Protein AF-A0A8T5HV41-F1 (afdb_monomer_lite)

pLDDT: mean 77.18, std 15.75, range [34.62, 98.62]

Radius of gyration: 25.52 Å; chains: 1; bounding box: 57×63×72 Å

Sequence (383 aa):
MSKLLDDIVVLSILGPQGSGKSTVFKKLRQRWDKNAIFLPDIAEECPIDLTDKKKLHQYPELGNLVTTWMTCQMIKAQIDAIGPRIGEGPTTILQDINPLSQLVYPEAIKGSCDEHIAEFVKEYCALVPQNLSFIIPGNLEFLVDDGKRDVDPKYQKKVEDTFRNVFARHDFPHIFLPSSPTAQVWFIDRYLAHQLGQSEEAPKKVHEIEIKCLLTPEEYRCLDRELNEGYQPLCKETVETLKFTPGDHRVRIREGETTKYEVVIKEGDVVDHVRTEYSIHLEDEIMAEQVREGFASEGMGTDPKWVKHKQEFAAQMGGYDYVICLQEIENFGYLLEVEKMSSVDDSHIHVPNLKQIISNLGLEPIGPHEFQERVKDYIRDNQ

Secondary structure (DSSP, 8-state):
-------EEEEE----TTSSHHHHHHHHHHHHTTTEEEPP-GGGG-SS-TT-HHHHHH-HHHHHHHHHHHHHHHHHHHHHHHGGGTTSS-EEEEEESTTTHHHHHHHHHHS---HHHHHHHHHHHHHS-TEEEEEEES------SSSS----HHHHHHHHHHHHHHHHHHT--EEEEPSSHHHHHHHHHHHHHHHTT--S---EEEEEEEEEEEE-HHHHHHHHHHHHHHSEEEEEEEEEEEEEETTTEEEEEEESSS-EEEEEEEES-TT-SEEEEEEEEESSHHHHHHHHHHHHHTT-EEPPPEEEEEEEEEEEETTEEEEEEEEEETTTEEEEEEEEEESS--HHHHHHHHHHHHHHTT-PPBPHHHHHHHHHHHHHHT-

Foldseek 3Di:
DPPPLQAEEEEEEEDPPPQCVCVLVVLLCVVCVPRYHYFDHCVVVQPDDPVPVVVCVVCVVVVLVSLVVSLVVRLVSVCVVCVVVVPSHAYAYEYECSLVLQQQVCCLPVVHGDVVSLVVVLVSVVPHGDHYEYEAELQPVRPPDDDDDPVVVVSSVSSVVSSVVSCVVSVGHYDYFFNDSVSRSVVVVLVSCVSRVNDPDDQPKWKKFKWKFFDDPVLLVVVVVVCVVPFAWDFWWKKKWKAWDPAGWIWIWTGGPDTWTWIWHWDDDLQDRIIIIGIDTDPDPVRSVVVVVRRVSSVIDIDPMKIKTWIWTWDDDPRDIKIWIWIDIPLFHTMIMIIDIHPDPPNVVCVVRRQVVQVVSVGGIDGSVRVVVVRVVSSVVRD

Structure (mmCIF, N/CA/C/O backbone):
data_AF-A0A8T5HV41-F1
#
_entry.id   AF-A0A8T5HV41-F1
#
loop_
_atom_site.group_PDB
_atom_site.id
_atom_site.type_symbol
_atom_site.label_atom_id
_atom_site.label_alt_id
_atom_site.label_comp_id
_atom_site.label_asym_id
_atom_site.label_entity_id
_atom_site.label_seq_id
_atom_site.pdbx_PDB_ins_code
_atom_site.Cartn_x
_atom_site.Cartn_y
_atom_site.Cartn_z
_atom_site.occupancy
_atom_site.B_iso_or_equiv
_atom_site.auth_seq_id
_atom_site.auth_comp_id
_atom_site.auth_asym_id
_atom_site.auth_atom_id
_atom_site.pdbx_PDB_model_num
ATOM 1 N N . MET A 1 1 ? 0.573 -36.339 -0.123 1.00 38.50 1 MET A N 1
ATOM 2 C CA . MET A 1 1 ? 1.572 -35.333 -0.533 1.00 38.50 1 MET A CA 1
ATOM 3 C C . MET A 1 1 ? 1.452 -35.139 -2.034 1.00 38.50 1 MET A C 1
ATOM 5 O O . MET A 1 1 ? 2.128 -35.834 -2.783 1.00 38.50 1 MET A O 1
ATOM 9 N N . SER A 1 2 ? 0.533 -34.281 -2.488 1.00 34.62 2 SER A N 1
ATOM 10 C CA . SER A 1 2 ? 0.614 -33.784 -3.862 1.00 34.62 2 SER A CA 1
ATOM 11 C C . SER A 1 2 ? 1.872 -32.930 -3.928 1.00 34.62 2 SER A C 1
ATOM 13 O O . SER A 1 2 ? 2.031 -32.028 -3.107 1.00 34.62 2 SER A O 1
ATOM 15 N N . LYS A 1 3 ? 2.789 -33.240 -4.845 1.00 37.75 3 LYS A N 1
ATOM 16 C CA . LYS A 1 3 ? 3.764 -32.240 -5.271 1.00 37.75 3 LYS A CA 1
ATOM 17 C C . LYS A 1 3 ? 2.922 -31.086 -5.806 1.00 37.75 3 LYS A C 1
ATOM 19 O O . LYS A 1 3 ? 2.257 -31.269 -6.823 1.00 37.75 3 LYS A O 1
ATOM 24 N N . LEU A 1 4 ? 2.839 -29.985 -5.058 1.00 42.06 4 LEU A N 1
ATOM 25 C CA . LEU A 1 4 ? 2.502 -28.703 -5.663 1.00 42.06 4 LEU A CA 1
ATOM 26 C C . LEU A 1 4 ? 3.450 -28.594 -6.856 1.00 42.06 4 LEU A C 1
ATOM 28 O O . LEU A 1 4 ? 4.651 -28.803 -6.693 1.00 42.06 4 LEU A O 1
ATOM 32 N N . LEU A 1 5 ? 2.887 -28.486 -8.056 1.00 44.44 5 LEU A N 1
ATOM 33 C CA . LEU A 1 5 ? 3.681 -28.177 -9.233 1.00 44.44 5 LEU A CA 1
ATOM 34 C C . LEU A 1 5 ? 4.363 -26.856 -8.894 1.00 44.44 5 LEU A C 1
ATOM 36 O O . LEU A 1 5 ? 3.670 -25.892 -8.585 1.00 44.44 5 LEU A O 1
ATOM 40 N N . ASP A 1 6 ? 5.690 -26.879 -8.790 1.00 54.16 6 ASP A N 1
ATOM 41 C CA . ASP A 1 6 ? 6.468 -25.695 -8.452 1.00 54.16 6 ASP A CA 1
ATOM 42 C C . ASP A 1 6 ? 6.158 -24.646 -9.525 1.00 54.16 6 ASP A C 1
ATOM 44 O O . ASP A 1 6 ? 6.435 -24.878 -10.704 1.00 54.16 6 ASP A O 1
ATOM 48 N N . ASP A 1 7 ? 5.530 -23.535 -9.137 1.00 58.81 7 ASP A N 1
ATOM 49 C CA . ASP A 1 7 ? 5.298 -22.412 -10.039 1.00 58.81 7 ASP A CA 1
ATOM 50 C C . ASP A 1 7 ? 6.648 -22.012 -10.655 1.00 58.81 7 ASP A C 1
ATOM 52 O O . ASP A 1 7 ? 7.665 -21.894 -9.967 1.00 58.81 7 ASP A O 1
ATOM 56 N N . ILE A 1 8 ? 6.704 -21.885 -11.981 1.00 59.69 8 ILE A N 1
ATOM 57 C CA . ILE A 1 8 ? 7.973 -21.677 -12.684 1.00 59.69 8 ILE A CA 1
ATOM 58 C C . ILE A 1 8 ? 8.106 -20.192 -12.977 1.00 59.69 8 ILE A C 1
ATOM 60 O O . ILE A 1 8 ? 7.383 -19.628 -13.799 1.00 59.69 8 ILE A O 1
ATOM 64 N N . VAL A 1 9 ? 9.077 -19.554 -12.332 1.00 60.78 9 VAL A N 1
ATOM 65 C CA . VAL A 1 9 ? 9.456 -18.179 -12.647 1.00 60.78 9 VAL A CA 1
ATOM 66 C C . VAL A 1 9 ? 10.520 -18.192 -13.738 1.00 60.78 9 VAL A C 1
ATOM 68 O O . VAL A 1 9 ? 11.575 -18.815 -13.602 1.00 60.78 9 VAL A O 1
ATOM 71 N N . VAL A 1 10 ? 10.288 -17.446 -14.812 1.00 60.62 10 VAL A N 1
ATOM 72 C CA . VAL A 1 10 ? 11.303 -17.168 -15.831 1.00 60.62 10 VAL A CA 1
ATOM 73 C C . VAL A 1 10 ? 11.653 -15.686 -15.772 1.00 60.62 10 VAL A C 1
ATOM 75 O O . VAL A 1 10 ? 10.823 -14.815 -16.008 1.00 60.62 10 VAL A O 1
ATOM 78 N N . LEU A 1 11 ? 12.907 -15.390 -15.449 1.00 60.78 11 LEU A N 1
ATOM 79 C CA . LEU A 1 11 ? 13.470 -14.045 -15.473 1.00 60.78 11 LEU A CA 1
ATOM 80 C C . LEU A 1 11 ? 14.278 -13.892 -16.760 1.00 60.78 11 LEU A C 1
ATOM 82 O O . LEU A 1 11 ? 15.334 -14.508 -16.933 1.00 60.78 11 LEU A O 1
ATOM 86 N N . SER A 1 12 ? 13.793 -13.058 -17.672 1.00 58.81 12 SER A N 1
ATOM 87 C CA . SER A 1 12 ? 14.490 -12.753 -18.915 1.00 58.81 12 SER A CA 1
ATOM 88 C C . SER A 1 12 ? 14.853 -11.281 -18.959 1.00 58.81 12 SER A C 1
ATOM 90 O O . SER A 1 12 ? 14.011 -10.387 -18.893 1.00 58.81 12 SER A O 1
ATOM 92 N N . ILE A 1 13 ? 16.153 -11.033 -19.067 1.00 53.75 13 ILE A N 1
ATOM 93 C CA . ILE A 1 13 ? 16.705 -9.687 -19.084 1.00 53.75 13 ILE A CA 1
ATOM 94 C C . ILE A 1 13 ? 17.596 -9.578 -20.283 1.00 53.75 13 ILE A C 1
ATOM 96 O O . ILE A 1 13 ? 18.499 -10.388 -20.477 1.00 53.75 13 ILE A O 1
ATOM 100 N N . LEU A 1 14 ? 17.340 -8.538 -21.053 1.00 49.84 14 LEU A N 1
ATOM 101 C CA . LEU A 1 14 ? 18.256 -8.080 -22.064 1.00 49.84 14 LEU A CA 1
ATOM 102 C C . LEU A 1 14 ? 18.916 -6.813 -21.555 1.00 49.84 14 LEU A C 1
ATOM 104 O O . LEU A 1 14 ? 18.244 -5.881 -21.124 1.00 49.84 14 LEU A O 1
ATOM 108 N N . GLY A 1 15 ? 20.226 -6.732 -21.699 1.00 44.69 15 GLY A N 1
ATOM 109 C CA . GLY A 1 15 ? 20.945 -5.487 -21.527 1.00 44.69 15 GLY A CA 1
ATOM 110 C C . GLY A 1 15 ? 22.357 -5.660 -22.048 1.00 44.69 15 GLY A C 1
ATOM 111 O O . GLY A 1 15 ? 22.961 -6.676 -21.734 1.00 44.69 15 GLY A O 1
ATOM 112 N N . PRO A 1 16 ? 22.912 -4.703 -22.808 1.00 38.53 16 PRO A N 1
ATOM 113 C CA . PRO A 1 16 ? 24.343 -4.724 -23.067 1.00 38.53 16 PRO A CA 1
ATOM 114 C C . PRO A 1 16 ? 25.114 -4.728 -21.733 1.00 38.53 16 PRO A C 1
ATOM 116 O O . PRO A 1 16 ? 24.662 -4.136 -20.735 1.00 38.53 16 PRO A O 1
ATOM 119 N N . GLN A 1 17 ? 26.278 -5.390 -21.722 1.00 35.97 17 GLN A N 1
ATOM 120 C CA . GLN A 1 17 ? 27.221 -5.346 -20.602 1.00 35.97 17 GLN A CA 1
ATOM 121 C C . GLN A 1 17 ? 27.426 -3.892 -20.131 1.00 35.97 17 GLN A C 1
ATOM 123 O O . GLN A 1 17 ? 27.637 -2.991 -20.938 1.00 35.97 17 GLN A O 1
ATOM 128 N N . GLY A 1 18 ? 27.374 -3.664 -18.813 1.00 39.53 18 GLY A N 1
ATOM 129 C CA . GLY A 1 18 ? 27.688 -2.363 -18.195 1.00 39.53 18 GLY A CA 1
ATOM 130 C C . GLY A 1 18 ? 26.492 -1.513 -17.754 1.00 39.53 18 GLY A C 1
ATOM 131 O O . GLY A 1 18 ? 26.682 -0.505 -17.082 1.00 39.53 18 GLY A O 1
ATOM 132 N N . SER A 1 19 ? 25.259 -1.936 -18.027 1.00 48.22 19 SER A N 1
ATOM 133 C CA . SER A 1 19 ? 24.044 -1.160 -17.735 1.00 48.22 19 SER A CA 1
ATOM 134 C C . SER A 1 19 ? 23.567 -1.178 -16.271 1.00 48.22 19 SER A C 1
ATOM 136 O O . SER A 1 19 ? 22.424 -0.846 -16.027 1.00 48.22 19 SER A O 1
ATOM 138 N N . GLY A 1 20 ? 24.343 -1.600 -15.263 1.00 47.59 20 GLY A N 1
ATOM 139 C CA . GLY A 1 20 ? 23.898 -1.629 -13.846 1.00 47.59 20 GLY A CA 1
ATOM 140 C C . GLY A 1 20 ? 22.793 -2.653 -13.504 1.00 47.59 20 GLY A C 1
ATOM 141 O O . GLY A 1 20 ? 22.755 -3.166 -12.383 1.00 47.59 20 GLY A O 1
ATOM 142 N N . LYS A 1 21 ? 21.986 -3.062 -14.493 1.00 57.53 21 LYS A N 1
ATOM 143 C CA . LYS A 1 21 ? 21.055 -4.200 -14.494 1.00 57.53 21 LYS A CA 1
ATOM 144 C C . LYS A 1 21 ? 21.754 -5.484 -14.047 1.00 57.53 21 LYS A C 1
ATOM 146 O O . LYS A 1 21 ? 21.208 -6.263 -13.268 1.00 57.53 21 LYS A O 1
ATOM 151 N N . SER A 1 22 ? 23.028 -5.639 -14.411 1.00 59.00 22 SER A N 1
ATOM 152 C CA . SER A 1 22 ? 23.889 -6.725 -13.940 1.00 59.00 22 SER A CA 1
ATOM 153 C C . SER A 1 22 ? 23.942 -6.842 -12.414 1.00 59.00 22 SER A C 1
ATOM 155 O O . SER A 1 22 ? 24.089 -7.947 -11.911 1.00 59.00 22 SER A O 1
ATOM 157 N N . THR A 1 23 ? 23.816 -5.748 -11.655 1.00 64.19 23 THR A N 1
ATOM 158 C CA . THR A 1 23 ? 23.895 -5.770 -10.184 1.00 64.19 23 THR A CA 1
ATOM 159 C C . THR A 1 23 ? 22.594 -6.254 -9.549 1.00 64.19 23 THR A C 1
ATOM 161 O O . THR A 1 23 ? 22.641 -7.139 -8.693 1.00 64.19 23 THR A O 1
ATOM 164 N N . VAL A 1 24 ? 21.444 -5.723 -9.982 1.00 69.06 24 VAL A N 1
ATOM 165 C CA . VAL A 1 24 ? 20.113 -6.172 -9.527 1.00 69.06 24 VAL A CA 1
ATOM 166 C C . VAL A 1 24 ? 19.927 -7.648 -9.867 1.00 69.06 24 VAL A C 1
ATOM 168 O O . VAL A 1 24 ? 19.616 -8.456 -8.994 1.00 69.06 24 VAL A O 1
ATOM 171 N N . PHE A 1 25 ? 20.252 -8.038 -11.100 1.00 70.81 25 PHE A N 1
ATOM 172 C CA . PHE A 1 25 ? 20.104 -9.421 -11.539 1.00 70.81 25 PHE A CA 1
ATOM 173 C C . PHE A 1 25 ? 21.125 -10.375 -10.962 1.00 70.81 25 PHE A C 1
ATOM 175 O O . PHE A 1 25 ? 20.768 -11.508 -10.668 1.00 70.81 25 PHE A O 1
ATOM 182 N N . LYS A 1 26 ? 22.367 -9.951 -10.721 1.00 73.31 26 LYS A N 1
ATOM 183 C CA . LYS A 1 26 ? 23.325 -10.793 -9.999 1.00 73.31 26 LYS A CA 1
ATOM 184 C C . LYS A 1 26 ? 22.838 -11.081 -8.580 1.00 73.31 26 LYS A C 1
ATOM 186 O O . LYS A 1 26 ? 22.945 -12.223 -8.146 1.00 73.31 26 LYS A O 1
ATOM 191 N N . LYS A 1 27 ? 22.266 -10.085 -7.891 1.00 77.44 27 LYS A N 1
ATOM 192 C CA . LYS A 1 27 ? 21.667 -10.267 -6.559 1.00 77.44 27 LYS A CA 1
ATOM 193 C C . LYS A 1 27 ? 20.441 -11.186 -6.606 1.00 77.44 27 LYS A C 1
ATOM 195 O O . LYS A 1 27 ? 20.362 -12.116 -5.813 1.00 77.44 27 LYS A O 1
ATOM 200 N N . LEU A 1 28 ? 19.531 -10.986 -7.562 1.00 78.88 28 LEU A N 1
ATOM 201 C CA . LEU A 1 28 ? 18.365 -11.860 -7.734 1.00 78.88 28 LEU A CA 1
ATOM 202 C C . LEU A 1 28 ? 18.766 -13.286 -8.121 1.00 78.88 28 LEU A C 1
ATOM 204 O O . LEU A 1 28 ? 18.261 -14.232 -7.534 1.00 78.88 28 LEU A O 1
ATOM 208 N N . ARG A 1 29 ? 19.722 -13.458 -9.040 1.00 81.06 29 ARG A N 1
ATOM 209 C CA . ARG A 1 29 ? 20.248 -14.768 -9.449 1.00 81.06 29 ARG A CA 1
ATOM 210 C C . ARG A 1 29 ? 20.879 -15.506 -8.279 1.00 81.06 29 ARG A C 1
ATOM 212 O O . ARG A 1 29 ? 20.636 -16.690 -8.136 1.00 81.06 29 ARG A O 1
ATOM 219 N N . GLN A 1 30 ? 21.626 -14.825 -7.411 1.00 81.12 30 GLN A N 1
ATOM 220 C CA . GLN A 1 30 ? 22.171 -15.444 -6.195 1.00 81.12 30 GLN A CA 1
ATOM 221 C C . GLN A 1 30 ? 21.090 -15.974 -5.244 1.00 81.12 30 GLN A C 1
ATOM 223 O O . GLN A 1 30 ? 21.361 -16.898 -4.484 1.00 81.12 30 GLN A O 1
ATOM 228 N N . ARG A 1 31 ? 19.893 -15.380 -5.264 1.00 79.69 31 ARG A N 1
ATOM 229 C CA . ARG A 1 31 ? 18.798 -15.721 -4.352 1.00 79.69 31 ARG A CA 1
ATOM 230 C C . ARG A 1 31 ? 17.788 -16.705 -4.944 1.00 79.69 31 ARG A C 1
ATOM 232 O O . ARG A 1 31 ? 17.230 -17.509 -4.207 1.00 79.69 31 ARG A O 1
ATOM 239 N N . TRP A 1 32 ? 17.579 -16.649 -6.257 1.00 79.94 32 TRP A N 1
ATOM 240 C CA . TRP A 1 32 ? 16.521 -17.365 -6.968 1.00 79.94 32 TRP A CA 1
ATOM 241 C C . TRP A 1 32 ? 17.041 -18.417 -7.960 1.00 79.94 32 TRP A C 1
ATOM 243 O O . TRP A 1 32 ? 16.237 -18.980 -8.691 1.00 79.94 32 TRP A O 1
ATOM 253 N N . ASP A 1 33 ? 18.346 -18.718 -8.010 1.00 79.06 33 ASP A N 1
ATOM 254 C CA . ASP A 1 33 ? 18.946 -19.663 -8.979 1.00 79.06 33 ASP A CA 1
ATOM 255 C C . ASP A 1 33 ? 18.248 -21.031 -9.071 1.00 79.06 33 ASP A C 1
ATOM 257 O O . ASP A 1 33 ? 18.202 -21.632 -10.142 1.00 79.06 33 ASP A O 1
ATOM 261 N N . LYS A 1 34 ? 17.711 -21.524 -7.954 1.00 76.25 34 LYS A N 1
ATOM 262 C CA . LYS A 1 34 ? 17.011 -22.813 -7.861 1.00 76.25 34 LYS A CA 1
ATOM 263 C C . LYS A 1 34 ? 15.538 -22.750 -8.251 1.00 76.25 34 LYS A C 1
ATOM 265 O O . LYS A 1 34 ? 14.979 -23.777 -8.619 1.00 76.25 34 LYS A O 1
ATOM 270 N N . ASN A 1 35 ? 14.934 -21.570 -8.155 1.00 71.81 35 ASN A N 1
ATOM 271 C CA . ASN A 1 35 ? 13.488 -21.361 -8.268 1.00 71.81 35 ASN A CA 1
ATOM 272 C C . ASN A 1 35 ? 13.111 -20.529 -9.503 1.00 71.81 35 ASN A C 1
ATOM 274 O O . ASN A 1 35 ? 11.931 -20.368 -9.800 1.00 71.81 35 ASN A O 1
ATOM 278 N N . ALA A 1 36 ? 14.100 -19.989 -10.218 1.00 75.62 36 ALA A N 1
ATOM 279 C CA . ALA A 1 36 ? 13.882 -19.195 -11.408 1.00 75.62 36 ALA A CA 1
ATOM 280 C C . ALA A 1 36 ? 14.899 -19.504 -12.509 1.00 75.62 36 ALA A C 1
ATOM 282 O O . ALA A 1 36 ? 16.085 -19.731 -12.264 1.00 75.62 36 ALA A O 1
ATOM 283 N N . ILE A 1 37 ? 14.429 -19.462 -13.752 1.00 75.94 37 ILE A N 1
ATOM 284 C CA . ILE A 1 37 ? 15.277 -19.597 -14.935 1.00 75.94 37 ILE A CA 1
ATOM 285 C C . ILE A 1 37 ? 15.755 -18.209 -15.338 1.00 75.94 37 ILE A C 1
ATOM 287 O O . ILE A 1 37 ? 14.940 -17.338 -15.625 1.00 75.94 37 ILE A O 1
ATOM 291 N N . PHE A 1 38 ? 17.070 -18.017 -15.407 1.00 76.56 38 PHE A N 1
ATOM 292 C CA . PHE A 1 38 ? 17.660 -16.789 -15.931 1.00 76.56 38 PHE A CA 1
ATOM 293 C C . PHE A 1 38 ? 18.168 -17.022 -17.349 1.00 76.56 38 PHE A C 1
ATOM 295 O O . PHE A 1 38 ? 19.078 -17.831 -17.541 1.00 76.56 38 PHE A O 1
ATOM 302 N N . LEU A 1 39 ? 17.623 -16.295 -18.325 1.00 72.56 39 LEU A N 1
ATOM 303 C CA . LEU A 1 39 ? 18.078 -16.412 -19.713 1.00 72.56 39 LEU A CA 1
ATOM 304 C C . LEU A 1 39 ? 19.508 -15.865 -19.903 1.00 72.56 39 LEU A C 1
ATOM 306 O O . LEU A 1 39 ? 19.943 -14.998 -19.133 1.00 72.56 39 LEU A O 1
ATOM 310 N N . PRO A 1 40 ? 20.265 -16.402 -20.881 1.00 67.94 40 PRO A N 1
ATOM 311 C CA . PRO A 1 40 ? 21.592 -15.899 -21.224 1.00 67.94 40 PRO A CA 1
ATOM 312 C C . PRO A 1 40 ? 21.526 -14.487 -21.820 1.00 67.94 40 PRO A C 1
ATOM 314 O O . PRO A 1 40 ? 20.490 -14.062 -22.333 1.00 67.94 40 PRO A O 1
ATOM 317 N N . ASP A 1 41 ? 22.646 -13.767 -21.748 1.00 67.94 41 ASP A N 1
ATOM 318 C CA . ASP A 1 41 ? 22.779 -12.450 -22.366 1.00 67.94 41 ASP A CA 1
ATOM 319 C C . ASP A 1 41 ? 22.982 -12.599 -23.881 1.00 67.94 41 ASP A C 1
ATOM 321 O O . ASP A 1 41 ? 24.014 -13.071 -24.349 1.00 67.94 41 ASP A O 1
ATOM 325 N N . ILE A 1 42 ? 21.971 -12.201 -24.649 1.00 66.06 42 ILE A N 1
ATOM 326 C CA . ILE A 1 42 ? 21.928 -12.350 -26.111 1.00 66.06 42 ILE A CA 1
ATOM 327 C C . ILE A 1 42 ? 22.744 -11.259 -26.814 1.00 66.06 42 ILE A C 1
ATOM 329 O O . ILE A 1 42 ? 23.065 -11.387 -27.996 1.00 66.06 42 ILE A O 1
ATOM 333 N N . ALA A 1 43 ? 23.131 -10.193 -26.102 1.00 62.44 43 ALA A N 1
ATOM 334 C CA . ALA A 1 43 ? 23.973 -9.149 -26.675 1.00 62.44 43 ALA A CA 1
ATOM 335 C C . ALA A 1 43 ? 25.343 -9.692 -27.118 1.00 62.44 43 ALA A C 1
ATOM 337 O O . ALA A 1 43 ? 25.895 -9.205 -28.104 1.00 62.44 43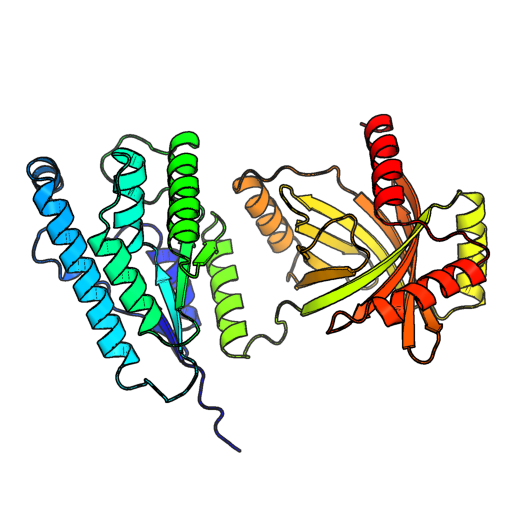 ALA A O 1
ATOM 338 N N . GLU A 1 44 ? 25.858 -10.728 -26.447 1.00 63.97 44 GLU A N 1
ATOM 339 C CA . GLU A 1 44 ? 27.142 -11.365 -26.777 1.00 63.97 44 GLU A CA 1
ATOM 340 C C . GLU A 1 44 ? 27.095 -12.173 -28.087 1.00 63.97 44 GLU A C 1
ATOM 342 O O . GLU A 1 44 ? 28.129 -12.392 -28.717 1.00 63.97 44 GLU A O 1
ATOM 347 N N . GLU A 1 45 ? 25.903 -12.576 -28.534 1.00 67.00 45 GLU A N 1
ATOM 348 C CA . GLU A 1 45 ? 25.706 -13.342 -29.771 1.00 67.00 45 GLU A CA 1
ATOM 349 C C . GLU A 1 45 ? 25.439 -12.447 -30.991 1.00 67.00 45 GLU A C 1
ATOM 351 O O . GLU A 1 45 ? 25.251 -12.949 -32.104 1.00 67.00 45 GLU A O 1
ATOM 356 N N . CYS A 1 46 ? 25.406 -11.120 -30.810 1.00 65.06 46 CYS A N 1
ATOM 357 C CA . CYS A 1 46 ? 25.109 -10.198 -31.896 1.00 65.06 46 CYS A CA 1
ATOM 358 C C . CYS A 1 46 ? 26.184 -10.274 -32.996 1.00 65.06 46 CYS A C 1
ATOM 360 O O . CYS A 1 46 ? 27.360 -10.027 -32.725 1.00 65.06 46 CYS A O 1
ATOM 362 N N . PRO A 1 47 ? 25.813 -10.555 -34.264 1.00 66.06 47 PRO A N 1
ATOM 363 C CA . PRO A 1 47 ? 26.778 -10.645 -35.362 1.00 66.06 47 PRO A CA 1
ATOM 364 C C . PRO A 1 47 ? 27.385 -9.284 -35.729 1.00 66.06 47 PRO A C 1
ATOM 366 O O . PRO A 1 47 ? 28.311 -9.208 -36.538 1.00 66.06 47 PRO A O 1
ATOM 369 N N . ILE A 1 48 ? 26.833 -8.204 -35.176 1.00 62.88 48 ILE A N 1
ATOM 370 C CA . ILE A 1 48 ? 27.293 -6.840 -35.364 1.00 62.88 48 ILE A CA 1
ATOM 371 C C . ILE A 1 48 ? 27.922 -6.398 -34.052 1.00 62.88 48 ILE A C 1
ATOM 373 O O . ILE A 1 48 ? 27.286 -6.440 -33.003 1.00 62.88 48 ILE A O 1
ATOM 377 N N . ASP A 1 49 ? 29.176 -5.960 -34.132 1.00 63.00 49 ASP A N 1
ATOM 378 C CA . ASP A 1 49 ? 29.876 -5.395 -32.988 1.00 63.00 49 ASP A CA 1
ATOM 379 C C . ASP A 1 49 ? 29.210 -4.078 -32.574 1.00 63.00 49 ASP A C 1
ATOM 381 O O . ASP A 1 49 ? 29.455 -3.009 -33.142 1.00 63.00 49 ASP A O 1
ATOM 385 N N . LEU A 1 50 ? 28.338 -4.187 -31.576 1.00 55.97 50 LEU A N 1
ATOM 386 C CA . LEU A 1 50 ? 27.618 -3.080 -30.964 1.00 55.97 50 LEU A CA 1
ATOM 387 C C . LEU A 1 50 ? 28.547 -2.103 -30.231 1.00 55.97 50 LEU A C 1
ATOM 389 O O . LEU A 1 50 ? 28.127 -0.989 -29.917 1.00 55.97 50 LEU A O 1
ATOM 393 N N . THR A 1 51 ? 29.806 -2.479 -29.981 1.00 51.44 51 THR A N 1
ATOM 394 C CA . THR A 1 51 ? 30.798 -1.585 -29.372 1.00 51.44 51 THR A CA 1
ATOM 395 C C . THR A 1 51 ? 31.354 -0.566 -30.376 1.00 51.44 51 THR A C 1
ATOM 397 O O . THR A 1 51 ? 31.840 0.495 -29.973 1.00 51.44 51 THR A O 1
ATOM 400 N N . ASP A 1 52 ? 31.197 -0.800 -31.688 1.00 59.31 52 ASP A N 1
ATOM 401 C CA . ASP A 1 52 ? 31.575 0.140 -32.752 1.00 59.31 52 ASP A CA 1
ATOM 402 C C . ASP A 1 52 ? 30.452 1.154 -33.038 1.00 59.31 52 ASP A C 1
ATOM 404 O O . ASP A 1 52 ? 29.811 1.190 -34.095 1.00 59.31 52 ASP A O 1
ATOM 408 N N . LYS A 1 53 ? 30.218 2.033 -32.063 1.00 52.47 53 LYS A N 1
ATOM 409 C CA . LYS A 1 53 ? 29.149 3.046 -32.081 1.00 52.47 53 LYS A CA 1
ATOM 410 C C . LYS A 1 53 ? 29.204 4.006 -33.268 1.00 52.47 53 LYS A C 1
ATOM 412 O O . LYS A 1 53 ? 28.180 4.571 -33.656 1.00 52.47 53 LYS A O 1
ATOM 417 N N . LYS A 1 54 ? 30.383 4.189 -33.876 1.00 56.72 54 LYS A N 1
ATOM 418 C CA . LYS A 1 54 ? 30.547 5.016 -35.081 1.00 56.72 54 LYS A CA 1
ATOM 419 C C . LYS A 1 54 ? 29.826 4.407 -36.278 1.00 56.72 54 LYS A C 1
ATOM 421 O O . LYS A 1 54 ? 29.258 5.157 -37.069 1.00 56.72 54 LYS A O 1
ATOM 426 N N . LYS A 1 55 ? 29.801 3.076 -36.397 1.00 60.62 55 LYS A N 1
ATOM 427 C CA . LYS A 1 55 ? 29.052 2.394 -37.461 1.00 60.62 55 LYS A CA 1
ATOM 428 C C . LYS A 1 55 ? 27.546 2.546 -37.288 1.00 60.62 55 LYS A C 1
ATOM 430 O O . LYS A 1 55 ? 26.868 2.839 -38.265 1.00 60.62 55 LYS A O 1
ATOM 435 N N . LEU A 1 56 ? 27.025 2.414 -36.069 1.00 54.97 56 LEU A N 1
ATOM 436 C CA . LEU A 1 56 ? 25.586 2.566 -35.816 1.00 54.97 56 LEU A CA 1
ATOM 437 C C . LEU A 1 56 ? 25.090 3.989 -36.127 1.00 54.97 56 LEU A C 1
ATOM 439 O O . LEU A 1 56 ? 24.015 4.154 -36.694 1.00 54.97 56 LEU A O 1
ATOM 443 N N . HIS A 1 57 ? 25.903 5.014 -35.848 1.00 57.38 57 HIS A N 1
ATOM 444 C CA . HIS A 1 57 ? 25.584 6.401 -36.212 1.00 57.38 57 HIS A CA 1
ATOM 445 C C . HIS A 1 57 ? 25.633 6.664 -37.720 1.00 57.38 57 HIS A C 1
ATOM 447 O O . HIS A 1 57 ? 24.842 7.449 -38.238 1.00 57.38 57 HIS A O 1
ATOM 453 N N . GLN A 1 58 ? 26.575 6.037 -38.426 1.00 63.34 58 GLN A N 1
ATOM 454 C CA . GLN A 1 58 ? 26.690 6.174 -39.880 1.00 63.34 58 GLN A CA 1
ATOM 455 C C . GLN A 1 58 ? 25.556 5.459 -40.623 1.00 63.34 58 GLN A C 1
ATOM 457 O O . GLN A 1 58 ? 25.223 5.856 -41.738 1.00 63.34 58 GLN A O 1
ATOM 462 N N . TYR A 1 59 ? 24.958 4.439 -40.004 1.00 66.25 59 TYR A N 1
ATOM 463 C CA . TYR A 1 59 ? 23.914 3.610 -40.597 1.00 66.25 59 TYR A CA 1
ATOM 464 C C . TYR A 1 59 ? 22.757 3.419 -39.603 1.00 66.25 59 TYR A C 1
ATOM 466 O O . TYR A 1 59 ? 22.635 2.349 -39.010 1.00 66.25 59 TYR A O 1
ATOM 474 N N . PRO A 1 60 ? 21.879 4.419 -39.409 1.00 62.19 60 PRO A N 1
ATOM 475 C CA . PRO A 1 60 ? 20.760 4.318 -38.464 1.00 62.19 60 PRO A CA 1
ATOM 476 C C . PRO A 1 60 ? 19.809 3.151 -38.782 1.00 62.19 60 PRO A C 1
ATOM 478 O O . PRO A 1 60 ? 19.265 2.532 -37.870 1.00 62.19 60 PRO A O 1
ATOM 481 N N . GLU A 1 61 ? 19.680 2.787 -40.061 1.00 65.12 61 GLU A N 1
ATOM 482 C CA . GLU A 1 61 ? 18.937 1.602 -40.519 1.00 65.12 61 GLU A CA 1
ATOM 483 C C . GLU A 1 61 ? 19.501 0.297 -39.916 1.00 65.12 61 GLU A C 1
ATOM 485 O O . GLU A 1 61 ? 18.759 -0.634 -39.605 1.00 65.12 61 GLU A O 1
ATOM 490 N N . LEU A 1 62 ? 20.827 0.235 -39.726 1.00 67.00 62 LEU A N 1
ATOM 491 C CA . LEU A 1 62 ? 21.518 -0.904 -39.118 1.00 67.00 62 LEU A CA 1
ATOM 492 C C . LEU A 1 62 ? 21.150 -1.038 -37.640 1.00 67.00 62 LEU A C 1
ATOM 494 O O . LEU A 1 62 ? 21.009 -2.156 -37.156 1.00 67.00 62 LEU A O 1
ATOM 498 N N . GLY A 1 63 ? 20.943 0.086 -36.947 1.00 64.12 63 GLY A N 1
ATOM 499 C CA . GLY A 1 63 ? 20.455 0.099 -35.570 1.00 64.12 63 GLY A CA 1
ATOM 500 C C . GLY A 1 63 ? 19.107 -0.607 -35.447 1.00 64.12 63 GLY A C 1
ATOM 501 O O . GLY A 1 63 ? 18.980 -1.535 -34.655 1.00 64.12 63 GLY A O 1
ATOM 502 N N . ASN A 1 64 ? 18.142 -0.254 -36.303 1.00 64.56 64 ASN A N 1
ATOM 503 C CA . ASN A 1 64 ? 16.821 -0.890 -36.319 1.00 64.56 64 ASN A CA 1
ATOM 504 C C . ASN A 1 64 ? 16.905 -2.397 -36.616 1.00 64.56 64 ASN A C 1
ATOM 506 O O . ASN A 1 64 ? 16.236 -3.198 -35.962 1.00 64.56 64 ASN A O 1
ATOM 510 N N . LEU A 1 65 ? 17.747 -2.802 -37.574 1.00 67.50 65 LEU A N 1
ATOM 511 C CA . LEU A 1 65 ? 17.936 -4.214 -37.926 1.00 67.50 65 LEU A CA 1
ATOM 512 C C . LEU A 1 65 ? 18.571 -5.021 -36.788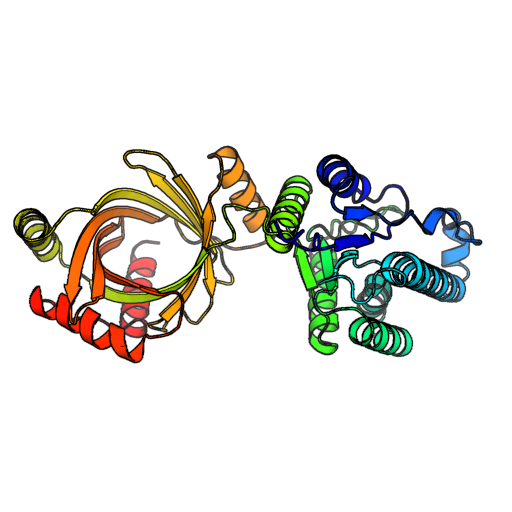 1.00 67.50 65 LEU A C 1
ATOM 514 O O . LEU A 1 65 ? 18.096 -6.114 -36.482 1.00 67.50 65 LEU A O 1
ATOM 518 N N . VAL A 1 66 ? 19.612 -4.487 -36.144 1.00 67.44 66 VAL A N 1
ATOM 519 C CA . VAL A 1 66 ? 20.273 -5.142 -35.004 1.00 67.44 66 VAL A CA 1
ATOM 520 C C . VAL A 1 66 ? 19.310 -5.290 -33.837 1.00 67.44 66 VAL A C 1
ATOM 522 O O . VAL A 1 66 ? 19.168 -6.376 -33.284 1.00 67.44 66 VAL A O 1
ATOM 525 N N . THR A 1 67 ? 18.601 -4.217 -33.512 1.00 63.28 67 THR A N 1
ATOM 526 C CA . THR A 1 67 ? 17.549 -4.198 -32.502 1.00 63.28 67 THR A CA 1
ATOM 527 C C . THR A 1 67 ? 16.485 -5.265 -32.759 1.00 63.28 67 THR A C 1
ATOM 529 O O . THR A 1 67 ? 16.127 -6.028 -31.856 1.00 63.28 67 THR A O 1
ATOM 532 N N . THR A 1 68 ? 15.979 -5.329 -33.993 1.00 67.75 68 THR A N 1
ATOM 533 C CA . THR A 1 68 ? 14.934 -6.283 -34.379 1.00 67.75 68 THR A CA 1
ATOM 534 C C . THR A 1 68 ? 15.461 -7.702 -34.218 1.00 67.75 68 THR A C 1
ATOM 536 O O . THR A 1 68 ? 14.820 -8.538 -33.587 1.00 67.75 68 THR A O 1
ATOM 539 N N . TRP A 1 69 ? 16.682 -7.954 -34.697 1.00 74.81 69 TRP A N 1
ATOM 540 C CA . TRP A 1 69 ? 17.347 -9.242 -34.550 1.00 74.81 69 TRP A CA 1
ATOM 541 C C . TRP A 1 69 ? 17.518 -9.646 -33.078 1.00 74.81 69 TRP A C 1
ATOM 543 O O . TRP A 1 69 ? 17.146 -10.764 -32.724 1.00 74.81 69 TRP A O 1
ATOM 553 N N . MET A 1 70 ? 18.002 -8.748 -32.210 1.00 70.19 70 MET A N 1
ATOM 554 C CA . MET A 1 70 ? 18.165 -9.015 -30.772 1.00 70.19 70 MET A CA 1
ATOM 555 C C . MET A 1 70 ? 16.826 -9.352 -30.113 1.00 70.19 70 MET A C 1
ATOM 557 O O . MET A 1 70 ? 16.735 -10.296 -29.328 1.00 70.19 70 MET A O 1
ATOM 561 N N . THR A 1 71 ? 15.776 -8.612 -30.470 1.00 68.00 71 THR A N 1
ATOM 562 C CA . THR A 1 71 ? 14.420 -8.837 -29.959 1.00 68.00 71 THR A CA 1
ATOM 563 C C . THR A 1 71 ? 13.887 -10.205 -30.389 1.00 68.00 71 THR A C 1
ATOM 565 O O . THR A 1 71 ? 13.366 -10.953 -29.562 1.00 68.00 71 THR A O 1
ATOM 568 N N . CYS A 1 72 ? 14.081 -10.586 -31.655 1.00 72.38 72 CYS A N 1
ATOM 569 C CA . CYS A 1 72 ? 13.696 -11.905 -32.154 1.00 72.38 72 CYS A CA 1
ATOM 570 C C . CYS A 1 72 ? 14.476 -13.041 -31.477 1.00 72.38 72 CYS A C 1
ATOM 572 O O . CYS A 1 72 ? 13.868 -14.040 -31.097 1.00 72.38 72 CYS A O 1
ATOM 574 N N . GLN A 1 73 ? 15.799 -12.910 -31.305 1.00 75.56 73 GLN A N 1
ATOM 575 C CA . GLN A 1 73 ? 16.596 -13.929 -30.608 1.00 75.56 73 GLN A CA 1
ATOM 576 C C . GLN A 1 73 ? 16.163 -14.084 -29.150 1.00 75.56 73 GLN A C 1
ATOM 578 O O . GLN A 1 73 ? 16.107 -15.199 -28.642 1.00 75.56 73 GLN A O 1
ATOM 583 N N . MET A 1 74 ? 15.795 -12.986 -28.491 1.00 70.56 74 MET A N 1
ATOM 584 C CA . MET A 1 74 ? 15.272 -13.016 -27.129 1.00 70.56 74 MET A CA 1
ATOM 585 C C . MET A 1 74 ? 13.953 -13.753 -27.018 1.00 70.56 74 MET A C 1
ATOM 587 O O . MET A 1 74 ? 13.829 -14.648 -26.186 1.00 70.56 74 MET A O 1
ATOM 591 N N . ILE A 1 75 ? 12.990 -13.407 -27.866 1.00 70.19 75 ILE A N 1
ATOM 592 C CA . ILE A 1 75 ? 11.694 -14.084 -27.873 1.00 70.19 75 ILE A CA 1
ATOM 593 C C . ILE A 1 75 ? 11.875 -15.557 -28.195 1.00 70.19 75 ILE A C 1
ATOM 595 O O . ILE A 1 75 ? 11.270 -16.406 -27.551 1.00 70.19 75 ILE A O 1
ATOM 599 N N . LYS A 1 76 ? 12.776 -15.883 -29.121 1.00 74.62 76 LYS A N 1
ATOM 600 C CA . LYS A 1 76 ? 13.137 -17.269 -29.388 1.00 74.62 76 LYS A CA 1
ATOM 601 C C . LYS A 1 76 ? 13.716 -17.957 -28.147 1.00 74.62 76 LYS A C 1
ATOM 603 O O . LYS A 1 76 ? 13.232 -19.020 -27.792 1.00 74.62 76 LYS A O 1
ATOM 608 N N . ALA A 1 77 ? 14.685 -17.358 -27.457 1.00 73.38 77 ALA A N 1
ATOM 609 C CA . ALA A 1 77 ? 15.270 -17.935 -26.244 1.00 73.38 77 ALA A CA 1
ATOM 610 C C . ALA A 1 77 ? 14.234 -18.118 -25.121 1.00 73.38 77 ALA A C 1
ATOM 612 O O . ALA A 1 77 ? 14.293 -19.096 -24.379 1.00 73.38 77 ALA A O 1
ATOM 613 N N . GLN A 1 78 ? 13.265 -17.206 -25.011 1.00 70.44 78 GLN A N 1
ATOM 614 C CA . GLN A 1 78 ? 12.127 -17.330 -24.098 1.00 70.44 78 GLN A CA 1
ATOM 615 C C . GLN A 1 78 ? 11.232 -18.497 -24.490 1.00 70.44 78 GLN A C 1
ATOM 617 O O . GLN A 1 78 ? 10.949 -19.343 -23.649 1.00 70.44 78 GLN A O 1
ATOM 622 N N . ILE A 1 79 ? 10.830 -18.579 -25.760 1.00 70.56 79 ILE A N 1
ATOM 623 C CA . ILE A 1 79 ? 10.026 -19.686 -26.285 1.00 70.56 79 ILE A CA 1
ATOM 624 C C . ILE A 1 79 ? 10.761 -21.015 -26.104 1.00 70.56 79 ILE A C 1
ATOM 626 O O . ILE A 1 79 ? 10.140 -21.986 -25.701 1.00 70.56 79 ILE A O 1
ATOM 630 N N . ASP A 1 80 ? 12.069 -21.076 -26.330 1.00 74.88 80 ASP A N 1
ATOM 631 C CA . ASP A 1 80 ? 12.855 -22.300 -26.160 1.00 74.88 80 ASP A CA 1
ATOM 632 C C . ASP A 1 80 ? 12.977 -22.692 -24.672 1.00 74.88 80 ASP A C 1
ATOM 634 O O . ASP A 1 80 ? 12.959 -23.878 -24.337 1.00 74.88 80 ASP A O 1
ATOM 638 N N . ALA A 1 81 ? 13.054 -21.715 -23.761 1.00 71.56 81 ALA A N 1
ATOM 639 C CA . ALA A 1 81 ? 13.118 -21.954 -22.317 1.00 71.56 81 ALA A CA 1
ATOM 640 C C . ALA A 1 81 ? 11.760 -22.329 -21.698 1.00 71.56 81 ALA A C 1
ATOM 642 O O . ALA A 1 81 ? 11.699 -23.171 -20.799 1.00 71.56 81 ALA A O 1
ATOM 643 N N . ILE A 1 82 ? 10.680 -21.698 -22.165 1.00 69.00 82 ILE A N 1
ATOM 644 C CA . ILE A 1 82 ? 9.311 -21.866 -21.659 1.00 69.00 82 ILE A CA 1
ATOM 645 C C . ILE A 1 82 ? 8.603 -23.013 -22.379 1.00 69.00 82 ILE A C 1
ATOM 647 O O . ILE A 1 82 ? 7.860 -23.759 -21.757 1.00 69.00 82 ILE A O 1
ATOM 651 N N . GLY A 1 83 ? 8.840 -23.173 -23.679 1.00 68.94 83 GLY A N 1
ATOM 652 C CA . GLY A 1 83 ? 8.153 -24.085 -24.596 1.00 68.94 83 GLY A CA 1
ATOM 653 C C . GLY A 1 83 ? 8.005 -25.512 -24.074 1.00 68.94 83 GLY A C 1
ATOM 654 O O . GLY A 1 83 ? 6.882 -26.012 -24.035 1.00 68.94 83 GLY A O 1
ATOM 655 N N . PRO A 1 84 ? 9.085 -26.159 -23.595 1.00 70.75 84 PRO A N 1
ATOM 656 C CA . PRO A 1 84 ? 9.011 -27.497 -23.007 1.00 70.75 84 PRO A CA 1
ATOM 657 C C . PRO A 1 84 ? 8.152 -27.598 -21.736 1.00 70.75 84 PRO A C 1
ATOM 659 O O . PRO A 1 84 ? 7.832 -28.707 -21.328 1.00 70.75 84 PRO A O 1
ATOM 662 N N . ARG A 1 85 ? 7.817 -26.465 -21.109 1.00 64.44 85 ARG A N 1
ATOM 663 C CA . ARG A 1 85 ? 7.131 -26.337 -19.813 1.00 64.44 85 ARG A CA 1
ATOM 664 C C . ARG A 1 85 ? 5.733 -25.719 -19.937 1.00 64.44 85 ARG A C 1
ATOM 666 O O . ARG A 1 85 ? 5.036 -25.555 -18.936 1.00 64.44 85 ARG A O 1
ATOM 673 N N . ILE A 1 86 ? 5.301 -25.369 -21.155 1.00 62.41 86 ILE A N 1
ATOM 674 C CA . ILE A 1 86 ? 3.947 -24.861 -21.412 1.00 62.41 86 ILE A CA 1
ATOM 675 C C . ILE A 1 86 ? 2.935 -25.927 -20.962 1.00 62.41 86 ILE A C 1
ATOM 677 O O . ILE A 1 86 ? 2.886 -27.023 -21.516 1.00 62.41 86 ILE A O 1
ATOM 681 N N . GLY A 1 87 ? 2.110 -25.586 -19.966 1.00 61.19 87 GLY A N 1
ATOM 682 C CA . GLY A 1 87 ? 1.085 -26.471 -19.400 1.00 61.19 87 GLY A CA 1
ATOM 683 C C . GLY A 1 87 ? 1.459 -27.162 -18.083 1.00 61.19 87 GLY A C 1
ATOM 684 O O . GLY A 1 87 ? 0.608 -27.847 -17.521 1.00 61.19 87 GLY A O 1
ATOM 685 N N . GLU A 1 88 ? 2.677 -26.968 -17.562 1.00 64.62 88 GLU A N 1
ATOM 686 C CA . GLU A 1 88 ? 3.115 -27.546 -16.275 1.00 64.62 88 GLU A CA 1
ATOM 687 C C . GLU A 1 88 ? 2.684 -26.726 -15.042 1.00 64.62 88 GLU A C 1
ATOM 689 O O . GLU A 1 88 ? 2.824 -27.193 -13.916 1.00 64.62 88 GLU A O 1
ATOM 694 N N . GLY A 1 89 ? 2.122 -25.532 -15.241 1.00 60.41 89 GLY A N 1
ATOM 695 C CA . GLY A 1 89 ? 1.686 -24.623 -14.178 1.00 60.41 89 GLY A CA 1
ATOM 696 C C . GLY A 1 89 ? 1.661 -23.169 -14.659 1.00 60.41 89 GLY A C 1
ATOM 697 O O . GLY A 1 89 ? 1.990 -22.903 -15.823 1.00 60.41 89 GLY A O 1
ATOM 698 N N . PRO A 1 90 ? 1.257 -22.208 -13.811 1.00 56.97 90 PRO A N 1
ATOM 699 C CA . PRO A 1 90 ? 1.405 -20.798 -14.135 1.00 56.97 90 PRO A CA 1
ATOM 700 C C . PRO A 1 90 ? 2.897 -20.474 -14.296 1.00 56.97 90 PRO A C 1
ATOM 702 O O . PRO A 1 90 ? 3.745 -20.872 -13.500 1.00 56.97 90 PRO A O 1
ATOM 705 N N . THR A 1 91 ? 3.223 -19.783 -15.384 1.00 65.00 91 THR A N 1
ATOM 706 C CA . THR A 1 91 ? 4.583 -19.315 -15.658 1.00 65.00 91 THR A CA 1
ATOM 707 C C . THR A 1 91 ? 4.584 -17.804 -15.520 1.00 65.00 91 THR A C 1
ATOM 709 O O . THR A 1 91 ? 3.914 -17.119 -16.294 1.00 65.00 91 THR A O 1
ATOM 712 N N . THR A 1 92 ? 5.318 -17.289 -14.538 1.00 67.38 92 THR A N 1
ATOM 713 C CA . THR A 1 92 ? 5.501 -15.844 -14.375 1.00 67.38 92 THR A CA 1
ATOM 714 C C . THR A 1 92 ? 6.757 -15.432 -15.112 1.00 67.38 92 THR A C 1
ATOM 716 O O . THR A 1 92 ? 7.842 -15.948 -14.834 1.00 67.38 92 THR A O 1
ATOM 719 N N . ILE A 1 93 ? 6.606 -14.512 -16.064 1.00 68.88 93 ILE A N 1
ATOM 720 C CA . ILE A 1 93 ? 7.718 -14.037 -16.882 1.00 68.88 93 ILE A CA 1
ATOM 721 C C . ILE A 1 93 ? 7.971 -12.585 -16.544 1.00 68.88 93 ILE A C 1
ATOM 723 O O . ILE A 1 93 ? 7.146 -11.710 -16.801 1.00 68.88 93 ILE A O 1
ATOM 727 N N . LEU A 1 94 ? 9.137 -12.349 -15.961 1.00 68.56 94 LEU A N 1
ATOM 728 C CA . LEU A 1 94 ? 9.620 -11.017 -15.657 1.00 68.56 94 LEU A CA 1
ATOM 729 C C . LEU A 1 94 ? 10.600 -10.596 -16.736 1.00 68.56 94 LEU A C 1
ATOM 731 O O . LEU A 1 94 ? 11.674 -11.189 -16.878 1.00 68.56 94 LEU A O 1
ATOM 735 N N . GLN A 1 95 ? 10.187 -9.582 -17.492 1.00 70.38 95 GLN A N 1
ATOM 736 C CA . GLN A 1 95 ? 10.834 -9.174 -18.723 1.00 70.38 95 GLN A CA 1
ATOM 737 C C . GLN A 1 95 ? 11.430 -7.779 -18.604 1.00 70.38 95 GLN A C 1
ATOM 739 O O . GLN A 1 95 ? 10.723 -6.830 -18.289 1.00 70.38 95 GLN A O 1
ATOM 744 N N . ASP A 1 96 ? 12.709 -7.610 -18.916 1.00 67.38 96 ASP A N 1
ATOM 745 C CA . ASP A 1 96 ? 13.282 -6.264 -19.033 1.00 67.38 96 ASP A CA 1
ATOM 746 C C . ASP A 1 96 ? 12.669 -5.492 -20.221 1.00 67.38 96 ASP A C 1
ATOM 748 O O . ASP A 1 96 ? 12.344 -6.078 -21.255 1.00 67.38 96 ASP A O 1
ATOM 752 N N . ILE A 1 97 ? 12.566 -4.167 -20.103 1.00 65.56 97 ILE A N 1
ATOM 753 C CA . ILE A 1 97 ? 12.053 -3.227 -21.111 1.00 65.56 97 ILE A CA 1
ATOM 754 C C . ILE A 1 97 ? 12.788 -3.221 -22.439 1.00 65.56 97 ILE A C 1
ATOM 756 O O . ILE A 1 97 ? 12.333 -2.560 -23.358 1.00 65.56 97 ILE A O 1
ATOM 760 N N . ASN A 1 98 ? 13.929 -3.877 -22.576 1.00 64.56 98 ASN A N 1
ATOM 761 C CA . ASN A 1 98 ? 14.778 -3.763 -23.761 1.00 64.56 98 ASN A CA 1
ATOM 762 C C . ASN A 1 98 ? 14.084 -3.998 -25.127 1.00 64.56 98 ASN A C 1
ATOM 764 O O . ASN A 1 98 ? 14.427 -3.282 -26.062 1.00 64.56 98 ASN A O 1
ATOM 768 N N . PRO A 1 99 ? 13.104 -4.909 -25.280 1.00 60.41 99 PRO A N 1
ATOM 769 C CA . PRO A 1 99 ? 12.275 -4.991 -26.491 1.00 60.41 99 PRO A CA 1
ATOM 770 C C . PRO A 1 99 ? 11.418 -3.738 -26.719 1.00 60.41 99 PRO A C 1
ATOM 772 O O . PRO A 1 99 ? 11.235 -3.284 -27.842 1.00 60.41 99 PRO A O 1
ATOM 775 N N . LEU A 1 100 ? 10.901 -3.165 -25.633 1.00 67.19 100 LEU A N 1
ATOM 776 C CA . LEU A 1 100 ? 9.968 -2.036 -25.626 1.00 67.19 100 LEU A CA 1
ATOM 777 C C . LEU A 1 100 ? 10.670 -0.685 -25.669 1.00 67.19 100 LEU A C 1
ATOM 779 O O . LEU A 1 100 ? 10.112 0.292 -26.157 1.00 67.19 100 LEU A O 1
ATOM 783 N N . SER A 1 101 ? 11.923 -0.622 -25.232 1.00 65.81 101 SER A N 1
ATOM 784 C CA . SER A 1 101 ? 12.762 0.564 -25.345 1.00 65.81 101 SER A CA 1
ATOM 785 C C . SER A 1 101 ? 12.959 0.972 -26.810 1.00 65.81 101 SER A C 1
ATOM 787 O O . SER A 1 101 ? 13.148 2.142 -27.122 1.00 65.81 101 SER A O 1
ATOM 789 N N . GLN A 1 102 ? 12.793 0.023 -27.725 1.00 63.81 102 GLN A N 1
ATOM 790 C CA . GLN A 1 102 ? 12.883 0.206 -29.170 1.00 63.81 102 GLN A CA 1
ATOM 791 C C . GLN A 1 102 ? 11.592 0.758 -29.782 1.00 63.81 102 GLN A C 1
ATOM 793 O O . GLN A 1 102 ? 11.628 1.312 -30.872 1.00 63.81 102 GLN A O 1
ATOM 798 N N . LEU A 1 103 ? 10.471 0.673 -29.063 1.00 65.44 103 LEU A N 1
ATOM 799 C CA . LEU A 1 103 ? 9.262 1.445 -29.354 1.00 65.44 103 LEU A CA 1
ATOM 800 C C . LEU A 1 103 ? 9.407 2.863 -28.786 1.00 65.44 103 LEU A C 1
ATOM 802 O O . LEU A 1 103 ? 9.162 3.862 -29.458 1.00 65.44 103 LEU A O 1
ATOM 806 N N . VAL A 1 104 ? 9.863 2.939 -27.534 1.00 67.00 104 VAL A N 1
ATOM 807 C CA . VAL A 1 104 ? 9.801 4.154 -26.719 1.00 67.00 104 VAL A CA 1
ATOM 808 C C . VAL A 1 104 ? 10.867 5.181 -27.085 1.00 67.00 104 VAL A C 1
ATOM 810 O O . VAL A 1 104 ? 10.554 6.365 -27.178 1.00 67.00 104 VAL A O 1
ATOM 813 N N . TYR A 1 105 ? 12.118 4.782 -27.319 1.00 66.62 105 TYR A N 1
ATOM 814 C CA . TYR A 1 105 ? 13.177 5.743 -27.640 1.00 66.62 105 TYR A CA 1
ATOM 815 C C . TYR A 1 105 ? 12.971 6.419 -29.001 1.00 66.62 105 TYR A C 1
ATOM 817 O O . TYR A 1 105 ? 13.087 7.646 -29.060 1.00 66.62 105 TYR A O 1
ATOM 825 N N . PRO A 1 106 ? 12.624 5.704 -30.090 1.00 64.12 106 PRO A N 1
ATOM 826 C CA . PRO A 1 106 ? 12.270 6.361 -31.343 1.00 64.12 106 PRO A CA 1
ATOM 827 C C . PRO A 1 106 ? 11.075 7.300 -31.194 1.00 64.12 106 PRO A C 1
ATOM 829 O O . PRO A 1 106 ? 11.127 8.404 -31.726 1.00 64.12 106 PRO A O 1
ATOM 832 N N . GLU A 1 107 ? 10.056 6.939 -30.414 1.00 68.38 107 GLU A N 1
ATOM 833 C CA . GLU A 1 107 ? 8.917 7.826 -30.167 1.00 68.38 107 GLU A CA 1
ATOM 834 C C . GLU A 1 107 ? 9.327 9.072 -29.365 1.00 68.38 107 GLU A C 1
ATOM 836 O O . GLU A 1 107 ? 8.996 10.196 -29.744 1.00 68.38 107 GLU A O 1
ATOM 841 N N . ALA A 1 108 ? 10.154 8.915 -28.331 1.00 62.94 108 ALA A N 1
ATOM 842 C CA . ALA A 1 108 ? 10.655 10.026 -27.527 1.00 62.94 108 ALA A CA 1
ATOM 843 C C . ALA A 1 108 ? 11.578 10.973 -28.321 1.00 62.94 108 ALA A C 1
ATOM 845 O O . ALA A 1 108 ? 11.578 12.186 -28.077 1.00 62.94 108 ALA A O 1
ATOM 846 N N . ILE A 1 109 ? 12.364 10.449 -29.267 1.00 60.50 109 ILE A N 1
ATOM 847 C CA . ILE A 1 109 ? 13.342 11.219 -30.054 1.00 60.50 109 ILE A CA 1
ATOM 848 C C . ILE A 1 109 ? 12.713 11.793 -31.331 1.00 60.50 109 ILE A C 1
ATOM 850 O O . ILE A 1 109 ? 12.918 12.963 -31.652 1.00 60.50 109 ILE A O 1
ATOM 854 N N . LYS A 1 110 ? 11.966 10.971 -32.071 1.00 63.16 110 LYS A N 1
ATOM 855 C CA . LYS A 1 110 ? 11.469 11.242 -33.430 1.00 63.16 110 LYS A CA 1
ATOM 856 C C . LYS A 1 110 ? 9.954 11.463 -33.492 1.00 63.16 110 LYS A C 1
ATOM 858 O O . LYS A 1 110 ? 9.456 11.814 -34.558 1.00 63.16 110 LYS A O 1
ATOM 863 N N . GLY A 1 111 ? 9.214 11.246 -32.401 1.00 67.00 111 GLY A N 1
ATOM 864 C CA . GLY A 1 111 ? 7.753 11.401 -32.360 1.00 67.00 111 GLY A CA 1
ATOM 865 C C . GLY A 1 111 ? 6.980 10.325 -33.128 1.00 67.00 111 GLY A C 1
ATOM 866 O O . GLY A 1 111 ? 5.812 10.529 -33.439 1.00 67.00 111 GLY A O 1
ATOM 867 N N . SER A 1 112 ? 7.627 9.213 -33.485 1.00 67.50 112 SER A N 1
ATOM 868 C CA . SER A 1 112 ? 7.004 8.090 -34.191 1.00 67.50 112 SER A CA 1
ATOM 869 C C . SER A 1 112 ? 7.534 6.757 -33.670 1.00 67.50 112 SER A C 1
ATOM 871 O O . SER A 1 112 ? 8.712 6.639 -33.331 1.00 67.50 112 SER A O 1
ATOM 873 N N . CYS A 1 113 ? 6.638 5.776 -33.605 1.00 68.19 113 CYS A N 1
ATOM 874 C CA . CYS A 1 113 ? 6.903 4.398 -33.213 1.00 68.19 113 CYS A CA 1
ATOM 875 C C . CYS A 1 113 ? 6.855 3.492 -34.455 1.00 68.19 113 CYS A C 1
ATOM 877 O O . CYS A 1 113 ? 6.155 3.804 -35.421 1.00 68.19 113 CYS A O 1
ATOM 879 N N . ASP A 1 114 ? 7.585 2.377 -34.437 1.00 70.94 114 ASP A N 1
ATOM 880 C CA . ASP A 1 114 ? 7.445 1.331 -35.451 1.00 70.94 114 ASP A CA 1
ATOM 881 C C . ASP A 1 114 ? 6.279 0.402 -35.070 1.00 70.94 114 ASP A C 1
ATOM 883 O O . ASP A 1 114 ? 6.403 -0.459 -34.194 1.00 70.94 114 ASP A O 1
ATOM 887 N N . GLU A 1 115 ? 5.126 0.596 -35.716 1.00 75.62 115 GLU A N 1
ATOM 888 C CA . GLU A 1 115 ? 3.901 -0.172 -35.448 1.00 75.62 115 GLU A CA 1
ATOM 889 C C . GLU A 1 115 ? 4.084 -1.682 -35.665 1.00 75.62 115 GLU A C 1
ATOM 891 O O . GLU A 1 115 ? 3.417 -2.473 -35.000 1.00 75.62 115 GLU A O 1
ATOM 896 N N . HIS A 1 116 ? 5.027 -2.109 -36.514 1.00 72.25 116 HIS A N 1
ATOM 897 C CA . HIS A 1 116 ? 5.297 -3.534 -36.712 1.00 72.25 116 HIS A CA 1
ATOM 898 C C . HIS A 1 116 ? 5.910 -4.179 -35.468 1.00 72.25 116 HIS A C 1
ATOM 900 O O . HIS A 1 116 ? 5.572 -5.313 -35.128 1.00 72.25 116 HIS A O 1
ATOM 906 N N . ILE A 1 117 ? 6.782 -3.459 -34.756 1.00 68.50 117 ILE A N 1
ATOM 907 C CA . ILE A 1 117 ? 7.350 -3.943 -33.493 1.00 68.50 117 ILE A CA 1
ATOM 908 C C . ILE A 1 117 ? 6.252 -3.974 -32.424 1.00 68.50 117 ILE A C 1
ATOM 910 O O . ILE A 1 117 ? 6.180 -4.926 -31.648 1.00 68.50 117 ILE A O 1
ATOM 914 N N . ALA A 1 118 ? 5.366 -2.974 -32.394 1.00 73.44 118 ALA A N 1
ATOM 915 C CA . ALA A 1 118 ? 4.270 -2.930 -31.429 1.00 73.44 118 ALA A CA 1
ATOM 916 C C . ALA A 1 118 ? 3.273 -4.083 -31.634 1.00 73.44 118 ALA A C 1
ATOM 918 O O . ALA A 1 118 ? 2.867 -4.723 -30.664 1.00 73.44 118 ALA A O 1
ATOM 919 N N . GLU A 1 119 ? 2.898 -4.369 -32.882 1.00 79.31 119 GLU A N 1
ATOM 920 C CA . GLU A 1 119 ? 2.028 -5.494 -33.241 1.00 79.31 119 GLU A CA 1
ATOM 921 C C . GLU A 1 119 ? 2.674 -6.836 -32.884 1.00 79.31 119 GLU A C 1
ATOM 923 O O . GLU A 1 119 ? 2.053 -7.669 -32.228 1.00 79.31 119 GLU A O 1
ATOM 928 N N . PHE A 1 120 ? 3.959 -6.997 -33.186 1.00 75.25 120 PHE A N 1
ATOM 929 C CA . PHE A 1 120 ? 4.714 -8.186 -32.812 1.00 75.25 120 PHE A CA 1
ATOM 930 C C . PHE A 1 120 ? 4.788 -8.403 -31.289 1.00 75.25 120 PHE A C 1
ATOM 932 O O . PHE A 1 120 ? 4.599 -9.521 -30.810 1.00 75.25 120 PHE A O 1
ATOM 939 N N . VAL A 1 121 ? 5.011 -7.345 -30.501 1.00 73.19 121 VAL A N 1
ATOM 940 C CA . VAL A 1 121 ? 4.971 -7.430 -29.030 1.00 73.19 121 VAL A CA 1
ATOM 941 C C . VAL A 1 121 ? 3.576 -7.824 -28.547 1.00 73.19 121 VAL A C 1
ATOM 943 O O . VAL A 1 121 ? 3.468 -8.652 -27.646 1.00 73.19 121 VAL A O 1
ATOM 946 N N . LYS A 1 122 ? 2.507 -7.273 -29.135 1.00 77.94 122 LYS A N 1
ATOM 947 C CA . LYS A 1 122 ? 1.128 -7.655 -28.789 1.00 77.94 122 LYS A CA 1
ATOM 948 C C . LYS A 1 122 ? 0.874 -9.136 -29.040 1.00 77.94 122 LYS A C 1
ATOM 950 O O . LYS A 1 122 ? 0.331 -9.810 -28.167 1.00 77.94 122 LYS A O 1
ATOM 955 N N . GLU A 1 123 ? 1.282 -9.645 -30.200 1.00 78.44 123 GLU A N 1
ATOM 956 C CA . GLU A 1 123 ? 1.175 -11.071 -30.516 1.00 78.44 123 GLU A CA 1
ATOM 957 C C . GLU A 1 123 ? 1.971 -11.920 -29.522 1.00 78.44 123 GLU A C 1
ATOM 959 O O . GLU A 1 123 ? 1.454 -12.910 -29.009 1.00 78.44 123 GLU A O 1
ATOM 964 N N . TYR A 1 124 ? 3.190 -11.500 -29.173 1.00 73.31 124 TYR A N 1
ATOM 965 C CA . TYR A 1 124 ? 3.989 -12.160 -28.144 1.00 73.31 124 TYR A CA 1
ATOM 966 C C . TYR A 1 124 ? 3.263 -12.191 -26.789 1.00 73.31 124 TYR A C 1
ATOM 968 O O . TYR A 1 124 ? 3.103 -13.264 -26.213 1.00 73.31 124 TYR A O 1
ATOM 976 N N . CYS A 1 125 ? 2.744 -11.059 -26.305 1.00 73.25 125 CYS A N 1
ATOM 977 C CA . CYS A 1 125 ? 1.976 -11.002 -25.058 1.00 73.25 125 CYS A CA 1
ATOM 978 C C . CYS A 1 125 ? 0.734 -11.906 -25.082 1.00 73.25 125 CYS A C 1
ATOM 980 O O . CYS A 1 125 ? 0.392 -12.484 -24.055 1.00 73.25 125 CYS A O 1
ATOM 982 N N . ALA A 1 126 ? 0.079 -12.058 -26.237 1.00 74.75 126 ALA A N 1
ATOM 983 C CA . ALA A 1 126 ? -1.082 -12.932 -26.398 1.00 74.75 126 ALA A CA 1
ATOM 984 C C . ALA A 1 126 ? -0.727 -14.432 -26.424 1.00 74.75 126 ALA A C 1
ATOM 986 O O . ALA A 1 126 ? -1.568 -15.268 -26.093 1.00 74.75 126 ALA A O 1
ATOM 987 N N . LEU A 1 127 ? 0.497 -14.781 -26.834 1.00 69.19 127 LEU A N 1
ATOM 988 C CA . LEU A 1 127 ? 0.983 -16.164 -26.923 1.00 69.19 127 LEU A CA 1
ATOM 989 C C . LEU A 1 127 ? 1.587 -16.686 -25.612 1.00 69.19 127 LEU A C 1
ATOM 991 O O . LEU A 1 127 ? 1.722 -17.897 -25.430 1.00 69.19 127 LEU A O 1
ATOM 995 N N . VAL A 1 128 ? 1.982 -15.786 -24.715 1.00 64.94 128 VAL A N 1
ATOM 996 C CA . VAL A 1 128 ? 2.678 -16.107 -23.467 1.00 64.94 128 VAL A CA 1
ATOM 997 C C . VAL A 1 128 ? 1.667 -16.390 -22.336 1.00 64.94 128 VAL A C 1
ATOM 999 O O . VAL A 1 128 ? 0.592 -15.792 -22.321 1.00 64.94 128 VAL A O 1
ATOM 1002 N N . PRO A 1 129 ? 1.958 -17.304 -21.382 1.00 55.81 129 PRO A N 1
ATOM 1003 C CA . PRO A 1 129 ? 1.061 -17.610 -20.262 1.00 55.81 129 PRO A CA 1
ATOM 1004 C C . PRO A 1 129 ? 0.680 -16.386 -19.411 1.00 55.81 129 PRO A C 1
ATOM 1006 O O . PRO A 1 129 ? 1.349 -15.357 -19.445 1.00 55.81 129 PRO A O 1
ATOM 1009 N N . GLN A 1 130 ? -0.370 -16.541 -18.595 1.00 57.22 130 GLN A N 1
ATOM 1010 C CA . GLN A 1 130 ? -1.169 -15.475 -17.958 1.00 57.22 130 GLN A CA 1
ATOM 1011 C C . GLN A 1 130 ? -0.448 -14.445 -17.052 1.00 57.22 130 GLN A C 1
ATOM 1013 O O . GLN A 1 130 ? -1.126 -13.569 -16.532 1.00 57.22 130 GLN A O 1
ATOM 1018 N N . ASN A 1 131 ? 0.880 -14.465 -16.889 1.00 65.56 131 ASN A N 1
ATOM 1019 C CA . ASN A 1 131 ? 1.615 -13.597 -15.956 1.00 65.56 131 ASN A CA 1
ATOM 1020 C C . ASN A 1 131 ? 2.914 -13.007 -16.555 1.00 65.56 131 ASN A C 1
ATOM 1022 O O . ASN A 1 131 ? 3.961 -12.991 -15.901 1.00 65.56 131 ASN A O 1
ATOM 1026 N N . LEU A 1 132 ? 2.889 -12.539 -17.808 1.00 69.31 132 LEU A N 1
ATOM 1027 C CA . LEU A 1 132 ? 3.982 -11.723 -18.351 1.00 69.31 132 LEU A CA 1
ATOM 102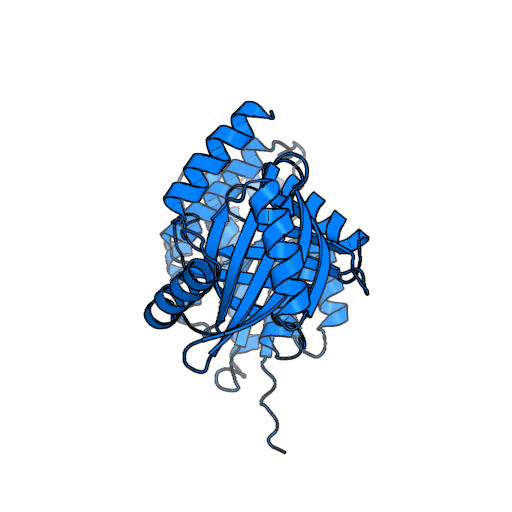8 C C . LEU A 1 132 ? 3.910 -10.311 -17.761 1.00 69.31 132 LEU A C 1
ATOM 1030 O O . LEU A 1 132 ? 2.862 -9.674 -17.793 1.00 69.31 132 LEU A O 1
ATOM 1034 N N . SER A 1 133 ? 5.019 -9.797 -17.238 1.00 71.94 133 SER A N 1
ATOM 1035 C CA . SER A 1 133 ? 5.128 -8.403 -16.805 1.00 71.94 133 SER A CA 1
ATOM 1036 C C . SER A 1 133 ? 6.463 -7.813 -17.226 1.00 71.94 133 SER A C 1
ATOM 1038 O O . SER A 1 133 ? 7.531 -8.364 -16.945 1.00 71.94 133 SER A O 1
ATOM 1040 N N . PHE A 1 134 ? 6.396 -6.660 -17.886 1.00 71.44 134 PHE A N 1
ATOM 1041 C CA . PHE A 1 134 ? 7.577 -5.875 -18.209 1.00 71.44 134 PHE A CA 1
ATOM 1042 C C . PHE A 1 134 ? 8.010 -5.045 -17.002 1.00 71.44 134 PHE A C 1
ATOM 1044 O O . PHE A 1 134 ? 7.224 -4.294 -16.429 1.00 71.44 134 PHE A O 1
ATOM 1051 N N . ILE A 1 135 ? 9.275 -5.169 -16.628 1.00 71.19 135 ILE A N 1
ATOM 1052 C CA . ILE A 1 135 ? 9.896 -4.454 -15.524 1.00 71.19 135 ILE A CA 1
ATOM 1053 C C . ILE A 1 135 ? 10.600 -3.220 -16.070 1.00 71.19 135 ILE A C 1
ATOM 1055 O O . ILE A 1 135 ? 11.630 -3.335 -16.737 1.00 71.19 135 ILE A O 1
ATOM 1059 N N . ILE A 1 136 ? 10.075 -2.046 -15.731 1.00 70.44 136 ILE A N 1
ATOM 1060 C CA . ILE A 1 136 ? 10.623 -0.750 -16.124 1.00 70.44 136 ILE A CA 1
ATOM 1061 C C . ILE A 1 136 ? 11.394 -0.181 -14.931 1.00 70.44 136 ILE A C 1
ATOM 1063 O O . ILE A 1 136 ? 10.770 0.174 -13.933 1.00 70.44 136 ILE A O 1
ATOM 1067 N N . PRO A 1 137 ? 12.732 -0.096 -14.968 1.00 64.19 137 PRO A N 1
ATOM 1068 C CA . PRO A 1 137 ? 13.470 0.490 -13.860 1.00 64.19 137 PRO A CA 1
ATOM 1069 C C . PRO A 1 137 ? 13.251 2.011 -13.812 1.00 64.19 137 PRO A C 1
ATOM 1071 O O . PRO A 1 137 ? 13.360 2.678 -14.840 1.00 64.19 137 PRO A O 1
ATOM 1074 N N . GLY A 1 138 ? 12.957 2.556 -12.628 1.00 57.81 138 GLY A N 1
ATOM 1075 C CA . GLY A 1 138 ? 12.675 3.986 -12.432 1.00 57.81 138 GLY A CA 1
ATOM 1076 C C . GLY A 1 138 ? 13.872 4.885 -12.725 1.00 57.81 138 GLY A C 1
ATOM 1077 O O . GLY A 1 138 ? 13.722 5.984 -13.252 1.00 57.81 138 GLY A O 1
ATOM 1078 N N . ASN A 1 139 ? 15.091 4.377 -12.523 1.00 60.34 139 ASN A N 1
ATOM 1079 C CA . ASN A 1 139 ? 16.300 5.092 -12.900 1.00 60.34 139 ASN A CA 1
ATOM 1080 C C . ASN A 1 139 ? 16.617 4.854 -14.376 1.00 60.34 139 ASN A C 1
ATOM 1082 O O . ASN A 1 139 ? 17.541 4.127 -14.707 1.00 60.34 139 ASN A O 1
ATOM 1086 N N . LEU A 1 140 ? 15.902 5.497 -15.297 1.00 57.12 140 LEU A N 1
ATOM 1087 C CA . LEU A 1 140 ? 16.142 5.367 -16.745 1.00 57.12 140 LEU A CA 1
ATOM 1088 C C . LEU A 1 140 ? 17.518 5.897 -17.230 1.00 57.12 140 LEU A C 1
ATOM 1090 O O . LEU A 1 140 ? 17.714 6.074 -18.431 1.00 57.12 140 LEU A O 1
ATOM 1094 N N . GLU A 1 141 ? 18.501 6.078 -16.339 1.00 52.16 141 GLU A N 1
ATOM 1095 C CA . GLU A 1 141 ? 19.907 6.451 -16.587 1.00 52.16 141 GLU A CA 1
ATOM 1096 C C . GLU A 1 141 ? 20.654 5.519 -17.567 1.00 52.16 141 GLU A C 1
ATOM 1098 O O . GLU A 1 141 ? 21.822 5.726 -17.883 1.00 52.16 141 GLU A O 1
ATOM 1103 N N . PHE A 1 142 ? 20.002 4.484 -18.085 1.00 49.34 142 PHE A N 1
ATOM 1104 C CA . PHE A 1 142 ? 20.605 3.329 -18.743 1.00 49.34 142 PHE A CA 1
ATOM 1105 C C . PHE A 1 142 ? 21.057 3.518 -20.194 1.00 49.34 142 PHE A C 1
ATOM 1107 O O . PHE A 1 142 ? 21.284 2.535 -20.896 1.00 49.34 142 PHE A O 1
ATOM 1114 N N . LEU A 1 143 ? 21.274 4.756 -20.631 1.00 43.81 143 LEU A N 1
ATOM 1115 C CA . LEU A 1 143 ? 21.952 5.058 -21.893 1.00 43.81 143 LEU A CA 1
ATOM 1116 C C . LEU A 1 143 ? 23.238 5.852 -21.648 1.00 43.81 143 LEU A C 1
ATOM 1118 O O . LEU A 1 143 ? 23.541 6.832 -22.326 1.00 43.81 143 LEU A O 1
ATOM 1122 N N . VAL A 1 144 ? 24.038 5.412 -20.677 1.00 43.78 144 VAL A N 1
ATOM 1123 C CA . VAL A 1 144 ? 25.443 5.817 -20.609 1.00 43.78 144 VAL A CA 1
ATOM 1124 C C . VAL A 1 144 ? 26.213 4.965 -21.599 1.00 43.78 144 VAL A C 1
ATOM 1126 O O . VAL A 1 144 ? 26.826 3.988 -21.190 1.00 43.78 144 VAL A O 1
ATOM 1129 N N . ASP A 1 145 ? 26.169 5.342 -22.883 1.00 38.56 145 ASP A N 1
ATOM 1130 C CA . ASP A 1 145 ? 27.415 5.414 -23.642 1.00 38.56 145 ASP A CA 1
ATOM 1131 C C . ASP A 1 145 ? 27.329 6.162 -24.994 1.00 38.56 145 ASP A C 1
ATOM 1133 O O . ASP A 1 145 ? 27.360 5.559 -26.060 1.00 38.56 145 ASP A O 1
ATOM 1137 N N . ASP A 1 146 ? 27.329 7.499 -24.948 1.00 39.09 146 ASP A N 1
ATOM 1138 C CA . ASP A 1 146 ? 28.225 8.340 -25.775 1.00 39.09 146 ASP A CA 1
ATOM 1139 C C . ASP A 1 146 ? 28.420 9.743 -25.167 1.00 39.09 146 ASP A C 1
ATOM 1141 O O . ASP A 1 146 ? 28.482 10.759 -25.854 1.00 39.09 146 ASP A O 1
ATOM 1145 N N . GLY A 1 147 ? 28.549 9.813 -23.835 1.00 41.78 147 GLY A N 1
ATOM 1146 C CA . GLY A 1 147 ? 29.155 10.973 -23.185 1.00 41.78 147 GLY A CA 1
ATOM 1147 C C . GLY A 1 147 ? 28.572 12.328 -23.588 1.00 41.78 147 GLY A C 1
ATOM 1148 O O . GLY A 1 147 ? 29.307 13.179 -24.079 1.00 41.78 147 GLY A O 1
ATOM 1149 N N . LYS A 1 148 ? 27.289 12.558 -23.309 1.00 38.72 148 LYS A N 1
ATOM 1150 C CA . LYS A 1 148 ? 26.806 13.846 -22.789 1.00 38.72 148 LYS A CA 1
ATOM 1151 C C . LYS A 1 148 ? 25.421 13.660 -22.186 1.00 38.72 148 LYS A C 1
ATOM 1153 O O . LYS A 1 148 ? 24.422 13.882 -22.840 1.00 38.72 148 LYS A O 1
ATOM 1158 N N . ARG A 1 149 ? 25.440 13.256 -20.911 1.00 44.44 149 ARG A N 1
ATOM 1159 C CA . ARG A 1 149 ? 24.442 13.574 -19.884 1.00 44.44 149 ARG A CA 1
ATOM 1160 C C . ARG A 1 149 ? 23.004 13.674 -20.396 1.00 44.44 149 ARG A C 1
ATOM 1162 O O . ARG A 1 149 ? 22.564 14.778 -20.673 1.00 44.44 149 ARG A O 1
ATOM 1169 N N . ASP A 1 150 ? 22.245 12.600 -20.268 1.00 48.66 150 ASP A N 1
ATOM 1170 C CA . ASP A 1 150 ? 20.850 12.774 -19.863 1.00 48.66 150 ASP A CA 1
ATOM 1171 C C . ASP A 1 150 ? 20.691 12.320 -18.413 1.00 48.66 150 ASP A C 1
ATOM 1173 O O . ASP A 1 150 ? 19.862 11.498 -18.052 1.00 48.66 150 ASP A O 1
ATOM 1177 N N . VAL A 1 151 ? 21.535 12.922 -17.567 1.00 49.69 151 VAL A N 1
ATOM 1178 C CA . VAL A 1 151 ? 21.150 13.261 -16.190 1.00 49.69 151 VAL A CA 1
ATOM 1179 C C . VAL A 1 151 ? 20.139 14.411 -16.194 1.00 49.69 151 VAL A C 1
ATOM 1181 O O . VAL A 1 151 ? 19.765 14.854 -15.118 1.00 49.69 151 VAL A O 1
ATOM 1184 N N . ASP A 1 152 ? 19.752 14.950 -17.367 1.00 61.53 152 ASP A N 1
ATOM 1185 C CA . ASP A 1 152 ? 18.673 15.929 -17.465 1.00 61.53 152 ASP A CA 1
ATOM 1186 C C . ASP A 1 152 ? 17.378 15.254 -17.003 1.00 61.53 152 ASP A C 1
ATOM 1188 O O . ASP A 1 152 ? 16.816 14.428 -17.736 1.00 61.53 152 ASP A O 1
ATOM 1192 N N . PRO A 1 153 ? 16.874 15.613 -15.810 1.00 64.31 153 PRO A N 1
ATOM 1193 C CA . PRO A 1 153 ? 15.674 14.998 -15.272 1.00 64.31 153 PRO A CA 1
ATOM 1194 C C . PRO A 1 153 ? 14.474 15.221 -16.195 1.00 64.31 153 PRO A C 1
ATOM 1196 O O . PRO A 1 153 ? 13.554 14.414 -16.208 1.00 64.31 153 PRO A O 1
ATOM 1199 N N . LYS A 1 154 ? 14.482 16.278 -17.025 1.00 68.69 154 LYS A N 1
ATOM 1200 C CA . LYS A 1 154 ? 13.416 16.528 -18.003 1.00 68.69 154 LYS A CA 1
ATOM 1201 C C . LYS A 1 154 ? 13.413 15.505 -19.128 1.00 68.69 154 LYS A C 1
ATOM 1203 O O . LYS A 1 154 ? 12.338 15.104 -19.566 1.00 68.69 154 LYS A O 1
ATOM 1208 N N . TYR A 1 155 ? 14.584 15.091 -19.608 1.00 69.06 155 TYR A N 1
ATOM 1209 C CA . TYR A 1 155 ? 14.666 14.067 -20.645 1.00 69.06 155 TYR A CA 1
ATOM 1210 C C . TYR A 1 155 ? 14.321 12.691 -20.078 1.00 69.06 155 TYR A C 1
ATOM 1212 O O . TYR A 1 155 ? 13.517 11.979 -20.673 1.00 69.06 155 TYR A O 1
ATOM 1220 N N . GLN A 1 156 ? 14.842 12.354 -18.895 1.00 68.19 156 GLN A N 1
ATOM 1221 C CA . GLN A 1 156 ? 14.471 11.122 -18.190 1.00 68.19 156 GLN A CA 1
ATOM 1222 C C . GLN A 1 156 ? 12.962 11.053 -17.964 1.00 68.19 156 GLN A C 1
ATOM 1224 O O . GLN A 1 156 ? 12.338 10.050 -18.307 1.00 68.19 156 GLN A O 1
ATOM 1229 N N . LYS A 1 157 ? 12.363 12.162 -17.510 1.00 72.56 157 LYS A N 1
ATOM 1230 C CA . LYS A 1 157 ? 10.917 12.258 -17.331 1.00 72.56 157 LYS A CA 1
ATOM 1231 C C . LYS A 1 157 ? 10.161 12.100 -18.645 1.00 72.56 157 LYS A C 1
ATOM 1233 O O . LYS A 1 157 ? 9.204 11.344 -18.705 1.00 72.56 157 LYS A O 1
ATOM 1238 N N . LYS A 1 158 ? 10.626 12.735 -19.727 1.00 75.44 158 LYS A N 1
ATOM 1239 C CA . LYS A 1 158 ? 10.035 12.574 -21.064 1.00 75.44 158 LYS A CA 1
ATOM 1240 C C . LYS A 1 158 ? 10.054 11.113 -21.522 1.00 75.44 158 LYS A C 1
ATOM 1242 O O . LYS A 1 158 ? 9.070 10.638 -22.084 1.00 75.44 158 LYS A O 1
ATOM 1247 N N . VAL A 1 159 ? 11.165 10.407 -21.320 1.00 70.62 159 VAL A N 1
ATOM 1248 C CA . VAL A 1 159 ? 11.281 8.985 -21.672 1.00 70.62 159 VAL A CA 1
ATOM 1249 C C . VAL A 1 159 ? 10.341 8.147 -20.805 1.00 70.62 159 VAL A C 1
ATOM 1251 O O . VAL A 1 159 ? 9.620 7.317 -21.350 1.00 70.62 159 VAL A O 1
ATOM 1254 N N . GLU A 1 160 ? 10.290 8.391 -19.495 1.00 75.75 160 GLU A N 1
ATOM 1255 C CA . GLU A 1 160 ? 9.362 7.728 -18.568 1.00 75.75 160 GLU A CA 1
ATOM 1256 C C . GLU A 1 160 ? 7.896 7.938 -18.979 1.00 75.75 160 GLU A C 1
ATOM 1258 O O . GLU A 1 160 ? 7.142 6.976 -19.118 1.00 75.75 160 GLU A O 1
ATOM 1263 N N . ASP A 1 161 ? 7.501 9.182 -19.256 1.00 78.75 161 ASP A N 1
ATOM 1264 C CA . ASP A 1 161 ? 6.161 9.531 -19.730 1.00 78.75 161 ASP A CA 1
ATOM 1265 C C . ASP A 1 161 ? 5.856 8.834 -21.063 1.00 78.75 161 ASP A C 1
ATOM 1267 O O . ASP A 1 161 ? 4.742 8.360 -21.287 1.00 78.75 161 ASP A O 1
ATOM 1271 N N . THR A 1 162 ? 6.854 8.703 -21.942 1.00 78.94 162 THR A N 1
ATOM 1272 C CA . THR A 1 162 ? 6.706 7.968 -23.205 1.00 78.94 162 THR A CA 1
ATOM 1273 C C . THR A 1 162 ? 6.518 6.470 -22.950 1.00 78.94 162 THR A C 1
ATOM 1275 O O . THR A 1 162 ? 5.629 5.878 -23.556 1.00 78.94 162 THR A O 1
ATOM 1278 N N . PHE A 1 163 ? 7.255 5.858 -22.012 1.00 79.31 163 PHE A N 1
ATOM 1279 C CA . PHE A 1 163 ? 7.001 4.479 -21.571 1.00 79.31 163 PHE A CA 1
ATOM 1280 C C . PHE A 1 163 ? 5.552 4.318 -21.099 1.00 79.31 163 PHE A C 1
ATOM 1282 O O . PHE A 1 163 ? 4.842 3.448 -21.598 1.00 79.31 163 PHE A O 1
ATOM 1289 N N . ARG A 1 164 ? 5.083 5.194 -20.201 1.00 81.25 164 ARG A N 1
ATOM 1290 C CA . ARG A 1 164 ? 3.704 5.160 -19.684 1.00 81.25 164 ARG A CA 1
ATOM 1291 C C . ARG A 1 164 ? 2.675 5.258 -20.809 1.00 81.25 164 ARG A C 1
ATOM 1293 O O . ARG A 1 164 ? 1.748 4.454 -20.861 1.00 81.25 164 ARG A O 1
ATOM 1300 N N . ASN A 1 165 ? 2.868 6.196 -21.734 1.00 82.44 165 ASN A N 1
ATOM 1301 C CA . ASN A 1 165 ? 1.951 6.423 -22.849 1.00 82.44 165 ASN A CA 1
ATOM 1302 C C . ASN A 1 165 ? 1.909 5.242 -23.822 1.00 82.44 165 ASN A C 1
ATOM 1304 O O . ASN A 1 165 ? 0.824 4.803 -24.194 1.00 82.44 165 ASN A O 1
ATOM 1308 N N . VAL A 1 166 ? 3.068 4.706 -24.218 1.00 81.12 166 VAL A N 1
ATOM 1309 C CA . VAL A 1 166 ? 3.149 3.547 -25.120 1.00 81.12 166 VAL A CA 1
ATOM 1310 C C . VAL A 1 166 ? 2.470 2.342 -24.478 1.00 81.12 166 VAL A C 1
ATOM 1312 O O . VAL A 1 166 ? 1.642 1.688 -25.107 1.00 81.12 166 VAL A O 1
ATOM 1315 N N . PHE A 1 167 ? 2.755 2.067 -23.209 1.00 82.06 167 PHE A N 1
ATOM 1316 C CA . PHE A 1 167 ? 2.217 0.888 -22.539 1.00 82.06 167 PHE A CA 1
ATOM 1317 C C . PHE A 1 167 ? 0.716 1.000 -22.305 1.00 82.06 167 PHE A C 1
ATOM 1319 O O . PHE A 1 167 ? 0.006 0.030 -22.544 1.00 82.06 167 PHE A O 1
ATOM 1326 N N . ALA A 1 168 ? 0.221 2.183 -21.933 1.00 81.62 168 ALA A N 1
ATOM 1327 C CA . ALA A 1 168 ? -1.212 2.438 -21.844 1.00 81.62 168 ALA A CA 1
ATOM 1328 C C . ALA A 1 168 ? -1.899 2.311 -23.215 1.00 81.62 168 ALA A C 1
ATOM 1330 O O . ALA A 1 168 ? -2.962 1.707 -23.320 1.00 81.62 168 ALA A O 1
ATOM 1331 N N . ARG A 1 169 ? -1.282 2.832 -24.287 1.00 84.88 169 ARG A N 1
ATOM 1332 C CA . ARG A 1 169 ? -1.824 2.774 -25.657 1.00 84.88 169 ARG A CA 1
ATOM 1333 C C . ARG A 1 169 ? -1.953 1.344 -26.182 1.00 84.88 169 ARG A C 1
ATOM 1335 O O . ARG A 1 169 ? -2.862 1.063 -26.962 1.00 84.88 169 ARG A O 1
ATOM 1342 N N . HIS A 1 170 ? -1.032 0.462 -25.806 1.00 80.69 170 HIS A N 1
ATOM 1343 C CA . HIS A 1 170 ? -0.996 -0.917 -26.295 1.00 80.69 170 HIS A CA 1
ATOM 1344 C C . HIS A 1 170 ? -1.467 -1.957 -25.268 1.00 80.69 170 HIS A C 1
ATOM 1346 O O . HIS A 1 170 ? -1.483 -3.135 -25.615 1.00 80.69 170 HIS A O 1
ATOM 1352 N N . ASP A 1 171 ? -1.885 -1.522 -24.075 1.00 81.19 171 ASP A N 1
ATOM 1353 C CA . ASP A 1 171 ? -2.332 -2.365 -22.957 1.00 81.19 171 ASP A CA 1
ATOM 1354 C C . ASP A 1 171 ? -1.296 -3.431 -22.554 1.00 81.19 171 ASP A C 1
ATOM 1356 O O . ASP A 1 171 ? -1.590 -4.613 -22.383 1.00 81.19 171 ASP A O 1
ATOM 1360 N N . PHE A 1 172 ? -0.026 -3.020 -22.462 1.00 80.06 172 PHE A N 1
ATOM 1361 C CA . PHE A 1 172 ? 1.052 -3.927 -22.069 1.00 80.06 172 PHE A CA 1
ATOM 1362 C C . PHE A 1 172 ? 1.117 -4.085 -20.541 1.00 80.06 172 PHE A C 1
ATOM 1364 O O . PHE A 1 172 ? 1.204 -3.076 -19.833 1.00 80.06 172 PHE A O 1
ATOM 1371 N N . PRO A 1 173 ? 1.166 -5.320 -20.004 1.00 76.06 173 PRO A N 1
ATOM 1372 C CA . PRO A 1 173 ? 1.295 -5.549 -18.567 1.00 76.06 173 PRO A CA 1
ATOM 1373 C C . PRO A 1 173 ? 2.690 -5.143 -18.080 1.00 76.06 173 PRO A C 1
ATOM 1375 O O . PRO A 1 173 ? 3.707 -5.621 -18.590 1.00 76.06 173 PRO A O 1
ATOM 1378 N N . HIS A 1 174 ? 2.765 -4.253 -17.092 1.00 78.06 174 HIS A N 1
ATOM 1379 C CA . HIS A 1 174 ? 4.041 -3.695 -16.653 1.00 78.06 174 HIS A CA 1
ATOM 1380 C C . HIS A 1 174 ? 4.071 -3.268 -15.194 1.00 78.06 174 HIS A C 1
ATOM 1382 O O . HIS A 1 174 ? 3.045 -3.014 -14.569 1.00 78.06 174 HIS A O 1
ATOM 1388 N N . ILE A 1 175 ? 5.292 -3.163 -14.679 1.00 73.38 175 ILE A N 1
ATOM 1389 C CA . ILE A 1 175 ? 5.609 -2.706 -13.335 1.00 73.38 175 ILE A CA 1
ATOM 1390 C C . ILE A 1 175 ? 6.735 -1.678 -13.453 1.00 73.38 175 ILE A C 1
ATOM 1392 O O . ILE A 1 175 ? 7.825 -1.993 -13.936 1.00 73.38 175 ILE A O 1
ATOM 1396 N N . PHE A 1 176 ? 6.481 -0.455 -12.987 1.00 73.00 176 PHE A N 1
ATOM 1397 C CA . PHE A 1 176 ? 7.538 0.527 -12.758 1.00 73.00 176 PHE A CA 1
ATOM 1398 C C . PHE A 1 176 ? 8.205 0.233 -11.419 1.00 73.00 176 PHE A C 1
ATOM 1400 O O . PHE A 1 176 ? 7.541 0.189 -10.384 1.00 73.00 176 PHE A O 1
ATOM 1407 N N . LEU A 1 177 ? 9.513 0.013 -11.445 1.00 69.19 177 LEU A N 1
ATOM 1408 C CA . LEU A 1 177 ? 10.303 -0.161 -10.239 1.00 69.19 177 LEU A CA 1
ATOM 1409 C C . LEU A 1 177 ? 10.858 1.173 -9.745 1.00 69.19 177 LEU A C 1
ATOM 1411 O O . LEU A 1 177 ? 11.117 2.053 -10.559 1.00 69.19 177 LEU A O 1
ATOM 1415 N N . PRO A 1 178 ? 11.150 1.291 -8.442 1.00 64.06 178 PRO A N 1
ATOM 1416 C CA . PRO A 1 178 ? 11.869 2.440 -7.901 1.00 64.06 178 PRO A CA 1
ATOM 1417 C C . PRO A 1 178 ? 13.264 2.606 -8.521 1.00 64.06 178 PRO A C 1
ATOM 1419 O O . PRO A 1 178 ? 13.873 1.650 -9.005 1.00 64.06 178 PRO A O 1
ATOM 1422 N N . SER A 1 179 ? 13.815 3.813 -8.446 1.00 65.19 179 SER A N 1
ATOM 1423 C CA . SER A 1 179 ? 15.133 4.162 -8.989 1.00 65.19 179 SER A CA 1
ATOM 1424 C C . SER A 1 179 ? 16.318 3.481 -8.290 1.00 65.19 179 SER A C 1
ATOM 1426 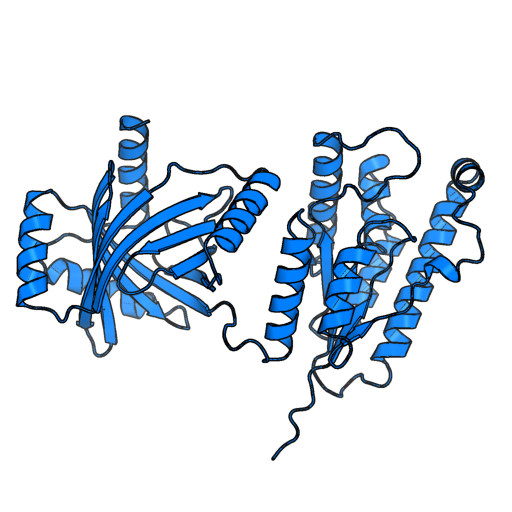O O . SER A 1 179 ? 17.351 3.230 -8.908 1.00 65.19 179 SER A O 1
ATOM 1428 N N . SER A 1 180 ? 16.188 3.139 -7.005 1.00 65.50 180 SER A N 1
ATOM 1429 C CA . SER A 1 180 ? 17.266 2.513 -6.227 1.00 65.50 180 SER A CA 1
ATOM 1430 C C . SER A 1 180 ? 17.447 1.028 -6.582 1.00 65.50 180 SER A C 1
ATOM 1432 O O . SER A 1 180 ? 16.517 0.248 -6.374 1.00 65.50 180 SER A O 1
ATOM 1434 N N . PRO A 1 181 ? 18.648 0.564 -6.990 1.00 66.00 181 PRO A N 1
ATOM 1435 C CA . PRO A 1 181 ? 18.907 -0.856 -7.248 1.00 66.00 181 PRO A CA 1
ATOM 1436 C C . PRO A 1 181 ? 18.593 -1.775 -6.059 1.00 66.00 181 PRO A C 1
ATOM 1438 O O . PRO A 1 181 ? 18.198 -2.923 -6.248 1.00 66.00 181 PRO A O 1
ATOM 1441 N N . THR A 1 182 ? 18.766 -1.298 -4.823 1.00 66.69 182 THR A N 1
ATOM 1442 C CA . THR A 1 182 ? 18.409 -2.069 -3.621 1.00 66.69 182 THR A CA 1
ATOM 1443 C C . THR A 1 182 ? 16.895 -2.232 -3.511 1.00 66.69 182 THR A C 1
ATOM 1445 O O . THR A 1 182 ? 16.425 -3.351 -3.309 1.00 66.69 182 THR A O 1
ATOM 1448 N N . ALA A 1 183 ? 16.138 -1.153 -3.725 1.00 62.91 183 ALA A N 1
ATOM 1449 C CA . ALA A 1 183 ? 14.679 -1.194 -3.728 1.00 62.91 183 ALA A CA 1
ATOM 1450 C C . ALA A 1 183 ? 14.134 -2.036 -4.897 1.00 62.91 183 ALA A C 1
ATOM 1452 O O . ALA A 1 183 ? 13.183 -2.788 -4.711 1.00 62.91 183 ALA A O 1
ATOM 1453 N N . GLN A 1 184 ? 14.779 -1.993 -6.070 1.00 71.56 184 GLN A N 1
ATOM 1454 C CA . GLN A 1 184 ? 14.458 -2.854 -7.216 1.00 71.56 184 GLN A CA 1
ATOM 1455 C C . GLN A 1 184 ? 14.623 -4.338 -6.875 1.00 71.56 184 GLN A C 1
ATOM 1457 O O . GLN A 1 184 ? 13.705 -5.122 -7.104 1.00 71.56 184 GLN A O 1
ATOM 1462 N N . VAL A 1 185 ? 15.774 -4.731 -6.305 1.00 73.25 185 VAL A N 1
ATOM 1463 C CA . VAL A 1 185 ? 16.010 -6.119 -5.867 1.00 73.25 185 VAL A CA 1
ATOM 1464 C C . VAL A 1 185 ? 14.951 -6.540 -4.868 1.00 73.25 185 VAL A C 1
ATOM 1466 O O . VAL A 1 185 ? 14.391 -7.618 -5.018 1.00 73.25 185 VAL A O 1
ATOM 1469 N N . TRP A 1 186 ? 14.679 -5.703 -3.870 1.00 74.81 186 TRP A N 1
ATOM 1470 C CA . TRP A 1 186 ? 13.694 -6.013 -2.846 1.00 74.81 186 TRP A CA 1
ATOM 1471 C C . TRP A 1 186 ? 12.285 -6.182 -3.429 1.00 74.81 186 TRP A C 1
ATOM 1473 O O . TRP A 1 186 ? 11.615 -7.168 -3.131 1.00 74.81 186 TRP A O 1
ATOM 1483 N N . PHE A 1 187 ? 11.856 -5.271 -4.305 1.00 72.06 187 PHE A N 1
ATOM 1484 C CA . PHE A 1 187 ? 10.534 -5.332 -4.923 1.00 72.06 187 PHE A CA 1
ATOM 1485 C C . PHE A 1 187 ? 10.379 -6.594 -5.775 1.00 72.06 187 PHE A C 1
ATOM 1487 O O . PHE A 1 187 ? 9.410 -7.333 -5.613 1.00 72.06 187 PHE A O 1
ATOM 1494 N N . ILE A 1 188 ? 11.353 -6.870 -6.653 1.00 76.44 188 ILE A N 1
ATOM 1495 C CA . ILE A 1 188 ? 11.329 -8.069 -7.497 1.00 76.44 188 ILE A CA 1
ATOM 1496 C C . ILE A 1 188 ? 11.358 -9.323 -6.621 1.00 76.44 188 ILE A C 1
ATOM 1498 O O . ILE A 1 188 ? 10.591 -10.246 -6.857 1.00 76.44 188 ILE A O 1
ATOM 1502 N N . ASP A 1 189 ? 12.198 -9.357 -5.590 1.00 77.62 189 ASP A N 1
ATOM 1503 C CA . ASP A 1 189 ? 12.294 -10.482 -4.665 1.00 77.62 189 ASP A CA 1
ATOM 1504 C C . ASP A 1 189 ? 10.960 -10.794 -3.976 1.00 77.62 189 ASP A C 1
ATOM 1506 O O . ASP A 1 189 ? 10.523 -11.943 -3.967 1.00 77.62 189 ASP A O 1
ATOM 1510 N N . ARG A 1 190 ? 10.271 -9.774 -3.456 1.00 74.62 190 ARG A N 1
ATOM 1511 C CA . ARG A 1 190 ? 8.962 -9.948 -2.816 1.00 74.62 190 ARG A CA 1
ATOM 1512 C C . ARG A 1 190 ? 7.876 -10.317 -3.815 1.00 74.62 190 ARG A C 1
ATOM 1514 O O . ARG A 1 190 ? 7.056 -11.181 -3.513 1.00 74.62 190 ARG A O 1
ATOM 1521 N N . TYR A 1 191 ? 7.901 -9.733 -5.011 1.00 73.94 191 TYR A N 1
ATOM 1522 C CA . TYR A 1 191 ? 7.005 -10.127 -6.094 1.00 73.94 191 TYR A CA 1
ATOM 1523 C C . TYR A 1 191 ? 7.196 -11.607 -6.457 1.00 73.94 191 TYR A C 1
ATOM 1525 O O . TYR A 1 191 ? 6.223 -12.350 -6.530 1.00 73.94 191 TYR A O 1
ATOM 1533 N N . LEU A 1 192 ? 8.438 -12.070 -6.609 1.00 73.88 192 LEU A N 1
ATOM 1534 C CA . LEU A 1 192 ? 8.746 -13.472 -6.897 1.00 73.88 192 LEU A CA 1
ATOM 1535 C C . LEU A 1 192 ? 8.324 -14.407 -5.764 1.00 73.88 192 LEU A C 1
ATOM 1537 O O . LEU A 1 192 ? 7.681 -15.423 -6.017 1.00 73.88 192 LEU A O 1
ATOM 1541 N N . ALA A 1 193 ? 8.619 -14.042 -4.516 1.00 73.88 193 ALA A N 1
ATOM 1542 C CA . ALA A 1 193 ? 8.188 -14.806 -3.351 1.00 73.88 193 ALA A CA 1
ATOM 1543 C C . ALA A 1 193 ? 6.662 -14.917 -3.272 1.00 73.88 193 ALA A C 1
ATOM 1545 O O . ALA A 1 193 ? 6.144 -15.985 -2.955 1.00 73.88 193 ALA A O 1
ATOM 1546 N N . HIS A 1 194 ? 5.938 -13.847 -3.603 1.00 70.12 194 HIS A N 1
ATOM 1547 C CA . HIS A 1 194 ? 4.483 -13.862 -3.694 1.00 70.12 194 HIS A CA 1
ATOM 1548 C C . HIS A 1 194 ? 3.989 -14.811 -4.792 1.00 70.12 194 HIS A C 1
ATOM 1550 O O . HIS A 1 194 ? 3.122 -15.642 -4.539 1.00 70.12 194 HIS A O 1
ATOM 1556 N N . GLN A 1 195 ? 4.548 -14.707 -6.000 1.00 66.94 195 GLN A N 1
ATOM 1557 C CA . GLN A 1 195 ? 4.154 -15.533 -7.148 1.00 66.94 195 GLN A CA 1
ATOM 1558 C C . GLN A 1 195 ? 4.384 -17.027 -6.912 1.00 66.94 195 GLN A C 1
ATOM 1560 O O . GLN A 1 195 ? 3.660 -17.837 -7.466 1.00 66.94 195 GLN A O 1
ATOM 1565 N N . LEU A 1 196 ? 5.358 -17.380 -6.072 1.00 69.12 196 LEU A N 1
ATOM 1566 C CA . LEU A 1 196 ? 5.687 -18.761 -5.718 1.00 69.12 196 LEU A CA 1
ATOM 1567 C C . LEU A 1 196 ? 4.997 -19.245 -4.432 1.00 69.12 196 LEU A C 1
ATOM 1569 O O . LEU A 1 196 ? 5.310 -20.329 -3.940 1.00 69.12 196 LEU A O 1
ATOM 1573 N N . GLY A 1 197 ? 4.137 -18.423 -3.819 1.00 67.69 197 GLY A N 1
ATOM 1574 C CA . GLY A 1 197 ? 3.530 -18.725 -2.518 1.00 67.69 197 GLY A CA 1
ATOM 1575 C C . GLY A 1 197 ? 4.547 -18.903 -1.379 1.00 67.69 197 GLY A C 1
ATOM 1576 O O . GLY A 1 197 ? 4.237 -19.529 -0.370 1.00 67.69 197 GLY A O 1
ATOM 1577 N N . GLN A 1 198 ? 5.771 -18.387 -1.545 1.00 64.00 198 GLN A N 1
ATOM 1578 C CA . GLN A 1 198 ? 6.885 -18.478 -0.590 1.00 64.00 198 GLN A CA 1
ATOM 1579 C C . GLN A 1 198 ? 6.967 -17.271 0.353 1.00 64.00 198 GLN A C 1
ATOM 1581 O O . GLN A 1 198 ? 7.758 -17.282 1.295 1.00 64.00 198 GLN A O 1
ATOM 1586 N N . SER A 1 199 ? 6.181 -16.220 0.113 1.00 55.41 199 SER A N 1
ATOM 1587 C CA . SER A 1 199 ? 6.029 -15.129 1.075 1.00 55.41 199 SER A CA 1
ATOM 1588 C C . SER A 1 199 ? 4.971 -15.504 2.111 1.00 55.41 199 SER A C 1
ATOM 1590 O O . SER A 1 199 ? 3.799 -15.630 1.762 1.00 55.41 199 SER A O 1
ATOM 1592 N N . GLU A 1 200 ? 5.358 -15.625 3.385 1.00 48.28 200 GLU A N 1
ATOM 1593 C CA . GLU A 1 200 ? 4.392 -15.663 4.501 1.00 48.28 200 GLU A CA 1
ATOM 1594 C C . GLU A 1 200 ? 3.639 -14.324 4.655 1.00 48.28 200 GLU A C 1
ATOM 1596 O O . GLU A 1 200 ? 2.575 -14.274 5.265 1.00 48.28 200 GLU A O 1
ATOM 1601 N N . GLU A 1 201 ? 4.133 -13.252 4.024 1.00 54.34 201 GLU A N 1
ATOM 1602 C CA . GLU A 1 201 ? 3.523 -11.922 4.003 1.00 54.34 201 GLU A CA 1
ATOM 1603 C C . GLU A 1 201 ? 3.359 -11.455 2.551 1.00 54.34 201 GLU A C 1
ATOM 1605 O O . GLU A 1 201 ? 4.139 -10.664 2.015 1.00 54.34 201 GLU A O 1
ATOM 1610 N N . ALA A 1 202 ? 2.374 -12.000 1.839 1.00 54.47 202 ALA A N 1
ATOM 1611 C CA . ALA A 1 202 ? 1.821 -11.278 0.695 1.00 54.47 202 ALA A CA 1
ATOM 1612 C C . ALA A 1 202 ? 1.335 -9.896 1.179 1.00 54.47 202 ALA A C 1
ATOM 1614 O O . ALA A 1 202 ? 0.820 -9.829 2.301 1.00 54.47 202 ALA A O 1
ATOM 1615 N N . PRO A 1 203 ? 1.443 -8.814 0.375 1.00 61.12 203 PRO A N 1
ATOM 1616 C CA . PRO A 1 203 ? 0.765 -7.564 0.695 1.00 61.12 203 PRO A CA 1
ATOM 1617 C C . PRO A 1 203 ? -0.689 -7.895 1.005 1.00 61.12 203 PRO A C 1
ATOM 1619 O O . PRO A 1 203 ? -1.401 -8.446 0.158 1.00 61.12 203 PRO A O 1
ATOM 1622 N N . LYS A 1 204 ? -1.111 -7.654 2.245 1.00 71.81 204 LYS A N 1
ATOM 1623 C CA . LYS A 1 204 ? -2.437 -8.081 2.674 1.00 71.81 204 LYS A CA 1
ATOM 1624 C C . LYS A 1 204 ? -3.442 -7.139 2.029 1.00 71.81 204 LYS A C 1
ATOM 1626 O O . LYS A 1 204 ? -3.655 -6.040 2.528 1.00 71.81 204 LYS A O 1
ATOM 1631 N N . LYS A 1 205 ? -4.021 -7.562 0.903 1.00 82.12 205 LYS A N 1
ATOM 1632 C CA . LYS A 1 205 ? -5.098 -6.831 0.239 1.00 82.12 205 LYS A CA 1
ATOM 1633 C C . LYS A 1 205 ? -6.356 -6.939 1.091 1.00 82.12 205 LYS A C 1
ATOM 1635 O O . LYS A 1 205 ? -6.885 -8.036 1.279 1.00 82.12 205 LYS A O 1
ATOM 1640 N N . VAL A 1 206 ? -6.826 -5.809 1.596 1.00 91.25 206 VAL A N 1
ATOM 1641 C CA . VAL A 1 206 ? -8.070 -5.709 2.364 1.00 91.25 206 VAL A CA 1
ATOM 1642 C C . VAL A 1 206 ? -8.902 -4.541 1.861 1.00 91.25 206 VAL A C 1
ATOM 1644 O O . VAL A 1 206 ? -8.372 -3.544 1.380 1.00 91.25 206 VAL A O 1
ATOM 1647 N N . HIS A 1 207 ? -10.214 -4.671 1.971 1.00 91.62 207 HIS A N 1
ATOM 1648 C CA . HIS A 1 207 ? -11.147 -3.567 1.853 1.00 91.62 207 HIS A CA 1
ATOM 1649 C C . HIS A 1 207 ? -11.334 -2.977 3.249 1.00 91.62 207 HIS A C 1
ATOM 1651 O O . HIS A 1 207 ? -11.898 -3.619 4.136 1.00 91.62 207 HIS A O 1
ATOM 1657 N N . GLU A 1 208 ? -10.802 -1.780 3.448 1.00 96.00 208 GLU A N 1
ATOM 1658 C CA . GLU A 1 208 ? -11.011 -0.984 4.651 1.00 96.00 208 GLU A CA 1
ATOM 1659 C C . GLU A 1 208 ? -12.303 -0.187 4.451 1.00 96.00 208 GLU A C 1
ATOM 1661 O O . GLU A 1 208 ? -12.419 0.605 3.512 1.00 96.00 208 GLU A O 1
ATOM 1666 N N . ILE A 1 209 ? -13.297 -0.447 5.300 1.00 97.31 209 ILE A N 1
ATOM 1667 C CA . ILE A 1 209 ? -14.580 0.256 5.316 1.00 97.31 209 ILE A CA 1
ATOM 1668 C C . ILE A 1 209 ? -14.630 1.064 6.605 1.00 97.31 209 ILE A C 1
ATOM 1670 O O . ILE A 1 209 ? -14.650 0.486 7.693 1.00 97.31 209 ILE A O 1
ATOM 1674 N N . GLU A 1 210 ? -14.672 2.388 6.496 1.00 97.38 210 GLU A N 1
ATOM 1675 C CA . GLU A 1 210 ? -14.527 3.281 7.647 1.00 97.38 210 GLU A CA 1
ATOM 1676 C C . GLU A 1 210 ? -15.573 4.402 7.674 1.00 97.38 210 GLU A C 1
ATOM 1678 O O . GLU A 1 210 ? -16.001 4.941 6.648 1.00 97.38 210 GLU A O 1
ATOM 1683 N N . ILE A 1 211 ? -15.981 4.776 8.889 1.00 97.62 211 ILE A N 1
ATOM 1684 C CA . ILE A 1 211 ? -16.763 5.984 9.166 1.00 97.62 211 ILE A CA 1
ATOM 1685 C C . ILE A 1 211 ? -16.063 6.766 10.270 1.00 97.62 211 ILE A C 1
ATOM 1687 O O . ILE A 1 211 ? -15.552 6.193 11.229 1.00 97.62 211 ILE A O 1
ATOM 1691 N N . LYS A 1 212 ? -16.050 8.090 10.127 1.00 97.38 212 LYS A N 1
ATOM 1692 C CA . LYS A 1 212 ? -15.369 9.010 11.035 1.00 97.38 212 LYS A CA 1
ATOM 1693 C C . LYS A 1 212 ? -16.363 9.910 11.763 1.00 97.38 212 LYS A C 1
ATOM 1695 O O . LYS A 1 212 ? -17.490 10.102 11.309 1.00 97.38 212 LYS A O 1
ATOM 1700 N N . CYS A 1 213 ? -15.910 10.488 12.869 1.00 96.56 213 CYS A N 1
ATOM 1701 C CA . CYS A 1 213 ? -16.535 11.589 13.591 1.00 96.56 213 CYS A CA 1
ATOM 1702 C C . CYS A 1 213 ? -15.433 12.491 14.152 1.00 96.56 213 CYS A C 1
ATOM 1704 O O . CYS A 1 213 ? -14.526 12.014 14.833 1.00 96.56 213 CYS A O 1
ATOM 1706 N N . LEU A 1 214 ? -15.502 13.793 13.876 1.00 94.25 214 LEU A N 1
ATOM 1707 C CA . LEU A 1 214 ? -14.630 14.772 14.528 1.00 94.25 214 LEU A CA 1
ATOM 1708 C C . LEU A 1 214 ? -15.142 15.046 15.937 1.00 94.25 214 LEU A C 1
ATOM 1710 O O . LEU A 1 214 ? -16.351 15.101 16.145 1.00 94.25 214 LEU A O 1
ATOM 1714 N N . LEU A 1 215 ? -14.222 15.228 16.876 1.00 95.12 215 LEU A N 1
ATOM 1715 C CA . LEU A 1 215 ? -14.541 15.420 18.282 1.00 95.12 215 LEU A CA 1
ATOM 1716 C C . LEU A 1 215 ? -14.004 16.761 18.776 1.00 95.12 215 LEU A C 1
ATOM 1718 O O . LEU A 1 215 ? -12.919 17.213 18.401 1.00 95.12 215 LEU A O 1
ATOM 1722 N N . THR A 1 216 ? -14.743 17.367 19.690 1.00 94.25 216 THR A N 1
ATOM 1723 C CA . THR A 1 216 ? -14.220 18.383 20.600 1.00 94.25 216 THR A CA 1
ATOM 1724 C C . THR A 1 216 ? -13.292 17.744 21.646 1.00 94.25 216 THR A C 1
ATOM 1726 O O . THR A 1 216 ? -13.380 16.540 21.913 1.00 94.25 216 THR A O 1
ATOM 1729 N N . PRO A 1 217 ? -12.414 18.530 22.298 1.00 95.56 217 PRO A N 1
ATOM 1730 C CA . PRO A 1 217 ? -11.594 18.027 23.401 1.00 95.56 217 PRO A CA 1
ATOM 1731 C C . PRO A 1 217 ? -12.430 17.432 24.547 1.00 95.56 217 PRO A C 1
ATOM 1733 O O . PRO A 1 217 ? -12.007 16.486 25.213 1.00 95.56 217 PRO A O 1
ATOM 1736 N N . GLU A 1 218 ? -13.610 17.997 24.811 1.00 97.06 218 GLU A N 1
ATOM 1737 C CA . GLU A 1 218 ? -14.546 17.522 25.830 1.00 97.06 218 GLU A CA 1
ATOM 1738 C C . GLU A 1 218 ? -15.140 16.162 25.453 1.00 97.06 218 GLU A C 1
ATOM 1740 O O . GLU A 1 218 ? -15.081 15.242 26.270 1.00 97.06 218 GLU A O 1
ATOM 1745 N N . GLU A 1 219 ? -15.643 16.016 24.222 1.00 97.50 219 GLU A N 1
ATOM 1746 C CA . GLU A 1 219 ? -16.164 14.744 23.702 1.00 97.50 219 GLU A CA 1
ATOM 1747 C C . GLU A 1 219 ? -15.089 13.657 23.721 1.00 97.50 219 GLU A C 1
ATOM 1749 O O . GLU A 1 219 ? -15.350 12.556 24.197 1.00 97.50 219 GLU A O 1
ATOM 1754 N N . TYR A 1 220 ? -13.859 13.978 23.303 1.00 98.19 220 TYR A N 1
ATOM 1755 C CA . TYR A 1 220 ? -12.736 13.043 23.346 1.00 98.19 220 TYR A CA 1
ATOM 1756 C C . TYR A 1 220 ? -12.475 12.513 24.760 1.00 98.19 220 TYR A C 1
ATOM 1758 O O . TYR A 1 220 ? -12.386 11.306 24.959 1.00 98.19 220 TYR A O 1
ATOM 1766 N N . ARG A 1 221 ? -12.402 13.394 25.769 1.00 98.06 221 ARG A N 1
ATOM 1767 C CA . ARG A 1 221 ? -12.169 12.981 27.167 1.00 98.06 221 ARG A CA 1
ATOM 1768 C C . ARG A 1 221 ? -13.330 12.174 27.750 1.00 98.06 221 ARG A C 1
ATOM 1770 O O . ARG A 1 221 ? -13.105 11.308 28.594 1.00 98.06 221 ARG A O 1
ATOM 1777 N N . CYS A 1 222 ? -14.562 12.484 27.351 1.00 98.06 222 CYS A N 1
ATOM 1778 C CA . CYS A 1 222 ? -15.740 11.715 27.744 1.00 98.06 222 CYS A CA 1
ATOM 1779 C C . CYS A 1 222 ? -15.703 10.305 27.143 1.00 98.06 222 CYS A C 1
ATOM 1781 O O . CYS A 1 222 ? -15.826 9.335 27.891 1.00 98.06 222 CYS A O 1
ATOM 1783 N N . LEU A 1 223 ? -15.453 10.198 25.836 1.00 98.31 223 LEU A N 1
ATOM 1784 C CA . LEU A 1 223 ? -15.357 8.922 25.127 1.00 98.31 223 LEU A CA 1
ATOM 1785 C C . LEU A 1 223 ? -14.177 8.083 25.597 1.00 98.31 223 LEU A C 1
ATOM 1787 O O . LEU A 1 223 ? -14.333 6.883 25.759 1.00 98.31 223 LEU A O 1
ATOM 1791 N N . ASP A 1 224 ? -13.018 8.687 25.863 1.00 98.25 224 ASP A N 1
ATOM 1792 C CA . ASP A 1 224 ? -11.861 7.967 26.401 1.00 98.25 224 ASP A CA 1
ATOM 1793 C C . ASP A 1 224 ? -12.234 7.219 27.686 1.00 98.25 224 ASP A C 1
ATOM 1795 O O . ASP A 1 224 ? -11.957 6.029 27.824 1.00 98.25 224 ASP A O 1
ATOM 1799 N N . ARG A 1 225 ? -12.955 7.876 28.602 1.00 98.00 225 ARG A N 1
ATOM 1800 C CA . ARG A 1 225 ? -13.445 7.225 29.822 1.00 98.00 225 ARG A CA 1
ATOM 1801 C C . ARG A 1 225 ? -14.474 6.138 29.518 1.00 98.00 225 ARG A C 1
ATOM 1803 O O . ARG A 1 225 ? -14.339 5.027 30.017 1.00 98.00 225 ARG A O 1
ATOM 1810 N N . GLU A 1 226 ? -15.484 6.455 28.711 1.00 98.06 226 GLU A N 1
ATOM 1811 C CA . GLU A 1 226 ? -16.573 5.530 28.385 1.00 98.06 226 GLU A CA 1
ATOM 1812 C C . GLU A 1 226 ? -16.067 4.257 27.691 1.00 98.06 226 GLU A C 1
ATOM 1814 O O . GLU A 1 226 ? -16.452 3.151 28.068 1.00 98.06 226 GLU A O 1
ATOM 1819 N N . LEU A 1 227 ? -15.158 4.394 26.722 1.00 98.06 227 LEU A N 1
ATOM 1820 C CA . LEU A 1 227 ? -14.584 3.270 25.986 1.00 98.06 227 LEU A CA 1
ATOM 1821 C C . LEU A 1 227 ? -13.711 2.391 26.888 1.00 98.06 227 LEU A C 1
ATOM 1823 O O . LEU A 1 227 ? -13.827 1.169 26.829 1.00 98.06 227 LEU A O 1
ATOM 1827 N N . ASN A 1 228 ? -12.902 2.984 27.770 1.00 97.44 228 ASN A N 1
ATOM 1828 C CA . ASN A 1 228 ? -12.092 2.222 28.727 1.00 97.44 228 ASN A CA 1
ATOM 1829 C C . ASN A 1 228 ? -12.933 1.481 29.786 1.00 97.44 228 ASN A C 1
ATOM 1831 O O . ASN A 1 228 ? -12.486 0.464 30.316 1.00 97.44 228 ASN A O 1
ATOM 1835 N N . GLU A 1 229 ? -14.132 1.971 30.113 1.00 97.44 229 GLU A N 1
ATOM 1836 C CA . GLU A 1 229 ? -15.041 1.317 31.065 1.00 97.44 229 GLU A CA 1
ATOM 1837 C C . GLU A 1 229 ? -15.951 0.269 30.399 1.00 97.44 229 GLU A C 1
ATOM 1839 O O . GLU A 1 229 ? -16.308 -0.727 31.034 1.00 97.44 229 GLU A O 1
ATOM 1844 N N . GLY A 1 230 ? -16.343 0.490 29.139 1.00 96.62 230 GLY A N 1
ATOM 1845 C CA . GLY A 1 230 ? -17.397 -0.273 28.464 1.00 96.62 230 GLY A CA 1
ATOM 1846 C C . GLY A 1 230 ? -16.944 -1.218 27.350 1.00 96.62 230 GLY A C 1
ATOM 1847 O O . GLY A 1 230 ? -17.710 -2.108 26.980 1.00 96.62 230 GLY A O 1
ATOM 1848 N N . TYR A 1 231 ? -15.735 -1.052 26.811 1.00 98.00 231 TYR A N 1
ATOM 1849 C CA . TYR A 1 231 ? -15.257 -1.804 25.649 1.00 98.00 231 TYR A CA 1
ATOM 1850 C C . TYR A 1 231 ? -13.946 -2.536 25.941 1.00 98.00 231 TYR A C 1
ATOM 1852 O O . TYR A 1 231 ? -13.165 -2.155 26.810 1.00 98.00 231 TYR A O 1
ATOM 1860 N N . GLN A 1 232 ? -13.692 -3.617 25.200 1.00 97.69 232 GLN A N 1
ATOM 1861 C CA . GLN A 1 232 ? -12.441 -4.362 25.319 1.00 97.69 232 GLN A CA 1
ATOM 1862 C C . GLN A 1 232 ? -11.316 -3.600 24.598 1.00 97.69 232 GLN A C 1
ATOM 1864 O O . GLN A 1 232 ? -11.397 -3.461 23.374 1.00 97.69 232 GLN A O 1
ATOM 1869 N N . PRO A 1 233 ? -10.254 -3.154 25.294 1.00 97.69 233 PRO A N 1
ATOM 1870 C CA . PRO A 1 233 ? -9.113 -2.526 24.641 1.00 97.69 233 PRO A CA 1
ATOM 1871 C C . PRO A 1 233 ? -8.347 -3.556 23.801 1.00 97.69 233 PRO A C 1
ATOM 1873 O O . PRO A 1 233 ? -8.137 -4.695 24.225 1.00 97.69 233 PRO A O 1
ATOM 1876 N N . LEU A 1 234 ? -7.934 -3.142 22.606 1.00 95.06 234 LEU A N 1
ATOM 1877 C CA . LEU A 1 234 ? -7.143 -3.934 21.666 1.00 95.06 234 LEU A CA 1
ATOM 1878 C C . LEU A 1 234 ? -5.691 -3.467 21.636 1.00 95.06 234 LEU A C 1
ATOM 1880 O O . LEU A 1 234 ? -4.784 -4.284 21.777 1.00 95.06 234 LEU A O 1
ATOM 1884 N N . CYS A 1 235 ? -5.465 -2.161 21.475 1.00 94.75 235 CYS A N 1
ATOM 1885 C CA . CYS A 1 235 ? -4.124 -1.593 21.498 1.00 94.75 235 CYS A CA 1
ATOM 1886 C C . CYS A 1 235 ? -4.120 -0.112 21.896 1.00 94.75 235 CYS A C 1
ATOM 1888 O O . CYS A 1 235 ? -5.141 0.579 21.848 1.00 94.75 235 CYS A O 1
ATOM 1890 N N . LYS A 1 236 ? -2.934 0.364 22.278 1.00 95.50 236 LYS A N 1
ATOM 1891 C CA . LYS A 1 236 ? -2.613 1.777 22.460 1.00 95.50 236 LYS A CA 1
ATOM 1892 C C . LYS A 1 236 ? -1.240 2.034 21.858 1.00 95.50 236 LYS A C 1
ATOM 1894 O O . LYS A 1 236 ? -0.268 1.409 22.277 1.00 95.50 236 LYS A O 1
ATOM 1899 N N . GLU A 1 237 ? -1.172 2.924 20.880 1.00 95.94 237 GLU A N 1
ATOM 1900 C CA . GLU A 1 237 ? 0.045 3.171 20.106 1.00 95.94 237 GLU A CA 1
ATOM 1901 C C . GLU A 1 237 ? 0.181 4.642 19.702 1.00 95.94 237 GLU A C 1
ATOM 1903 O O . GLU A 1 237 ? -0.803 5.381 19.617 1.00 95.94 237 GLU A O 1
ATOM 1908 N N . THR A 1 238 ? 1.416 5.060 19.439 1.00 96.62 238 THR A N 1
ATOM 1909 C CA . THR A 1 238 ? 1.717 6.289 18.709 1.00 96.62 238 THR A CA 1
ATOM 1910 C C . THR A 1 238 ? 2.045 5.915 17.270 1.00 96.62 238 THR A C 1
ATOM 1912 O O . THR A 1 238 ? 2.919 5.091 17.019 1.00 96.62 238 THR A O 1
ATOM 1915 N N . VAL A 1 239 ? 1.346 6.509 16.308 1.00 95.75 239 VAL A N 1
ATOM 1916 C CA . VAL A 1 239 ? 1.540 6.256 14.881 1.00 95.75 239 VAL A CA 1
ATOM 1917 C C . VAL A 1 239 ? 2.066 7.511 14.213 1.00 95.75 239 VAL A C 1
ATOM 1919 O O . VAL A 1 239 ? 1.355 8.510 14.092 1.00 95.75 239 VAL A O 1
ATOM 1922 N N . GLU A 1 240 ? 3.293 7.440 13.715 1.00 94.75 240 GLU A N 1
ATOM 1923 C CA . GLU A 1 240 ? 3.843 8.441 12.817 1.00 94.75 240 GLU A CA 1
ATOM 1924 C C . GLU A 1 240 ? 3.526 8.062 11.375 1.00 94.75 240 GLU A C 1
ATOM 1926 O O . GLU A 1 240 ? 3.788 6.943 10.941 1.00 94.75 240 GLU A O 1
ATOM 1931 N N . THR A 1 241 ? 2.962 8.987 10.607 1.00 94.25 241 THR A N 1
ATOM 1932 C CA . THR A 1 241 ? 2.625 8.770 9.200 1.00 94.25 241 THR A CA 1
ATOM 1933 C C . THR A 1 241 ? 3.219 9.871 8.340 1.00 94.25 241 THR A C 1
ATOM 1935 O O . THR A 1 241 ? 2.949 11.052 8.560 1.00 94.25 241 THR A O 1
ATOM 1938 N N . LEU A 1 242 ? 3.967 9.471 7.313 1.00 92.81 242 LEU A N 1
ATOM 1939 C CA . LEU A 1 242 ? 4.361 10.336 6.208 1.00 92.81 242 LEU A CA 1
ATOM 1940 C C . LEU A 1 242 ? 3.614 9.893 4.949 1.00 92.81 242 LEU A C 1
ATOM 1942 O O . LEU A 1 242 ? 3.748 8.743 4.521 1.00 92.81 242 LEU A O 1
ATOM 1946 N N . LYS A 1 243 ? 2.801 10.789 4.385 1.00 92.19 243 LYS A N 1
ATOM 1947 C CA . LYS A 1 243 ? 2.020 10.537 3.170 1.00 92.19 243 LYS A CA 1
ATOM 1948 C C . LYS A 1 243 ? 2.721 11.137 1.952 1.00 92.19 243 LYS A C 1
ATOM 1950 O O . LYS A 1 243 ? 3.185 12.271 2.007 1.00 92.19 243 LYS A O 1
ATOM 1955 N N . PHE A 1 244 ? 2.750 10.375 0.864 1.00 88.06 244 PHE A N 1
ATOM 1956 C CA . PHE A 1 244 ? 3.362 10.711 -0.417 1.00 88.06 244 PHE A CA 1
ATOM 1957 C C . PHE A 1 244 ? 2.293 10.882 -1.507 1.00 88.06 244 PHE A C 1
ATOM 1959 O O . PHE A 1 244 ? 1.298 10.154 -1.537 1.00 88.06 244 PHE A O 1
ATOM 1966 N N . THR A 1 245 ? 2.519 11.837 -2.410 1.00 82.88 245 THR A N 1
ATOM 1967 C CA . THR A 1 245 ? 1.628 12.248 -3.508 1.00 82.88 245 THR A CA 1
ATOM 1968 C C . THR A 1 245 ? 2.396 12.311 -4.841 1.00 82.88 245 THR A C 1
ATOM 1970 O O . THR A 1 245 ? 3.588 12.598 -4.813 1.00 82.88 245 THR A O 1
ATOM 1973 N N . PRO A 1 246 ? 1.773 12.094 -6.017 1.00 78.62 246 PRO A N 1
ATOM 1974 C CA . PRO A 1 246 ? 0.356 11.795 -6.235 1.00 78.62 246 PRO A CA 1
ATOM 1975 C C . PRO A 1 246 ? -0.047 10.426 -5.665 1.00 78.62 246 PRO A C 1
ATOM 1977 O O . PRO A 1 246 ? 0.789 9.541 -5.520 1.00 78.62 246 PRO A O 1
ATOM 1980 N N . GLY A 1 247 ? -1.326 10.275 -5.314 1.00 81.44 247 GLY A N 1
ATOM 1981 C CA . GLY A 1 247 ? -1.861 9.068 -4.673 1.00 81.44 247 GLY A CA 1
ATOM 1982 C C . GLY A 1 247 ? -1.971 9.164 -3.147 1.00 81.44 247 GLY A C 1
ATOM 1983 O O . GLY A 1 247 ? -1.975 10.253 -2.568 1.00 81.44 247 GLY A O 1
ATOM 1984 N N . ASP A 1 248 ? -2.114 8.004 -2.504 1.00 84.56 248 ASP A N 1
ATOM 1985 C CA . ASP A 1 248 ? -2.199 7.859 -1.047 1.00 84.56 248 ASP A CA 1
ATOM 1986 C C . ASP A 1 248 ? -1.295 6.710 -0.581 1.00 84.56 248 ASP A C 1
ATOM 1988 O O . ASP A 1 248 ? -1.740 5.660 -0.109 1.00 84.56 248 ASP A O 1
ATOM 1992 N N . HIS A 1 249 ? 0.004 6.921 -0.788 1.00 83.81 249 HIS A N 1
ATOM 1993 C CA . HIS A 1 249 ? 1.065 6.037 -0.321 1.00 83.81 249 HIS A CA 1
ATOM 1994 C C . HIS A 1 249 ? 1.569 6.565 1.016 1.00 83.81 249 HIS A C 1
ATOM 1996 O O . HIS A 1 249 ? 1.853 7.753 1.159 1.00 83.81 249 HIS A O 1
ATOM 2002 N N . ARG A 1 250 ? 1.669 5.701 2.017 1.00 88.88 250 ARG A N 1
ATOM 2003 C CA . ARG A 1 250 ? 2.028 6.085 3.379 1.00 88.88 250 ARG A CA 1
ATOM 2004 C C . ARG A 1 250 ? 3.167 5.213 3.862 1.00 88.88 250 ARG A C 1
ATOM 2006 O O . ARG A 1 250 ? 3.090 3.995 3.754 1.00 88.88 250 ARG A O 1
ATOM 2013 N N . VAL A 1 251 ? 4.181 5.828 4.453 1.00 84.56 251 VAL A N 1
ATOM 2014 C CA . VAL A 1 251 ? 5.144 5.115 5.297 1.00 84.56 251 VAL A CA 1
ATOM 2015 C C . VAL A 1 251 ? 4.766 5.410 6.739 1.00 84.56 251 VAL A C 1
ATOM 2017 O O . VAL A 1 251 ? 4.710 6.580 7.132 1.00 84.56 251 VAL A O 1
ATOM 2020 N N . ARG A 1 252 ? 4.457 4.364 7.507 1.00 90.19 252 ARG A N 1
ATOM 2021 C CA . ARG A 1 252 ? 4.033 4.478 8.903 1.00 90.19 252 ARG A CA 1
ATOM 2022 C C . ARG A 1 252 ? 5.059 3.831 9.828 1.00 90.19 252 ARG A C 1
ATOM 2024 O O . ARG A 1 252 ? 5.587 2.760 9.530 1.00 90.19 252 ARG A O 1
ATOM 2031 N N . ILE A 1 253 ? 5.309 4.486 10.955 1.00 87.25 253 ILE A N 1
ATOM 2032 C CA . ILE A 1 253 ? 6.010 3.913 12.104 1.00 87.25 253 ILE A CA 1
ATOM 2033 C C . ILE A 1 253 ? 4.987 3.842 13.227 1.00 87.25 253 ILE A C 1
ATOM 2035 O O . ILE A 1 253 ? 4.398 4.860 13.587 1.00 87.25 253 ILE A O 1
ATOM 2039 N N . ARG A 1 254 ? 4.740 2.644 13.748 1.00 86.69 254 ARG A N 1
ATOM 2040 C CA . ARG A 1 254 ? 3.846 2.428 14.886 1.00 86.69 254 ARG A CA 1
ATOM 2041 C C . ARG A 1 254 ? 4.676 2.067 16.098 1.00 86.69 254 ARG A C 1
ATOM 2043 O O . ARG A 1 254 ? 5.307 1.014 16.116 1.00 86.69 254 ARG A O 1
ATOM 2050 N N . GLU A 1 255 ? 4.676 2.932 17.094 1.00 78.06 255 GLU A N 1
ATOM 2051 C CA . GLU A 1 255 ? 5.337 2.726 18.374 1.00 78.06 255 GLU A CA 1
ATOM 2052 C C . GLU A 1 255 ? 4.294 2.296 19.414 1.00 78.06 255 GLU A C 1
ATOM 2054 O O . GLU A 1 255 ? 3.385 3.047 19.763 1.00 78.06 255 GLU A O 1
ATOM 2059 N N . GLY A 1 256 ? 4.421 1.063 19.902 1.00 76.25 256 GLY A N 1
ATOM 2060 C CA . GLY A 1 256 ? 3.555 0.468 20.922 1.00 76.25 256 GLY A CA 1
ATOM 2061 C C . GLY A 1 256 ? 4.351 -0.521 21.772 1.00 76.25 256 GLY A C 1
ATOM 2062 O O . GLY A 1 256 ? 5.493 -0.246 22.131 1.00 76.25 256 GLY A O 1
ATOM 2063 N N . GLU A 1 257 ? 3.794 -1.703 22.054 1.00 70.75 257 GLU A N 1
ATOM 2064 C CA . GLU A 1 257 ? 4.557 -2.784 22.711 1.00 70.75 257 GLU A CA 1
ATOM 2065 C C . GLU A 1 257 ? 5.754 -3.251 21.867 1.00 70.75 257 GLU A C 1
ATOM 2067 O O . GLU A 1 257 ? 6.807 -3.603 22.398 1.00 70.75 257 GLU A O 1
ATOM 2072 N N . THR A 1 258 ? 5.601 -3.221 20.543 1.00 76.44 258 THR A N 1
ATOM 2073 C CA . THR A 1 258 ? 6.663 -3.476 19.567 1.00 76.44 258 THR A CA 1
ATOM 2074 C C . THR A 1 258 ? 6.609 -2.409 18.488 1.00 76.44 258 THR A C 1
ATOM 2076 O O . THR A 1 258 ? 5.532 -2.186 17.928 1.00 76.44 258 THR A O 1
ATOM 2079 N N . THR A 1 259 ? 7.745 -1.797 18.154 1.00 80.94 259 THR A N 1
ATOM 2080 C CA . THR A 1 259 ? 7.814 -0.886 17.008 1.00 80.94 259 THR A CA 1
ATOM 2081 C C . THR A 1 259 ? 7.597 -1.663 15.716 1.00 80.94 259 THR A C 1
ATOM 2083 O O . THR A 1 259 ? 8.253 -2.677 15.481 1.00 80.94 259 THR A O 1
ATOM 2086 N N . LYS A 1 260 ? 6.669 -1.193 14.882 1.00 86.69 260 LYS A N 1
ATOM 2087 C CA . LYS A 1 260 ? 6.392 -1.755 13.558 1.00 86.69 260 LYS A CA 1
ATOM 2088 C C . LYS A 1 260 ? 6.620 -0.699 12.492 1.00 86.69 260 LYS A C 1
ATOM 2090 O O . LYS A 1 260 ? 6.202 0.449 12.642 1.00 86.69 260 LYS A O 1
ATOM 2095 N N . TYR A 1 261 ? 7.231 -1.121 11.398 1.00 90.38 261 TYR A N 1
ATOM 2096 C CA . TYR A 1 261 ? 7.474 -0.301 10.223 1.00 90.38 261 TYR A CA 1
ATOM 2097 C C . TYR A 1 261 ? 6.608 -0.849 9.095 1.00 90.38 261 TYR A C 1
ATOM 2099 O O . TYR A 1 261 ? 6.607 -2.053 8.847 1.00 90.38 261 TYR A O 1
ATOM 2107 N N . GLU A 1 262 ? 5.832 -0.000 8.428 1.00 90.81 262 GLU A N 1
ATOM 2108 C CA . GLU A 1 262 ? 4.967 -0.457 7.340 1.00 90.81 262 GLU A CA 1
ATOM 2109 C C . GLU A 1 262 ? 4.861 0.559 6.204 1.00 90.81 262 GLU A C 1
ATOM 2111 O O . GLU A 1 262 ? 4.910 1.776 6.400 1.00 90.81 262 GLU A O 1
ATOM 2116 N N . VAL A 1 263 ? 4.666 0.032 4.999 1.00 88.69 263 VAL A N 1
ATOM 2117 C CA . VAL A 1 263 ? 4.199 0.788 3.841 1.00 88.69 263 VAL A CA 1
ATOM 2118 C C . VAL A 1 263 ? 2.743 0.442 3.636 1.00 88.69 263 VAL A C 1
ATOM 2120 O O . VAL A 1 263 ? 2.388 -0.728 3.520 1.00 88.69 263 VAL A O 1
ATOM 2123 N N . VAL A 1 264 ? 1.909 1.467 3.560 1.00 90.31 264 VAL A N 1
ATOM 2124 C CA . VAL A 1 264 ? 0.487 1.329 3.292 1.00 90.31 264 VAL A CA 1
ATOM 2125 C C . VAL A 1 264 ? 0.150 2.052 2.002 1.00 90.31 264 VAL A C 1
ATOM 2127 O O . VAL A 1 264 ? 0.405 3.248 1.870 1.00 90.31 264 VAL A O 1
ATOM 2130 N N . ILE A 1 265 ? -0.439 1.337 1.055 1.00 86.25 265 ILE A N 1
ATOM 2131 C CA . ILE A 1 265 ? -0.889 1.882 -0.224 1.00 86.25 265 ILE A CA 1
ATOM 2132 C C . ILE A 1 265 ? -2.409 1.792 -0.253 1.00 86.25 265 ILE A C 1
ATOM 2134 O O . ILE A 1 265 ? -2.955 0.697 -0.128 1.00 86.25 265 ILE A O 1
ATOM 2138 N N . LYS A 1 266 ? -3.087 2.935 -0.407 1.00 89.50 266 LYS A N 1
ATOM 2139 C CA . LYS A 1 266 ? -4.548 2.987 -0.524 1.00 89.50 266 LYS A CA 1
ATOM 2140 C C . LYS A 1 266 ? -4.973 3.290 -1.961 1.00 89.50 266 LYS A C 1
ATOM 2142 O O . LYS A 1 266 ? -4.629 4.339 -2.504 1.00 89.50 266 LYS A O 1
ATOM 2147 N N . GLU A 1 267 ? -5.763 2.399 -2.548 1.00 87.06 267 GLU A N 1
ATOM 2148 C CA . GLU A 1 267 ? -6.418 2.567 -3.850 1.00 87.06 267 GLU A CA 1
ATOM 2149 C C . GLU A 1 267 ? -7.892 2.977 -3.676 1.00 87.06 267 GLU A C 1
ATOM 2151 O O . GLU A 1 267 ? -8.540 2.621 -2.689 1.00 87.06 267 GLU A O 1
ATOM 2156 N N . GLY A 1 268 ? -8.430 3.707 -4.657 1.00 85.75 268 GLY A N 1
ATOM 2157 C CA . GLY A 1 268 ? -9.787 4.270 -4.629 1.00 85.75 268 GLY A CA 1
ATOM 2158 C C . GLY A 1 268 ? -9.817 5.749 -4.242 1.00 85.75 268 GLY A C 1
ATOM 2159 O O . GLY A 1 268 ? -8.796 6.307 -3.816 1.00 85.75 268 GLY A O 1
ATOM 2160 N N . ASP A 1 269 ? -10.979 6.384 -4.409 1.00 84.62 269 ASP A N 1
ATOM 2161 C CA . ASP A 1 269 ? -11.151 7.807 -4.119 1.00 84.62 269 ASP A CA 1
ATOM 2162 C C . ASP A 1 269 ? -11.102 8.054 -2.602 1.00 84.62 269 ASP A C 1
ATOM 2164 O O . ASP A 1 269 ? -11.596 7.270 -1.794 1.00 84.62 269 ASP A O 1
ATOM 2168 N N . VAL A 1 270 ? -10.494 9.166 -2.191 1.00 84.50 270 VAL A N 1
ATOM 2169 C CA . VAL A 1 270 ? -10.450 9.590 -0.785 1.00 84.50 270 VAL A CA 1
ATOM 2170 C C . VAL A 1 270 ? -11.823 10.011 -0.255 1.00 84.50 270 VAL A C 1
ATOM 2172 O O . VAL A 1 270 ? -11.968 10.182 0.958 1.00 84.50 270 VAL A O 1
ATOM 2175 N N . VAL A 1 271 ? -12.808 10.205 -1.142 1.00 87.00 271 VAL A N 1
ATOM 2176 C CA . VAL A 1 271 ? -14.207 10.463 -0.772 1.00 87.00 271 VAL A CA 1
ATOM 2177 C C . VAL A 1 271 ? -15.081 9.203 -0.725 1.00 87.00 271 VAL A C 1
ATOM 2179 O O . VAL A 1 271 ? -16.273 9.310 -0.425 1.00 87.00 271 VAL A O 1
ATOM 2182 N N . ASP A 1 272 ? -14.512 8.020 -0.963 1.00 89.19 272 ASP A N 1
ATOM 2183 C CA . ASP A 1 272 ? -15.231 6.755 -0.829 1.00 89.19 272 ASP A CA 1
ATOM 2184 C C . ASP A 1 272 ? -15.175 6.225 0.611 1.00 89.19 272 ASP A C 1
ATOM 2186 O O . ASP A 1 272 ? -14.207 6.415 1.346 1.00 89.19 272 ASP A O 1
ATOM 2190 N N . HIS A 1 273 ? -16.240 5.532 1.023 1.00 90.69 273 HIS A N 1
ATOM 2191 C CA . HIS A 1 273 ? -16.320 4.859 2.327 1.00 90.69 273 HIS A CA 1
ATOM 2192 C C . HIS A 1 273 ? -15.515 3.560 2.399 1.00 90.69 273 HIS A C 1
ATOM 2194 O O . HIS A 1 273 ? -15.266 3.056 3.493 1.00 90.69 273 HIS A O 1
ATOM 2200 N N . VAL A 1 274 ? -15.188 2.993 1.239 1.00 93.62 274 VAL A N 1
ATOM 2201 C CA . VAL A 1 274 ? -14.446 1.747 1.098 1.00 93.62 274 VAL A CA 1
ATOM 2202 C C . VAL A 1 274 ? -13.241 2.001 0.221 1.00 93.62 274 VAL A C 1
ATOM 2204 O O . VAL A 1 274 ? -13.358 2.566 -0.866 1.00 93.62 274 VAL A O 1
ATOM 2207 N N . ARG A 1 275 ? -12.073 1.582 0.694 1.00 92.81 275 ARG A N 1
ATOM 2208 C CA . ARG A 1 275 ? -10.829 1.692 -0.061 1.00 92.81 275 ARG A CA 1
ATOM 2209 C C . ARG A 1 275 ? -10.065 0.391 0.031 1.00 92.81 275 ARG A C 1
ATOM 2211 O O . ARG A 1 275 ? -10.144 -0.334 1.020 1.00 92.81 275 ARG A O 1
ATOM 2218 N N . THR A 1 276 ? -9.351 0.077 -1.040 1.00 87.94 276 THR A N 1
ATOM 2219 C CA . THR A 1 276 ? -8.478 -1.095 -1.032 1.00 87.94 276 THR A CA 1
ATOM 2220 C C . THR A 1 276 ? -7.161 -0.679 -0.400 1.00 87.94 276 THR A C 1
ATOM 2222 O O . THR A 1 276 ? -6.500 0.231 -0.897 1.00 87.94 276 THR A O 1
ATOM 2225 N N . GLU A 1 277 ? -6.784 -1.330 0.692 1.00 89.69 277 GLU A N 1
ATOM 2226 C CA . GLU A 1 277 ? -5.512 -1.124 1.371 1.00 89.69 277 GLU A CA 1
ATOM 2227 C C . GLU A 1 277 ? -4.583 -2.315 1.110 1.00 89.69 277 GLU A C 1
ATOM 2229 O O . GLU A 1 277 ? -4.977 -3.478 1.227 1.00 89.69 277 GLU A O 1
ATOM 2234 N N . TYR A 1 278 ? -3.331 -2.009 0.775 1.00 83.94 278 TYR A N 1
ATOM 2235 C CA . TYR A 1 278 ? -2.220 -2.952 0.794 1.00 83.94 278 TYR A CA 1
ATOM 2236 C C . TYR A 1 278 ? -1.274 -2.511 1.899 1.00 83.94 278 TYR A C 1
ATOM 2238 O O . TYR A 1 278 ? -0.724 -1.411 1.829 1.00 83.94 278 TYR A O 1
ATOM 2246 N N . SER A 1 279 ? -1.073 -3.362 2.902 1.00 84.50 279 SER A N 1
ATOM 2247 C CA . SER A 1 279 ? -0.043 -3.153 3.920 1.00 84.50 279 SER A CA 1
ATOM 2248 C C . SER A 1 279 ? 1.120 -4.111 3.691 1.00 84.50 279 SER A C 1
ATOM 2250 O O . SER A 1 279 ? 0.922 -5.297 3.404 1.00 84.50 279 SER A O 1
ATOM 2252 N N . ILE A 1 280 ? 2.331 -3.568 3.786 1.00 82.94 280 ILE A N 1
ATOM 2253 C CA . ILE A 1 280 ? 3.591 -4.290 3.667 1.00 82.94 280 ILE A CA 1
ATOM 2254 C C . ILE A 1 280 ? 4.419 -3.976 4.904 1.00 82.94 280 ILE A C 1
ATOM 2256 O O . ILE A 1 280 ? 4.760 -2.816 5.145 1.00 82.94 280 ILE A O 1
ATOM 2260 N N . HIS A 1 281 ? 4.759 -5.002 5.675 1.00 86.56 281 HIS A N 1
ATOM 2261 C CA . HIS A 1 281 ? 5.647 -4.852 6.818 1.00 86.56 281 HIS A CA 1
ATOM 2262 C C . HIS A 1 281 ? 7.098 -4.705 6.358 1.00 86.56 281 HIS A C 1
ATOM 226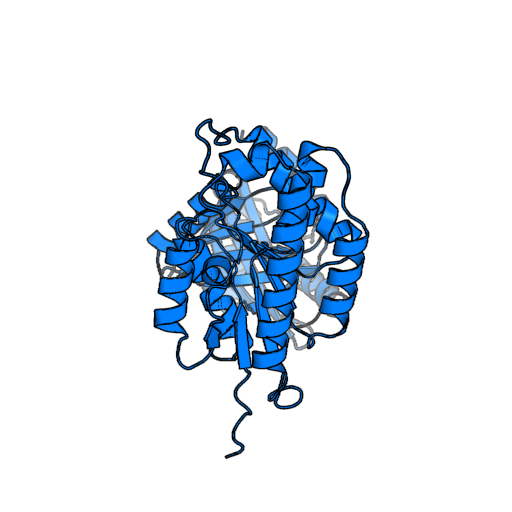4 O O . HIS A 1 281 ? 7.556 -5.348 5.411 1.00 86.56 281 HIS A O 1
ATOM 2270 N N . LEU A 1 282 ? 7.804 -3.798 7.022 1.00 84.75 282 LEU A N 1
ATOM 2271 C CA . LEU A 1 282 ? 9.219 -3.539 6.832 1.00 84.75 282 LEU A CA 1
ATOM 2272 C C . LEU A 1 282 ? 9.977 -4.061 8.049 1.00 84.75 282 LEU A C 1
ATOM 2274 O O . LEU A 1 282 ? 9.473 -4.040 9.172 1.00 84.75 282 LEU A O 1
ATOM 2278 N N . GLU A 1 283 ? 11.192 -4.536 7.807 1.00 84.12 283 GLU A N 1
ATOM 2279 C CA . GLU A 1 283 ? 11.989 -5.225 8.823 1.00 84.12 283 GLU A CA 1
ATOM 2280 C C . GLU A 1 283 ? 12.487 -4.261 9.907 1.00 84.12 283 GLU A C 1
ATOM 2282 O O . GLU A 1 283 ? 12.499 -4.608 11.087 1.00 84.12 283 GLU A O 1
ATOM 2287 N N . ASP A 1 284 ? 12.871 -3.045 9.514 1.00 84.88 284 ASP A N 1
ATOM 2288 C CA . ASP A 1 284 ? 13.449 -2.048 10.406 1.00 84.88 284 ASP A CA 1
ATOM 2289 C C . ASP A 1 284 ? 13.268 -0.604 9.893 1.00 84.88 284 ASP A C 1
ATOM 2291 O O . ASP A 1 284 ? 12.728 -0.337 8.814 1.00 84.88 284 ASP A O 1
ATOM 2295 N N . GLU A 1 285 ? 13.738 0.350 10.698 1.00 88.81 285 GLU A N 1
ATOM 2296 C CA . GLU A 1 285 ? 13.715 1.780 10.386 1.00 88.81 285 GLU A CA 1
ATOM 2297 C C . GLU A 1 285 ? 14.578 2.144 9.176 1.00 88.81 285 GLU A C 1
ATOM 2299 O O . GLU A 1 285 ? 14.214 3.033 8.407 1.00 88.81 285 GLU A O 1
ATOM 2304 N N . ILE A 1 286 ? 15.706 1.453 8.978 1.00 81.81 286 ILE A N 1
ATOM 2305 C CA . ILE A 1 286 ? 16.616 1.717 7.856 1.00 81.81 286 ILE A CA 1
ATOM 2306 C C . ILE A 1 286 ? 15.880 1.441 6.548 1.00 81.81 286 ILE A C 1
ATOM 2308 O O . ILE A 1 286 ? 15.951 2.227 5.604 1.00 81.81 286 ILE A O 1
ATOM 2312 N N . MET A 1 287 ? 15.138 0.342 6.502 1.00 81.69 287 MET A N 1
ATOM 2313 C CA . MET A 1 287 ? 14.308 -0.022 5.372 1.00 81.69 287 MET A CA 1
ATOM 2314 C C . MET A 1 287 ? 13.154 0.968 5.163 1.00 81.69 287 MET A C 1
ATOM 2316 O O . MET A 1 287 ? 12.870 1.338 4.023 1.00 81.69 287 MET A O 1
ATOM 2320 N N . ALA A 1 288 ? 12.516 1.436 6.240 1.00 87.25 288 ALA A N 1
ATOM 2321 C CA . ALA A 1 288 ? 11.499 2.485 6.159 1.00 87.25 288 ALA A CA 1
ATOM 2322 C C . ALA A 1 288 ? 12.057 3.778 5.552 1.00 87.25 288 ALA A C 1
ATOM 2324 O O . ALA A 1 288 ? 11.420 4.365 4.676 1.00 87.25 288 ALA A O 1
ATOM 2325 N N . GLU A 1 289 ? 13.260 4.185 5.953 1.00 84.50 289 GLU A N 1
ATOM 2326 C CA . GLU A 1 289 ? 13.914 5.370 5.406 1.00 84.50 289 GLU A CA 1
ATOM 2327 C C . GLU A 1 289 ? 14.300 5.183 3.937 1.00 84.50 289 GLU A C 1
ATOM 2329 O O . GLU A 1 289 ? 13.993 6.037 3.111 1.00 84.50 289 GLU A O 1
ATOM 2334 N N . GLN A 1 290 ? 14.839 4.021 3.564 1.00 80.81 290 GLN A N 1
ATOM 2335 C CA . GLN A 1 290 ? 15.123 3.696 2.161 1.00 80.81 290 GLN A CA 1
ATOM 2336 C C . GLN A 1 290 ? 13.872 3.756 1.275 1.00 80.81 290 GLN A C 1
ATOM 2338 O O . GLN A 1 290 ? 13.951 4.177 0.119 1.00 80.81 290 GLN A O 1
ATOM 2343 N N . VAL A 1 291 ? 12.712 3.339 1.791 1.00 82.75 291 VAL A N 1
ATOM 2344 C CA . VAL A 1 291 ? 11.439 3.455 1.067 1.00 82.75 291 VAL A CA 1
ATOM 2345 C C . VAL A 1 291 ? 11.024 4.920 0.918 1.00 82.75 291 VAL A C 1
ATOM 2347 O O . VAL A 1 291 ? 10.612 5.319 -0.172 1.00 82.75 291 VAL A O 1
ATOM 2350 N N . ARG A 1 292 ? 11.155 5.735 1.973 1.00 87.56 292 ARG A N 1
ATOM 2351 C CA . ARG A 1 292 ? 10.856 7.179 1.920 1.00 87.56 292 ARG A CA 1
ATOM 2352 C C . ARG A 1 292 ? 11.744 7.901 0.912 1.00 87.56 292 ARG A C 1
ATOM 2354 O O . ARG A 1 292 ? 11.230 8.643 0.078 1.00 87.56 292 ARG A O 1
ATOM 2361 N N . GLU A 1 293 ? 13.051 7.650 0.962 1.00 81.88 293 GLU A N 1
ATOM 2362 C CA . GLU A 1 293 ? 14.023 8.158 -0.009 1.00 81.88 293 GLU A CA 1
ATOM 2363 C C . GLU A 1 293 ? 13.667 7.704 -1.427 1.00 81.88 293 GLU A C 1
ATOM 2365 O O . GLU A 1 293 ? 13.714 8.502 -2.362 1.00 81.88 293 GLU A O 1
ATOM 2370 N N . GLY A 1 294 ? 13.244 6.445 -1.576 1.00 78.00 294 GLY A N 1
ATOM 2371 C CA . GLY A 1 294 ? 12.723 5.896 -2.822 1.00 78.00 294 GLY A CA 1
ATOM 2372 C C . GLY A 1 294 ? 11.570 6.729 -3.377 1.00 78.00 294 GLY A C 1
ATOM 2373 O O . GLY A 1 294 ? 11.687 7.250 -4.483 1.00 78.00 294 GLY A O 1
ATOM 2374 N N . PHE A 1 295 ? 10.496 6.930 -2.610 1.00 82.38 295 PHE A N 1
ATOM 2375 C CA . PHE A 1 295 ? 9.357 7.746 -3.047 1.00 82.38 295 PHE A CA 1
ATOM 2376 C C . PHE A 1 295 ? 9.746 9.196 -3.360 1.00 82.38 295 PHE A C 1
ATOM 2378 O O . PHE A 1 295 ? 9.327 9.737 -4.383 1.00 82.38 295 PHE A O 1
ATOM 2385 N N . ALA A 1 296 ? 10.588 9.817 -2.533 1.00 78.75 296 ALA A N 1
ATOM 2386 C CA . ALA A 1 296 ? 11.076 11.170 -2.789 1.00 78.75 296 ALA A CA 1
ATOM 2387 C C . ALA A 1 296 ? 11.897 11.255 -4.091 1.00 78.75 296 ALA A C 1
ATOM 2389 O O . ALA A 1 296 ? 11.749 12.213 -4.852 1.00 78.75 296 ALA A O 1
ATOM 2390 N N . SER A 1 297 ? 12.724 10.244 -4.383 1.00 73.88 297 SER A N 1
ATOM 2391 C CA . SER A 1 297 ? 13.526 10.180 -5.614 1.00 73.88 297 SER A CA 1
ATOM 2392 C C . SER A 1 297 ? 12.680 10.056 -6.886 1.00 73.88 297 SER A C 1
ATOM 2394 O O . SER A 1 297 ? 13.085 10.557 -7.930 1.00 73.88 297 SER A O 1
ATOM 2396 N N . GLU A 1 298 ? 11.469 9.500 -6.779 1.00 73.38 298 GLU A N 1
ATOM 2397 C CA . GLU A 1 298 ? 10.474 9.444 -7.863 1.00 73.38 298 GLU A CA 1
ATOM 2398 C C . GLU A 1 298 ? 9.704 10.771 -8.040 1.00 73.38 298 GLU A C 1
ATOM 2400 O O . GLU A 1 298 ? 8.746 10.861 -8.810 1.00 73.38 298 GLU A O 1
ATOM 2405 N N . GLY A 1 299 ? 10.103 11.827 -7.322 1.00 78.31 299 GLY A N 1
ATOM 2406 C CA . GLY A 1 299 ? 9.479 13.145 -7.397 1.00 78.31 299 GLY A CA 1
ATOM 2407 C C . GLY A 1 299 ? 8.125 13.224 -6.695 1.00 78.31 299 GLY A C 1
ATOM 2408 O O . GLY A 1 299 ? 7.349 14.138 -6.983 1.00 78.31 299 GLY A O 1
ATOM 2409 N N . MET A 1 300 ? 7.825 12.287 -5.790 1.00 83.88 300 MET A N 1
ATOM 2410 C CA . MET A 1 300 ? 6.602 12.347 -4.999 1.00 83.88 300 MET A CA 1
ATOM 2411 C C . MET A 1 300 ? 6.678 13.487 -3.977 1.00 83.88 300 MET A C 1
ATOM 2413 O O . MET A 1 300 ? 7.660 13.625 -3.248 1.00 83.88 300 MET A O 1
ATOM 2417 N N . GLY A 1 301 ? 5.625 14.300 -3.903 1.00 83.56 301 GLY A N 1
ATOM 2418 C CA . GLY A 1 301 ? 5.470 15.305 -2.854 1.00 83.56 301 GLY A CA 1
ATOM 2419 C C . GLY A 1 301 ? 5.081 14.650 -1.533 1.00 83.56 301 GLY A C 1
ATOM 2420 O O . GLY A 1 301 ? 4.433 13.606 -1.534 1.00 83.56 301 GLY A O 1
ATOM 2421 N N . THR A 1 302 ? 5.420 15.266 -0.405 1.00 88.19 302 THR A N 1
ATOM 2422 C CA . THR A 1 302 ? 5.016 14.777 0.920 1.00 88.19 302 THR A CA 1
ATOM 2423 C C . THR A 1 302 ? 4.069 15.746 1.604 1.00 88.19 302 THR A C 1
ATOM 2425 O O . THR A 1 302 ? 4.313 16.954 1.605 1.00 88.19 302 THR A O 1
ATOM 2428 N N . ASP A 1 303 ? 3.037 15.209 2.248 1.00 84.69 303 ASP A N 1
ATOM 2429 C CA . ASP A 1 303 ? 2.249 15.964 3.222 1.00 84.69 303 ASP A CA 1
ATOM 2430 C C . ASP A 1 303 ? 3.079 16.185 4.507 1.00 84.69 303 ASP A C 1
ATOM 2432 O O . ASP A 1 303 ? 4.068 15.474 4.732 1.00 84.69 303 ASP A O 1
ATOM 2436 N N . PRO A 1 304 ? 2.694 17.136 5.383 1.00 85.12 304 PRO A N 1
ATOM 2437 C CA . PRO A 1 304 ? 3.269 17.234 6.723 1.00 85.12 304 PRO A CA 1
ATOM 2438 C C . PRO A 1 304 ? 3.213 15.887 7.451 1.00 85.12 304 PRO A C 1
ATOM 2440 O O . PRO A 1 304 ? 2.304 15.094 7.213 1.00 85.12 304 PRO A O 1
ATOM 2443 N N . LYS A 1 305 ? 4.169 15.618 8.346 1.00 90.44 305 LYS A N 1
ATOM 2444 C CA . LYS A 1 305 ? 4.157 14.399 9.168 1.00 90.44 305 LYS A CA 1
ATOM 2445 C C . LYS A 1 305 ? 2.965 14.441 10.128 1.00 90.44 305 LYS A C 1
ATOM 2447 O O . LYS A 1 305 ? 2.780 15.433 10.824 1.00 90.44 305 LYS A O 1
ATOM 2452 N N . TRP A 1 306 ? 2.199 13.356 10.197 1.00 91.38 306 TRP A N 1
ATOM 2453 C CA . TRP A 1 306 ? 1.118 13.192 11.173 1.00 91.38 306 TRP A CA 1
ATOM 2454 C C . TRP A 1 306 ? 1.623 12.331 12.320 1.00 91.38 306 TRP A C 1
ATOM 2456 O O . TRP A 1 306 ? 2.118 11.231 12.076 1.00 91.38 306 TRP A O 1
ATOM 2466 N N . VAL A 1 307 ? 1.461 12.801 13.552 1.00 95.19 307 VAL A N 1
ATOM 2467 C CA . VAL A 1 307 ? 1.695 12.006 14.762 1.00 95.19 307 VAL A CA 1
ATOM 2468 C C . VAL A 1 307 ? 0.346 11.791 15.428 1.00 95.19 307 VAL A C 1
ATOM 2470 O O . VAL A 1 307 ? -0.383 12.747 15.687 1.00 95.19 307 VAL A O 1
ATOM 2473 N N . LYS A 1 308 ? -0.029 10.529 15.627 1.00 96.25 308 LYS A N 1
ATOM 2474 C CA . LYS A 1 308 ? -1.332 10.145 16.172 1.00 96.25 308 LYS A CA 1
ATOM 2475 C C . LYS A 1 308 ? -1.147 9.321 17.430 1.00 96.25 308 LYS A C 1
ATOM 2477 O O . LYS A 1 308 ? -0.476 8.300 17.372 1.00 96.25 308 LYS A O 1
ATOM 2482 N N . HIS A 1 309 ? -1.810 9.677 18.517 1.00 96.94 309 HIS A N 1
ATOM 2483 C CA . HIS A 1 309 ? -1.977 8.805 19.673 1.00 96.94 309 HIS A CA 1
ATOM 2484 C C . HIS A 1 309 ? -3.303 8.060 19.516 1.00 96.94 309 HIS A C 1
ATOM 2486 O O . HIS A 1 309 ? -4.375 8.662 19.598 1.00 96.94 309 HIS A O 1
ATOM 2492 N N . LYS A 1 310 ? -3.227 6.760 19.218 1.00 97.44 310 LYS A N 1
ATOM 2493 C CA . LYS A 1 310 ? -4.369 5.900 18.884 1.00 97.44 310 LYS A CA 1
ATOM 2494 C C . LYS A 1 310 ? -4.664 4.936 20.029 1.00 97.44 310 LYS A C 1
ATOM 2496 O O . LYS A 1 310 ? -3.757 4.324 20.592 1.00 97.44 310 LYS A O 1
ATOM 2501 N N . GLN A 1 311 ? -5.945 4.780 20.342 1.00 98.00 311 GLN A N 1
ATOM 2502 C CA . GLN A 1 311 ? -6.477 3.716 21.189 1.00 98.00 311 GLN A CA 1
ATOM 2503 C C . GLN A 1 311 ? -7.525 2.938 20.396 1.00 98.00 311 GLN A C 1
ATOM 2505 O O . GLN A 1 311 ? -8.424 3.540 19.808 1.00 98.00 311 GLN A O 1
ATOM 2510 N N . GLU A 1 312 ? -7.399 1.616 20.368 1.00 97.88 312 GLU A N 1
ATOM 2511 C CA . GLU A 1 312 ? -8.314 0.725 19.657 1.00 97.88 312 GLU A CA 1
ATOM 2512 C C . GLU A 1 312 ? -9.133 -0.109 20.637 1.00 97.88 312 GLU A C 1
ATOM 2514 O O . GLU A 1 312 ? -8.603 -0.628 21.621 1.00 97.88 312 GLU A O 1
ATOM 2519 N N . PHE A 1 313 ? -10.414 -0.286 20.331 1.00 98.44 313 PHE A N 1
ATOM 2520 C CA . PHE A 1 313 ? -11.358 -1.052 21.134 1.00 98.44 313 PHE A CA 1
ATOM 2521 C C . PHE A 1 313 ? -12.187 -1.980 20.244 1.00 98.44 313 PHE A C 1
ATOM 2523 O O . PHE A 1 313 ? -12.582 -1.606 19.139 1.00 98.44 313 PHE A O 1
ATOM 2530 N N . ALA A 1 314 ? -12.475 -3.187 20.725 1.00 98.00 314 ALA A N 1
ATOM 2531 C CA . ALA A 1 314 ? -13.314 -4.140 20.009 1.00 98.00 314 ALA A CA 1
ATOM 2532 C C . ALA A 1 314 ? -14.796 -3.788 20.174 1.00 98.00 314 ALA A C 1
ATOM 2534 O O . ALA A 1 314 ? -15.257 -3.558 21.292 1.00 98.00 314 ALA A O 1
ATOM 2535 N N . ALA A 1 315 ? -15.554 -3.821 19.080 1.00 98.19 315 ALA A N 1
ATOM 2536 C CA . ALA A 1 315 ? -17.003 -3.649 19.085 1.00 98.19 315 ALA A CA 1
ATOM 2537 C C . ALA A 1 315 ? -17.693 -4.743 18.264 1.00 98.19 315 ALA A C 1
ATOM 2539 O O . ALA A 1 315 ? -17.131 -5.264 17.304 1.00 98.19 315 ALA A O 1
ATOM 2540 N N . GLN A 1 316 ? -18.938 -5.067 18.620 1.00 97.56 316 GLN A N 1
ATOM 2541 C CA . GLN A 1 316 ? -19.764 -6.019 17.879 1.00 97.56 316 GLN A CA 1
ATOM 2542 C C . GLN A 1 316 ? -21.095 -5.393 17.478 1.00 97.56 316 GLN A C 1
ATOM 2544 O O . GLN A 1 316 ? -21.776 -4.773 18.293 1.00 97.56 316 GLN A O 1
ATOM 2549 N N . MET A 1 317 ? -21.490 -5.586 16.220 1.00 97.50 317 MET A N 1
ATOM 2550 C CA . MET A 1 317 ? -22.779 -5.127 15.700 1.00 97.50 317 MET A CA 1
ATOM 2551 C C . MET A 1 317 ? -23.274 -6.092 14.624 1.00 97.50 317 MET A C 1
ATOM 2553 O O . MET A 1 317 ? -22.533 -6.464 13.718 1.00 97.50 317 MET A O 1
ATOM 2557 N N . GLY A 1 318 ? -24.528 -6.539 14.725 1.00 94.50 318 GLY A N 1
ATOM 2558 C CA . GLY A 1 318 ? -25.126 -7.423 13.717 1.00 94.50 318 GLY A CA 1
ATOM 2559 C C . GLY A 1 318 ? -24.381 -8.749 13.492 1.00 94.50 318 GLY A C 1
ATOM 2560 O O . GLY A 1 318 ? -24.464 -9.298 12.400 1.00 94.50 318 GLY A O 1
ATOM 2561 N N . GLY A 1 319 ? -23.645 -9.252 14.492 1.00 96.38 319 GLY A N 1
ATOM 2562 C CA . GLY A 1 319 ? -22.861 -10.491 14.389 1.00 96.38 319 GLY A CA 1
ATOM 2563 C C . GLY A 1 319 ? -21.473 -10.339 13.754 1.00 96.38 319 GLY A C 1
ATOM 2564 O O . GLY A 1 319 ? -20.834 -11.350 13.478 1.00 96.38 319 GLY A O 1
ATOM 2565 N N . TYR A 1 320 ? -21.003 -9.109 13.535 1.00 97.81 320 TYR A N 1
ATOM 2566 C CA . TYR A 1 320 ? -19.673 -8.819 13.002 1.00 97.81 320 TYR A CA 1
ATOM 2567 C C . TYR A 1 320 ? -18.816 -8.073 14.025 1.00 97.81 320 TYR A C 1
ATOM 2569 O O . TYR A 1 320 ? -19.337 -7.265 14.797 1.00 97.81 320 TYR A O 1
ATOM 2577 N N . ASP A 1 321 ? -17.507 -8.313 13.970 1.00 97.94 321 ASP A N 1
ATOM 2578 C CA . ASP A 1 321 ? -16.507 -7.580 14.747 1.00 97.94 321 ASP A CA 1
ATOM 2579 C C . ASP A 1 321 ? -16.035 -6.326 14.006 1.00 97.94 321 ASP A C 1
ATOM 2581 O O . ASP A 1 321 ? -15.760 -6.374 12.797 1.00 97.94 321 ASP A O 1
ATOM 2585 N N . TYR A 1 322 ? -15.898 -5.243 14.765 1.00 98.50 322 TYR A N 1
ATOM 2586 C CA . TYR A 1 322 ? -15.472 -3.909 14.356 1.00 98.50 322 TYR A CA 1
ATOM 2587 C C . TYR A 1 322 ? -14.393 -3.384 15.299 1.00 98.50 322 TYR A C 1
ATOM 2589 O O . TYR A 1 322 ? -14.273 -3.849 16.436 1.00 98.50 322 TYR A O 1
ATOM 2597 N N . VAL A 1 323 ? -13.653 -2.377 14.842 1.00 98.50 323 VAL A N 1
ATOM 2598 C CA . VAL A 1 323 ? -12.678 -1.662 15.668 1.00 98.50 323 VAL A CA 1
ATOM 2599 C C . VAL A 1 323 ? -13.123 -0.214 15.821 1.00 98.50 323 VAL A C 1
ATOM 2601 O O . VAL A 1 323 ? -13.418 0.454 14.833 1.00 98.50 323 VAL A O 1
ATOM 2604 N N . ILE A 1 324 ? -13.198 0.255 17.065 1.00 98.62 324 ILE A N 1
ATOM 2605 C CA . ILE A 1 324 ? -13.365 1.668 17.405 1.00 98.62 324 ILE A CA 1
ATOM 2606 C C . ILE A 1 324 ? -11.979 2.236 17.688 1.00 98.62 324 ILE A C 1
ATOM 2608 O O . ILE A 1 324 ? -11.264 1.738 18.553 1.00 98.62 324 ILE A O 1
ATOM 2612 N N . CYS A 1 325 ? -11.624 3.299 16.986 1.00 98.44 325 CYS A N 1
ATOM 2613 C CA . CYS A 1 325 ? -10.332 3.955 17.023 1.00 98.44 325 CYS A CA 1
ATOM 2614 C C . CYS A 1 325 ? -10.508 5.379 17.552 1.00 98.44 325 CYS A C 1
ATOM 2616 O O . CYS A 1 325 ? -10.986 6.258 16.834 1.00 98.44 325 CYS A O 1
ATOM 2618 N N . LEU A 1 326 ? -10.097 5.622 18.794 1.00 98.50 326 LEU A N 1
ATOM 2619 C CA . LEU A 1 326 ? -10.052 6.958 19.379 1.00 98.50 326 LEU A CA 1
ATOM 2620 C C . LEU A 1 326 ? -8.654 7.551 19.155 1.00 98.50 326 LEU A C 1
ATOM 2622 O O . LEU A 1 326 ? -7.657 6.951 19.560 1.00 98.50 326 LEU A O 1
ATOM 2626 N N . GLN A 1 327 ? -8.574 8.689 18.465 1.00 98.12 327 GLN A N 1
ATOM 2627 C CA . GLN A 1 327 ? -7.317 9.275 17.993 1.00 98.12 327 GLN A CA 1
ATOM 2628 C C . GLN A 1 327 ? -7.176 10.734 18.445 1.00 98.12 327 GLN A C 1
ATOM 2630 O O . GLN A 1 327 ? -8.048 11.562 18.181 1.00 98.12 327 GLN A O 1
ATOM 2635 N N . GLU A 1 328 ? -6.046 11.058 19.067 1.00 97.38 328 GLU A N 1
ATOM 2636 C CA . GLU A 1 328 ? -5.539 12.426 19.194 1.00 97.38 328 GLU A CA 1
ATOM 2637 C C . GLU A 1 328 ? -4.438 12.618 18.154 1.00 97.38 328 GLU A C 1
ATOM 2639 O O . GLU A 1 328 ? -3.451 11.886 18.141 1.00 97.38 328 GLU A O 1
ATOM 2644 N N . ILE A 1 329 ? -4.621 13.568 17.245 1.00 94.62 329 ILE A N 1
ATOM 2645 C CA . ILE A 1 329 ? -3.681 13.836 16.161 1.00 94.62 329 ILE A CA 1
ATOM 2646 C C . ILE A 1 329 ? -2.990 15.164 16.466 1.00 94.62 329 ILE A C 1
ATOM 2648 O O . ILE A 1 329 ? -3.648 16.208 16.528 1.00 94.62 329 ILE A O 1
ATOM 2652 N N . GLU A 1 330 ? -1.672 15.118 16.668 1.00 92.88 330 GLU A N 1
ATOM 2653 C CA . GLU A 1 330 ? -0.868 16.285 17.029 1.00 92.88 330 GLU A CA 1
ATOM 2654 C C . GLU A 1 330 ? -1.020 17.393 15.992 1.00 92.88 330 GLU A C 1
ATOM 2656 O O . GLU A 1 330 ? -0.884 17.157 14.790 1.00 92.88 330 GLU A O 1
ATOM 2661 N N . ASN A 1 331 ? -1.278 18.613 16.469 1.00 86.88 331 ASN A N 1
ATOM 2662 C CA . ASN A 1 331 ? -1.516 19.775 15.613 1.00 86.88 331 ASN A CA 1
ATOM 2663 C C . ASN A 1 331 ? -2.596 19.503 14.551 1.00 86.88 331 ASN A C 1
ATOM 2665 O O . ASN A 1 331 ? -2.479 20.004 13.439 1.00 86.88 331 ASN A O 1
ATOM 2669 N N . PHE A 1 332 ? -3.600 18.673 14.874 1.00 86.81 332 PHE A N 1
ATOM 2670 C CA . PHE A 1 332 ? -4.806 18.476 14.070 1.00 86.81 332 PHE A CA 1
ATOM 2671 C C . PHE A 1 332 ? -6.079 18.523 14.919 1.00 86.81 332 PHE A C 1
ATOM 2673 O O . PHE A 1 332 ? -6.900 19.429 14.802 1.00 86.81 332 PHE A O 1
ATOM 2680 N N . GLY A 1 333 ? -6.257 17.562 15.818 1.00 91.44 333 GLY A N 1
ATOM 2681 C CA . GLY A 1 333 ? -7.464 17.489 16.631 1.00 91.44 333 GLY A CA 1
ATOM 2682 C C . GLY A 1 333 ? -7.821 16.071 17.025 1.00 91.44 333 GLY A C 1
ATOM 2683 O O . GLY A 1 333 ? -6.994 15.161 16.977 1.00 91.44 333 GLY A O 1
ATOM 2684 N N . TYR A 1 334 ? -9.077 15.902 17.419 1.00 95.00 334 TYR A N 1
ATOM 2685 C CA . TYR A 1 334 ? -9.585 14.671 18.001 1.00 95.00 334 TYR A CA 1
ATOM 2686 C C . TYR A 1 334 ? -10.549 13.990 17.035 1.00 95.00 334 TYR A C 1
ATOM 2688 O O . TYR A 1 334 ? -11.418 14.631 16.439 1.00 95.00 334 TYR A O 1
ATOM 2696 N N . LEU A 1 335 ? -10.384 12.683 16.869 1.00 96.75 335 LEU A N 1
ATOM 2697 C CA . LEU A 1 335 ? -11.126 11.893 15.897 1.00 96.75 335 LEU A CA 1
ATOM 2698 C C . LEU A 1 335 ? -11.582 10.580 16.531 1.00 96.75 335 LEU A C 1
ATOM 2700 O O . LEU A 1 335 ? -10.798 9.888 17.179 1.00 96.75 335 LEU A O 1
ATOM 2704 N N . LEU A 1 336 ? -12.838 10.220 16.288 1.00 98.31 336 LEU A N 1
ATOM 2705 C CA . LEU A 1 336 ? -13.311 8.848 16.394 1.00 98.31 336 LEU A CA 1
ATOM 2706 C C . LEU A 1 336 ? -13.400 8.262 14.986 1.00 98.31 336 LEU A C 1
ATOM 2708 O O . LEU A 1 336 ? -13.971 8.870 14.081 1.00 98.31 336 LEU A O 1
ATOM 2712 N N . GLU A 1 337 ? -12.879 7.064 14.809 1.00 98.25 337 GLU A N 1
ATOM 2713 C CA . GLU A 1 337 ? -13.043 6.270 13.598 1.00 98.25 337 GLU A CA 1
ATOM 2714 C C . GLU A 1 337 ? -13.597 4.905 13.994 1.00 98.25 337 GLU A C 1
ATOM 2716 O O . GLU A 1 337 ? -13.210 4.349 15.016 1.00 98.25 337 GLU A O 1
ATOM 2721 N N . VAL A 1 338 ? -14.540 4.379 13.220 1.00 98.44 338 VAL A N 1
ATOM 2722 C CA . VAL A 1 338 ? -15.001 2.999 13.364 1.00 98.44 338 VAL A CA 1
ATOM 2723 C C . VAL A 1 338 ? -14.764 2.312 12.036 1.00 98.44 338 VAL A C 1
ATOM 2725 O O . VAL A 1 338 ? -15.229 2.793 10.998 1.00 98.44 338 VAL A O 1
ATOM 2728 N N . GLU A 1 339 ? -14.036 1.203 12.071 1.00 98.00 339 GLU A N 1
ATOM 2729 C CA . GLU A 1 339 ? -13.553 0.528 10.874 1.00 98.00 339 GLU A CA 1
ATOM 2730 C C . GLU A 1 339 ? -13.883 -0.967 10.853 1.00 98.00 339 GLU A C 1
ATOM 2732 O O . GLU A 1 339 ? -14.028 -1.642 11.882 1.00 98.00 339 GLU A O 1
ATOM 2737 N N . LYS A 1 340 ? -14.004 -1.483 9.630 1.00 97.44 340 LYS A N 1
ATOM 2738 C CA . LYS A 1 340 ? -14.081 -2.902 9.313 1.00 97.44 340 LYS A CA 1
ATOM 2739 C C . LYS A 1 340 ? -13.069 -3.226 8.223 1.00 97.44 340 LYS A C 1
ATOM 2741 O O . LYS A 1 340 ? -13.167 -2.716 7.113 1.00 97.44 340 LYS A O 1
ATOM 2746 N N . MET A 1 341 ? -12.165 -4.150 8.527 1.00 95.31 341 MET A N 1
ATOM 2747 C CA . MET A 1 341 ? -11.344 -4.812 7.518 1.00 95.31 341 MET A CA 1
ATOM 2748 C C . MET A 1 341 ? -12.096 -6.020 6.952 1.00 95.31 341 MET A C 1
ATOM 2750 O O . MET A 1 341 ? -12.479 -6.918 7.712 1.00 95.31 341 MET A O 1
ATOM 2754 N N . SER A 1 342 ? -12.284 -6.055 5.633 1.00 93.19 342 SER A N 1
ATOM 2755 C CA . SER A 1 342 ? -12.899 -7.172 4.908 1.00 93.19 342 SER A CA 1
ATOM 2756 C C . SER A 1 342 ? -12.007 -7.672 3.769 1.00 93.19 342 SER A C 1
ATOM 2758 O O . SER A 1 342 ? -11.167 -6.946 3.242 1.00 93.19 342 SER A O 1
ATOM 2760 N N . SER A 1 343 ? -12.155 -8.941 3.387 1.00 88.44 343 SER A N 1
ATOM 2761 C CA . SER A 1 343 ? -11.484 -9.507 2.206 1.00 88.44 343 SER A CA 1
ATOM 2762 C C . SER A 1 343 ? -12.224 -9.205 0.901 1.00 88.44 343 SER A C 1
ATOM 2764 O O . SER A 1 343 ? -11.703 -9.489 -0.174 1.00 88.44 343 SER A O 1
ATOM 2766 N N . VAL A 1 344 ? -13.447 -8.677 0.985 1.00 87.62 344 VAL A N 1
ATOM 2767 C CA . VAL A 1 344 ? -14.309 -8.320 -0.150 1.00 87.62 344 VAL A CA 1
ATOM 2768 C C . VAL A 1 344 ? -14.968 -6.967 0.111 1.00 87.62 344 VAL A C 1
ATOM 2770 O O . VAL A 1 344 ? -15.036 -6.530 1.253 1.00 87.62 344 VAL A O 1
ATOM 2773 N N . ASP A 1 345 ? -15.464 -6.299 -0.929 1.00 90.94 345 ASP A N 1
ATOM 2774 C CA . ASP A 1 345 ? -16.275 -5.092 -0.750 1.00 90.94 345 ASP A CA 1
ATOM 2775 C C . ASP A 1 345 ? -17.713 -5.461 -0.345 1.00 90.94 345 ASP A C 1
ATOM 2777 O O . ASP A 1 345 ? -18.581 -5.757 -1.169 1.00 90.94 345 ASP A O 1
ATOM 2781 N N . ASP A 1 346 ? -17.954 -5.457 0.961 1.00 94.75 346 ASP A N 1
ATOM 2782 C CA . ASP A 1 346 ? -19.243 -5.642 1.630 1.00 94.75 346 ASP A CA 1
ATOM 2783 C C . ASP A 1 346 ? -19.706 -4.351 2.335 1.00 94.75 346 ASP A C 1
ATOM 2785 O O . ASP A 1 346 ? -20.478 -4.368 3.300 1.00 94.75 346 ASP A O 1
ATOM 2789 N N . SER A 1 347 ? -19.290 -3.195 1.807 1.00 95.38 347 SER A N 1
ATOM 2790 C CA . SER A 1 347 ? -19.592 -1.862 2.350 1.00 95.38 347 SER A CA 1
ATOM 2791 C C . SER A 1 347 ? -21.085 -1.608 2.584 1.00 95.38 347 SER A C 1
ATOM 2793 O O . SER A 1 347 ? -21.463 -1.027 3.603 1.00 95.38 347 SER A O 1
ATOM 2795 N N . HIS A 1 348 ? -21.956 -2.106 1.705 1.00 96.25 348 HIS A N 1
ATOM 2796 C CA . HIS A 1 348 ? -23.413 -1.996 1.843 1.00 96.25 348 HIS A CA 1
ATOM 2797 C C . HIS A 1 348 ? -23.977 -2.657 3.119 1.00 96.25 348 HIS A C 1
ATOM 2799 O O . HIS A 1 348 ? -25.038 -2.246 3.591 1.00 96.25 348 HIS A O 1
ATOM 2805 N N . ILE A 1 349 ? -23.278 -3.646 3.688 1.00 97.00 349 ILE A N 1
ATOM 2806 C CA . ILE A 1 349 ? -23.628 -4.294 4.963 1.00 97.00 349 ILE A CA 1
ATOM 2807 C C . ILE A 1 349 ? -23.039 -3.504 6.129 1.00 97.00 349 ILE A C 1
ATOM 2809 O O . ILE A 1 349 ? -23.715 -3.260 7.130 1.00 97.00 349 ILE A O 1
ATOM 2813 N N . HIS A 1 350 ? -21.770 -3.107 6.018 1.00 97.75 350 HIS A N 1
ATOM 2814 C CA . HIS A 1 350 ? -21.034 -2.591 7.168 1.00 97.75 350 HIS A CA 1
ATOM 2815 C C . HIS A 1 350 ? -21.224 -1.096 7.412 1.00 97.75 350 HIS A C 1
ATOM 2817 O O . HIS A 1 350 ? -21.280 -0.703 8.574 1.00 97.75 350 HIS A O 1
ATOM 2823 N N . VAL A 1 351 ? -21.403 -0.265 6.382 1.00 97.75 351 VAL A N 1
ATOM 2824 C CA . VAL A 1 351 ? -21.597 1.188 6.554 1.00 97.75 351 VAL A CA 1
ATOM 2825 C C . VAL A 1 351 ? -22.769 1.524 7.496 1.00 97.75 351 VAL A C 1
ATOM 2827 O O . VAL A 1 351 ? -22.575 2.355 8.387 1.00 97.75 351 VAL A O 1
ATOM 2830 N N . PRO A 1 352 ? -23.960 0.892 7.395 1.00 98.00 352 PRO A N 1
ATOM 2831 C CA . PRO A 1 352 ? -25.039 1.106 8.363 1.00 98.00 352 PRO A CA 1
ATOM 2832 C C . PRO A 1 352 ? -24.652 0.753 9.806 1.00 98.00 352 PRO A C 1
ATOM 2834 O O . PRO A 1 352 ? -24.956 1.514 10.723 1.00 98.00 352 PRO A O 1
ATOM 2837 N N . ASN A 1 353 ? -23.940 -0.359 10.012 1.00 98.31 353 ASN A N 1
ATOM 2838 C CA . ASN A 1 353 ? -23.500 -0.792 11.340 1.00 98.31 353 ASN A CA 1
ATOM 2839 C C . ASN A 1 353 ? -22.470 0.172 11.939 1.00 98.31 353 ASN A C 1
ATOM 2841 O O . ASN A 1 353 ? -22.585 0.528 13.107 1.00 98.31 353 ASN A O 1
ATOM 2845 N N . LEU A 1 354 ? -21.504 0.635 11.140 1.00 98.44 354 LEU A N 1
ATOM 2846 C CA . LEU A 1 354 ? -20.499 1.616 11.559 1.00 98.44 354 LEU A CA 1
ATOM 2847 C C . LEU A 1 354 ? -21.154 2.931 12.001 1.00 98.44 354 LEU A C 1
ATOM 2849 O O . LEU A 1 354 ? -20.849 3.450 13.074 1.00 98.44 354 LEU A O 1
ATOM 2853 N N . LYS A 1 355 ? -22.121 3.432 11.219 1.00 98.19 355 LYS A N 1
ATOM 2854 C CA . LYS A 1 355 ? -22.919 4.612 11.591 1.00 98.19 355 LYS A CA 1
ATOM 2855 C C . LYS A 1 355 ? -23.687 4.384 12.891 1.00 98.19 355 LYS A C 1
ATOM 2857 O O . LYS A 1 355 ? -23.674 5.254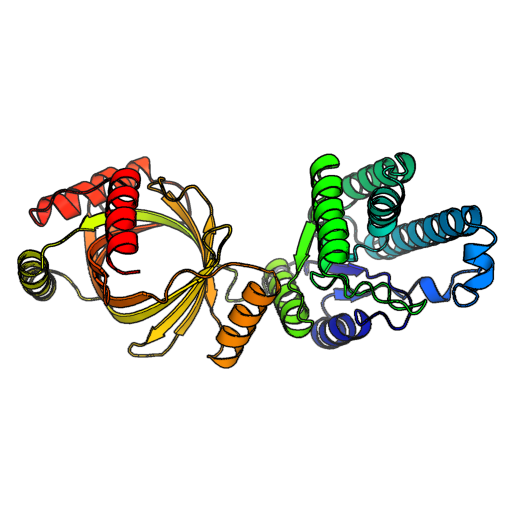 13.754 1.00 98.19 355 LYS A O 1
ATOM 2862 N N . GLN A 1 356 ? -24.304 3.213 13.055 1.00 98.38 356 GLN A N 1
ATOM 2863 C CA . GLN A 1 356 ? -25.041 2.878 14.272 1.00 98.38 356 GLN A CA 1
ATOM 2864 C C . GLN A 1 356 ? -24.132 2.797 15.507 1.00 98.38 356 GLN A C 1
ATOM 2866 O O . GLN A 1 356 ? -24.547 3.234 16.576 1.00 98.38 356 GLN A O 1
ATOM 2871 N N . ILE A 1 357 ? -22.905 2.276 15.379 1.00 98.44 357 ILE A N 1
ATOM 2872 C CA . ILE A 1 357 ? -21.919 2.262 16.473 1.00 98.44 357 ILE A CA 1
ATOM 2873 C C . ILE A 1 357 ? -21.606 3.697 16.916 1.00 98.44 357 ILE A C 1
ATOM 2875 O O . ILE A 1 357 ? -21.702 3.995 18.102 1.00 98.44 357 ILE A O 1
ATOM 2879 N N . ILE A 1 358 ? -21.321 4.602 15.973 1.00 98.44 358 ILE A N 1
ATOM 2880 C CA . ILE A 1 358 ? -21.057 6.021 16.272 1.00 98.44 358 ILE A CA 1
ATOM 2881 C C . ILE A 1 358 ? -22.278 6.686 16.924 1.00 98.44 358 ILE A C 1
ATOM 2883 O O . ILE A 1 358 ? -22.146 7.359 17.943 1.00 98.44 358 ILE A O 1
ATOM 2887 N N . SER A 1 359 ? -23.483 6.449 16.399 1.00 98.06 359 SER A N 1
ATOM 2888 C CA . SER A 1 359 ? -24.714 7.001 16.976 1.00 98.06 359 SER A CA 1
ATOM 2889 C C . SER A 1 359 ? -25.023 6.467 18.376 1.00 98.06 359 SER A C 1
ATOM 2891 O O . SER A 1 359 ? -25.552 7.208 19.202 1.00 98.06 359 SER A O 1
ATOM 2893 N N . ASN A 1 360 ? -24.671 5.215 18.681 1.00 98.06 360 ASN A N 1
ATOM 2894 C CA . ASN A 1 360 ? -24.831 4.651 20.025 1.00 98.06 360 ASN A CA 1
ATOM 2895 C C . ASN A 1 360 ? -23.902 5.307 21.056 1.00 98.06 360 ASN A C 1
ATOM 2897 O O . ASN A 1 360 ? -24.256 5.345 22.230 1.00 98.06 360 ASN A O 1
ATOM 2901 N N . LEU A 1 361 ? -22.763 5.848 20.615 1.00 98.00 361 LEU A N 1
ATOM 2902 C CA . LEU A 1 361 ? -21.852 6.658 21.433 1.00 98.00 361 LEU A CA 1
ATOM 2903 C C . LEU A 1 361 ? -22.320 8.122 21.564 1.00 98.00 361 LEU A C 1
ATOM 2905 O O . LEU A 1 361 ? -21.604 8.959 22.101 1.00 98.00 361 LEU A O 1
ATOM 2909 N N . GLY A 1 362 ? -23.513 8.454 21.055 1.00 97.81 362 GLY A N 1
ATOM 2910 C CA . GLY A 1 362 ? -24.085 9.799 21.136 1.00 97.81 362 GLY A CA 1
ATOM 2911 C C . GLY A 1 362 ? -23.490 10.802 20.145 1.00 97.81 362 GLY A C 1
ATOM 2912 O O . GLY A 1 362 ? -23.612 12.004 20.365 1.00 97.81 362 GLY A O 1
ATOM 2913 N N . LEU A 1 363 ? -22.861 10.325 19.068 1.00 97.81 363 LEU A N 1
ATOM 2914 C CA . LEU A 1 363 ? -22.160 11.152 18.085 1.00 97.81 363 LEU A CA 1
ATOM 2915 C C . LEU A 1 363 ? -22.831 11.106 16.707 1.00 97.81 363 LEU A C 1
ATOM 2917 O O . LEU A 1 363 ? -23.591 10.188 16.383 1.00 97.81 363 LEU A O 1
ATOM 2921 N N . GLU A 1 364 ? -22.504 12.083 15.861 1.00 96.75 364 GLU A N 1
ATOM 2922 C CA . GLU A 1 364 ? -22.982 12.150 14.480 1.00 96.75 364 GLU A CA 1
ATOM 2923 C C . GLU A 1 364 ? -21.892 11.677 13.499 1.00 96.75 364 GLU A C 1
ATOM 2925 O O . GLU A 1 364 ? -20.818 12.280 13.432 1.00 96.75 364 GLU A O 1
ATOM 2930 N N . PRO A 1 365 ? -22.125 10.600 12.724 1.00 97.00 365 PRO A N 1
ATOM 2931 C CA . PRO A 1 365 ? -21.159 10.144 11.733 1.00 97.00 365 PRO A CA 1
ATOM 2932 C C . PRO A 1 365 ? -21.055 11.144 10.578 1.00 97.00 365 PRO A C 1
ATOM 2934 O O . PRO A 1 365 ? -22.071 11.544 10.011 1.00 97.00 365 PRO A O 1
ATOM 2937 N N . ILE A 1 366 ? -19.832 11.460 10.155 1.00 95.00 366 ILE A N 1
ATOM 2938 C CA . ILE A 1 366 ? -19.580 12.331 8.998 1.00 95.00 366 ILE A CA 1
ATOM 2939 C C . ILE A 1 366 ? -19.196 11.516 7.761 1.00 95.00 366 ILE A C 1
ATOM 2941 O O . ILE A 1 366 ? -18.575 10.452 7.843 1.00 95.00 366 ILE A O 1
ATOM 2945 N N . GLY A 1 367 ? -19.587 12.015 6.587 1.00 92.00 367 GLY A N 1
ATOM 2946 C CA . GLY A 1 367 ? -19.206 11.418 5.305 1.00 92.00 367 GLY A CA 1
ATOM 2947 C C . GLY A 1 367 ? -17.753 11.744 4.918 1.00 92.00 367 GLY A C 1
ATOM 2948 O O . GLY A 1 367 ? -17.240 12.784 5.331 1.00 92.00 367 GLY A O 1
ATOM 2949 N N . PRO A 1 368 ? -17.090 10.929 4.076 1.00 91.00 368 PRO A N 1
ATOM 2950 C CA . PRO A 1 368 ? -15.722 11.170 3.625 1.00 91.00 368 PRO A CA 1
ATOM 2951 C C . PRO A 1 368 ? -15.548 12.534 2.956 1.00 91.00 368 PRO A C 1
ATOM 2953 O O . PRO A 1 368 ? -14.597 13.245 3.257 1.00 91.00 368 PRO A O 1
ATOM 2956 N N . HIS A 1 369 ? -16.496 12.945 2.107 1.00 90.12 369 HIS A N 1
ATOM 2957 C CA . HIS A 1 369 ? -16.460 14.265 1.472 1.00 90.12 369 HIS A CA 1
ATOM 2958 C C . HIS A 1 369 ? -16.497 15.398 2.506 1.00 90.12 369 HIS A C 1
ATOM 2960 O O . HIS A 1 369 ? -15.709 16.336 2.438 1.00 90.12 369 HIS A O 1
ATOM 2966 N N . GLU A 1 370 ? -17.398 15.314 3.486 1.00 90.56 370 GLU A N 1
ATOM 2967 C CA . GLU A 1 370 ? -17.487 16.308 4.558 1.00 90.56 370 GLU A CA 1
ATOM 2968 C C . GLU A 1 370 ? -16.208 16.337 5.404 1.00 90.56 370 GLU A C 1
ATOM 2970 O O . GLU A 1 370 ? -15.705 17.411 5.729 1.00 90.56 370 GLU A O 1
ATOM 2975 N N . PHE A 1 371 ? -15.647 15.165 5.713 1.00 90.62 371 PHE A N 1
ATOM 2976 C CA . PHE A 1 371 ? -14.380 15.058 6.426 1.00 90.62 371 PHE A CA 1
ATOM 2977 C C . PHE A 1 371 ? -13.237 15.727 5.656 1.00 90.62 371 PHE A C 1
ATOM 2979 O O . PHE A 1 371 ? -12.511 16.529 6.236 1.00 90.62 371 PHE A O 1
ATOM 2986 N N . GLN A 1 372 ? -13.102 15.456 4.354 1.00 87.75 372 GLN A N 1
ATOM 2987 C CA . GLN A 1 372 ? -12.065 16.063 3.514 1.00 87.75 372 GLN A CA 1
ATOM 2988 C C . GLN A 1 372 ? -12.175 17.589 3.469 1.00 87.75 372 GLN A C 1
ATOM 2990 O O . GLN A 1 372 ? -11.162 18.275 3.583 1.00 87.75 372 GLN A O 1
ATOM 2995 N N . GLU A 1 373 ? -13.386 18.136 3.350 1.00 87.69 373 GLU A N 1
ATOM 2996 C CA . GLU A 1 373 ? -13.581 19.590 3.366 1.00 87.69 373 GLU A CA 1
ATOM 2997 C C . GLU A 1 373 ? -13.172 20.202 4.714 1.00 87.69 373 GLU A C 1
ATOM 2999 O O . GLU A 1 373 ? -12.415 21.172 4.743 1.00 87.69 373 GLU A O 1
ATOM 3004 N N . ARG A 1 374 ? -13.558 19.578 5.836 1.00 80.62 374 ARG A N 1
ATOM 3005 C CA . ARG A 1 374 ? -13.158 20.041 7.178 1.00 80.62 374 ARG A CA 1
ATOM 3006 C C . ARG A 1 374 ? -11.646 19.928 7.418 1.00 80.62 374 ARG A C 1
ATOM 3008 O O . ARG A 1 374 ? -11.061 20.802 8.054 1.00 80.62 374 ARG A O 1
ATOM 3015 N N . VAL A 1 375 ? -10.997 18.884 6.895 1.00 81.19 375 VAL A N 1
ATOM 3016 C CA . VAL A 1 375 ? -9.536 18.699 6.972 1.00 81.19 375 VAL A CA 1
ATOM 3017 C C . VAL A 1 375 ? -8.798 19.773 6.170 1.00 81.19 375 VAL A C 1
ATOM 3019 O O . VAL A 1 375 ? -7.781 20.276 6.638 1.00 81.19 375 VAL A O 1
ATOM 3022 N N . LYS A 1 376 ? -9.286 20.150 4.980 1.00 83.06 376 LYS A N 1
ATOM 3023 C CA . LYS A 1 376 ? -8.645 21.184 4.147 1.00 83.06 376 LYS A CA 1
ATOM 3024 C C . LYS A 1 376 ? -8.574 22.532 4.852 1.00 83.06 376 LYS A C 1
ATOM 3026 O O . LYS A 1 376 ? -7.522 23.168 4.824 1.00 83.06 376 LYS A O 1
ATOM 3031 N N . ASP A 1 377 ? -9.674 22.954 5.471 1.00 75.88 377 ASP A N 1
ATOM 3032 C CA . ASP A 1 377 ? -9.708 24.203 6.234 1.00 75.88 377 ASP A CA 1
ATOM 3033 C C . ASP A 1 377 ? -8.718 24.155 7.397 1.00 75.88 377 ASP A C 1
ATOM 3035 O O . ASP A 1 377 ? -7.939 25.086 7.583 1.00 75.88 377 ASP A O 1
ATOM 3039 N N . TYR A 1 378 ? -8.660 23.022 8.097 1.00 66.50 378 TYR A N 1
ATOM 3040 C CA . TYR A 1 378 ? -7.696 22.821 9.166 1.00 66.50 378 TYR A CA 1
ATOM 3041 C C . TYR A 1 378 ? -6.234 22.914 8.687 1.00 66.50 378 TYR A C 1
ATOM 3043 O O . TYR A 1 378 ? -5.429 23.621 9.295 1.00 66.50 378 TYR A O 1
ATOM 3051 N N . ILE A 1 379 ? -5.879 22.199 7.608 1.00 66.88 379 ILE A N 1
ATOM 3052 C CA . ILE A 1 379 ? -4.513 22.192 7.054 1.00 66.88 379 ILE A CA 1
ATOM 3053 C C . ILE A 1 379 ? -4.105 23.608 6.648 1.00 66.88 379 ILE A C 1
ATOM 3055 O O . ILE A 1 379 ? -2.988 24.022 6.938 1.00 66.88 379 ILE A O 1
ATOM 3059 N N . ARG A 1 380 ? -5.007 24.357 6.003 1.00 74.50 380 ARG A N 1
ATOM 3060 C CA . ARG A 1 380 ? -4.744 25.738 5.581 1.00 74.50 380 ARG A CA 1
ATOM 3061 C C . ARG A 1 380 ? -4.432 26.655 6.764 1.00 74.50 380 ARG A C 1
ATOM 3063 O O . ARG A 1 380 ? -3.582 27.524 6.630 1.00 74.50 380 ARG A O 1
ATOM 3070 N N . ASP A 1 381 ? -5.114 26.473 7.889 1.00 65.50 381 ASP A N 1
ATOM 3071 C CA . ASP A 1 381 ? -4.980 27.353 9.052 1.00 65.50 381 ASP A CA 1
ATOM 3072 C C . ASP A 1 381 ? -3.734 27.032 9.913 1.00 65.50 381 ASP A C 1
ATOM 3074 O O . ASP A 1 381 ? -3.392 27.810 10.804 1.00 65.50 381 ASP A O 1
ATOM 3078 N N . ASN A 1 382 ? -3.046 25.911 9.644 1.00 54.28 382 ASN A N 1
ATOM 3079 C CA . ASN A 1 382 ? -1.877 25.424 10.396 1.00 54.28 382 ASN A CA 1
ATOM 3080 C C . ASN A 1 382 ? -0.621 25.186 9.523 1.00 54.28 382 ASN A C 1
ATOM 3082 O O . ASN A 1 382 ? 0.353 24.598 9.999 1.00 54.28 382 ASN A O 1
ATOM 3086 N N . GLN A 1 383 ? -0.637 25.634 8.262 1.00 60.44 383 GLN A N 1
ATOM 3087 C CA . GLN A 1 383 ? 0.549 25.832 7.412 1.00 60.44 383 GLN A CA 1
ATOM 3088 C C . GLN A 1 383 ? 1.052 27.269 7.549 1.00 60.44 383 GLN A C 1
ATOM 3090 O O . GLN A 1 383 ? 2.292 27.451 7.548 1.00 60.44 383 GLN A O 1
#